Protein AF-A0A940A124-F1 (afdb_monomer_lite)

Sequence (499 aa):
MKKLLALMIALLLILTALPVLSMPSRSTVARTTLLDLSNATTSSSSTSEGWAFNPTGNNGSPLLTLNSYGRANAHGAPILVPANSKVIVNGDCYIDNVYMGEQFDVLSSCCDGYLIVEGNGTLNLYAESYKGRCICVPNGGENVNNEFLYINNVTVNCYGMERTMYDTHTYPACIYGHNGVEIHNAVINTNFGRYGIYSYGFTPIGGTSEETANLILIDSSTVNIQNYSDNGLWNYAEGIHTTFGKVKITGSSNVTINAGSSSIYSYHSLTIDGGSVNIVSMPVSTADSAALVYCSKLNVGQNITRIYFTTVRYPLTKVLYCKNPGESTFASGLNIEIGAFSSGDFTTAPDPNNNNLPALLITNSSSPTEYHTVRFYGYGGVLLSQMSVVHGQAAQAPTPESVVNNSNGTFVFGGWDQDFSFVTSDLDVHAEYVLLGDTDLNGTVTSADALLALRYVMGVVDLSVKQKAAADVTFNGTVESADALKILRYVMGVIATLA

Radius of gyration: 30.7 Å; chains: 1; bounding box: 73×42×94 Å

Structure (mmCIF, N/CA/C/O backbone):
data_AF-A0A940A124-F1
#
_entry.id   AF-A0A940A124-F1
#
loop_
_atom_site.group_PDB
_atom_site.id
_atom_site.type_symbol
_atom_site.label_atom_id
_atom_site.label_alt_id
_atom_site.label_comp_id
_atom_site.label_asym_id
_atom_site.label_entity_id
_atom_site.label_seq_id
_atom_site.pdbx_PDB_ins_code
_atom_site.Cartn_x
_atom_site.Cartn_y
_atom_site.Cartn_z
_atom_site.occupancy
_atom_site.B_iso_or_equiv
_atom_site.auth_seq_id
_atom_site.auth_comp_id
_atom_site.auth_asym_id
_atom_site.auth_atom_id
_atom_site.pdbx_PDB_model_num
ATOM 1 N N . MET A 1 1 ? -40.644 -12.133 -58.796 1.00 54.81 1 MET A N 1
ATOM 2 C CA . MET A 1 1 ? -39.964 -10.829 -58.604 1.00 54.81 1 MET A CA 1
ATOM 3 C C . MET A 1 1 ? -40.825 -9.787 -57.883 1.00 54.81 1 MET A C 1
ATOM 5 O O . MET A 1 1 ? -40.394 -9.333 -56.837 1.00 54.81 1 MET A O 1
ATOM 9 N N . LYS A 1 2 ? -42.060 -9.468 -58.315 1.00 54.88 2 LYS A N 1
ATOM 10 C CA . LYS A 1 2 ? -42.907 -8.468 -57.611 1.00 54.88 2 LYS A CA 1
ATOM 11 C C . LYS A 1 2 ? -43.304 -8.830 -56.161 1.00 54.88 2 LYS A C 1
ATOM 13 O O . LYS A 1 2 ? -43.355 -7.944 -55.321 1.00 54.88 2 LYS A O 1
ATOM 18 N N . LYS A 1 3 ? -43.506 -10.116 -55.833 1.00 54.06 3 LYS A N 1
ATOM 19 C CA . LYS A 1 3 ? -43.790 -10.566 -54.448 1.00 54.06 3 LYS A CA 1
ATOM 20 C C . LYS A 1 3 ? -42.570 -10.538 -53.512 1.00 54.06 3 LYS A C 1
ATOM 22 O O . LYS A 1 3 ? -42.744 -10.351 -52.318 1.00 54.06 3 LYS A O 1
ATOM 27 N N . LEU A 1 4 ? -41.353 -10.682 -54.047 1.00 52.62 4 LEU A N 1
ATOM 28 C CA . LEU A 1 4 ? -40.116 -10.664 -53.250 1.00 52.62 4 LEU A CA 1
ATOM 29 C C . LEU A 1 4 ? -39.710 -9.224 -52.890 1.00 52.62 4 LEU A C 1
ATOM 31 O O . LEU A 1 4 ? -39.292 -8.956 -51.771 1.00 52.62 4 LEU A O 1
ATOM 35 N N . LEU A 1 5 ? -39.928 -8.288 -53.821 1.00 57.69 5 LEU A N 1
ATOM 36 C CA . LEU A 1 5 ? -39.685 -6.862 -53.606 1.00 57.69 5 LEU A CA 1
ATOM 37 C C . LEU A 1 5 ? -40.674 -6.256 -52.594 1.00 57.69 5 LEU A C 1
ATOM 39 O O . LEU A 1 5 ? -40.276 -5.460 -51.753 1.00 57.69 5 LEU A O 1
ATOM 43 N N . ALA A 1 6 ? -41.941 -6.686 -52.616 1.00 68.88 6 ALA A N 1
ATOM 44 C CA . ALA A 1 6 ? -42.931 -6.273 -51.620 1.00 68.88 6 ALA A CA 1
ATOM 45 C C . ALA A 1 6 ? -42.599 -6.791 -50.208 1.00 68.88 6 ALA A C 1
ATOM 47 O O . ALA A 1 6 ? -42.798 -6.069 -49.235 1.00 68.88 6 ALA A O 1
ATOM 48 N N . LEU A 1 7 ? -42.046 -8.006 -50.095 1.00 65.31 7 LEU A N 1
ATOM 49 C CA . LEU A 1 7 ? -41.624 -8.573 -48.812 1.00 65.31 7 LEU A CA 1
ATOM 50 C C . LEU A 1 7 ? -40.382 -7.859 -48.252 1.00 65.31 7 LEU A C 1
ATOM 52 O O . LEU A 1 7 ? -40.335 -7.578 -47.060 1.00 65.31 7 LEU A O 1
ATOM 56 N N . MET A 1 8 ? -39.414 -7.497 -49.105 1.00 62.28 8 MET A N 1
ATOM 57 C CA . MET A 1 8 ? -38.244 -6.708 -48.692 1.00 62.28 8 MET A CA 1
ATOM 58 C C . MET A 1 8 ? -38.614 -5.284 -48.269 1.00 62.28 8 MET A C 1
ATOM 60 O O . MET A 1 8 ? -38.074 -4.796 -47.284 1.00 62.28 8 MET A O 1
ATOM 64 N N . ILE A 1 9 ? -39.547 -4.626 -48.965 1.00 62.31 9 ILE A N 1
ATOM 65 C CA . ILE A 1 9 ? -39.995 -3.271 -48.609 1.00 62.31 9 ILE A CA 1
ATOM 66 C C . ILE A 1 9 ? -40.813 -3.290 -47.308 1.00 62.31 9 ILE A C 1
ATOM 68 O O . ILE A 1 9 ? -40.624 -2.417 -46.467 1.00 62.31 9 ILE A O 1
ATOM 72 N N . ALA A 1 10 ? -41.652 -4.309 -47.091 1.00 60.47 10 ALA A N 1
ATOM 73 C CA . ALA A 1 10 ? -42.362 -4.488 -45.824 1.00 60.47 10 ALA A CA 1
ATOM 74 C C . ALA A 1 10 ? -41.399 -4.762 -44.653 1.00 60.47 10 ALA A C 1
ATOM 76 O O . ALA A 1 10 ? -41.571 -4.190 -43.581 1.00 60.47 10 ALA A O 1
ATOM 77 N N . LEU A 1 11 ? -40.348 -5.565 -44.862 1.00 46.59 11 LEU A N 1
ATOM 78 C CA . LEU A 1 11 ? -39.330 -5.831 -43.839 1.00 46.59 11 LEU A CA 1
ATOM 79 C C . LEU A 1 11 ? -38.481 -4.583 -43.529 1.00 46.59 11 LEU A C 1
ATOM 81 O O . LEU A 1 11 ? -38.134 -4.352 -42.374 1.00 46.59 11 LEU A O 1
ATOM 85 N N . LEU A 1 12 ? -38.209 -3.744 -44.538 1.00 43.84 12 LEU A N 1
ATOM 86 C CA . LEU A 1 12 ? -37.477 -2.481 -44.384 1.00 43.84 12 LEU A CA 1
ATOM 87 C C . LEU A 1 12 ? -38.312 -1.398 -43.674 1.00 43.84 12 LEU A C 1
ATOM 89 O O . LEU A 1 12 ? -37.755 -0.605 -42.925 1.00 43.84 12 LEU A O 1
ATOM 93 N N . LEU A 1 13 ? -39.638 -1.390 -43.861 1.00 43.41 13 LEU A N 1
ATOM 94 C CA . LEU A 1 13 ? -40.573 -0.493 -43.159 1.00 43.41 13 LEU A CA 1
ATOM 95 C C . LEU A 1 13 ? -40.873 -0.937 -41.716 1.00 43.41 13 LEU A C 1
ATOM 97 O O . LEU A 1 13 ? -41.178 -0.095 -40.878 1.00 43.41 13 LEU A O 1
ATOM 101 N N . ILE A 1 14 ? -40.756 -2.232 -41.401 1.00 46.00 14 ILE A N 1
ATOM 102 C CA . ILE A 1 14 ? -40.874 -2.744 -40.022 1.00 46.00 14 ILE A CA 1
ATOM 103 C C . ILE A 1 14 ? -39.580 -2.485 -39.227 1.00 46.00 14 ILE A C 1
ATOM 105 O O . ILE A 1 14 ? -39.650 -2.202 -38.034 1.00 46.00 14 ILE A O 1
ATOM 109 N N . LEU A 1 15 ? -38.405 -2.503 -39.876 1.00 39.16 15 LEU A N 1
ATOM 110 C CA . LEU A 1 15 ? -37.124 -2.190 -39.223 1.00 39.16 15 LEU A CA 1
ATOM 111 C C . LEU A 1 15 ? -36.940 -0.695 -38.902 1.00 39.16 15 LEU A C 1
ATOM 113 O O . LEU A 1 15 ? -36.214 -0.368 -37.968 1.00 39.16 15 LEU A O 1
ATOM 117 N N . THR A 1 16 ? -37.587 0.211 -39.644 1.00 40.72 16 THR A N 1
ATOM 118 C CA . THR A 1 16 ? -37.497 1.672 -39.432 1.00 40.72 16 THR A CA 1
ATOM 119 C C . THR A 1 16 ? -38.618 2.247 -38.562 1.00 40.72 16 THR A C 1
ATOM 121 O O . THR A 1 16 ? -38.565 3.423 -38.209 1.00 40.72 16 THR A O 1
ATOM 124 N N . ALA A 1 17 ? -39.610 1.428 -38.194 1.00 37.47 17 ALA A N 1
ATOM 125 C CA . ALA A 1 17 ? -40.745 1.800 -37.344 1.00 37.47 17 ALA A CA 1
ATOM 126 C C . ALA A 1 17 ? -40.733 1.115 -35.965 1.00 37.47 17 ALA A C 1
ATOM 128 O O . ALA A 1 17 ? -41.715 1.200 -35.224 1.00 37.47 17 ALA A O 1
ATOM 129 N N . LEU A 1 18 ? -39.629 0.461 -35.585 1.00 33.09 18 LEU A N 1
ATOM 130 C CA . LEU A 1 18 ? -39.363 0.245 -34.168 1.00 33.09 18 LEU A CA 1
ATOM 131 C C . LEU A 1 18 ? -39.192 1.637 -33.553 1.00 33.09 18 LEU A C 1
ATOM 133 O O . LEU A 1 18 ? -38.390 2.415 -34.082 1.00 33.09 18 LEU A O 1
ATOM 137 N N . PRO A 1 19 ? -39.916 1.991 -32.472 1.00 32.16 19 PRO A N 1
ATOM 138 C CA . PRO A 1 19 ? -39.513 3.153 -31.710 1.00 32.16 19 PRO A CA 1
ATOM 139 C C . PRO A 1 19 ? -38.032 2.940 -31.425 1.00 32.16 19 PRO A C 1
ATOM 141 O O . PRO A 1 19 ? -37.627 1.852 -30.999 1.00 32.16 19 PRO A O 1
ATOM 144 N N . VAL A 1 20 ? -37.219 3.960 -31.686 1.00 32.22 20 VAL A N 1
ATOM 145 C CA . VAL A 1 20 ? -36.008 4.122 -30.902 1.00 32.22 20 VAL A CA 1
ATOM 146 C C . VAL A 1 20 ? -36.546 4.122 -29.476 1.00 32.22 20 VAL A C 1
ATOM 148 O O . VAL A 1 20 ? -37.029 5.137 -28.982 1.00 32.22 20 VAL A O 1
ATOM 151 N N . LEU A 1 21 ? -36.563 2.944 -28.839 1.00 28.83 21 LEU A N 1
ATOM 152 C CA . LEU A 1 21 ? -36.279 2.843 -27.431 1.00 28.83 21 LEU A CA 1
ATOM 153 C C . LEU A 1 21 ? -35.012 3.659 -27.364 1.00 28.83 21 LEU A C 1
ATOM 155 O O . LEU A 1 21 ? -33.946 3.202 -27.779 1.00 28.83 21 LEU A O 1
ATOM 159 N N . SER A 1 22 ? -35.172 4.926 -26.981 1.00 30.97 22 SER A N 1
ATOM 160 C CA . SER A 1 22 ? -34.093 5.660 -26.385 1.00 30.97 22 SER A CA 1
ATOM 161 C C . SER A 1 22 ? -33.523 4.632 -25.432 1.00 30.97 22 SER A C 1
ATOM 163 O O . SER A 1 22 ? -34.208 4.235 -24.481 1.00 30.97 22 SER A O 1
ATOM 165 N N . MET A 1 23 ? -32.327 4.114 -25.736 1.00 25.84 23 MET A N 1
ATOM 166 C CA . MET A 1 23 ? -31.485 3.611 -24.669 1.00 25.84 23 MET A CA 1
ATOM 167 C C . MET A 1 23 ? -31.666 4.668 -23.595 1.00 25.84 23 MET A C 1
ATOM 169 O O . MET A 1 23 ? -31.499 5.844 -23.950 1.00 25.84 23 MET A O 1
ATOM 173 N N . PRO A 1 24 ? -32.162 4.331 -22.388 1.00 31.09 24 PRO A N 1
ATOM 174 C CA . PRO A 1 24 ? -32.216 5.340 -21.360 1.00 31.09 24 PRO A CA 1
ATOM 175 C C . PRO A 1 24 ? -30.797 5.878 -21.352 1.00 31.09 24 PRO A C 1
ATOM 177 O O . PRO A 1 24 ? -29.851 5.125 -21.113 1.00 31.09 24 PRO A O 1
ATOM 180 N N . SER A 1 25 ? -30.634 7.134 -21.773 1.00 32.72 25 SER A N 1
ATOM 181 C CA . SER A 1 25 ? -29.444 7.896 -21.479 1.00 32.72 25 SER A CA 1
ATOM 182 C C . SER A 1 25 ? -29.386 7.742 -19.979 1.00 32.72 25 SER A C 1
ATOM 184 O O . SER A 1 25 ? -30.266 8.271 -19.293 1.00 32.72 25 SER A O 1
ATOM 186 N N . ARG A 1 26 ? -28.529 6.834 -19.497 1.00 41.03 26 ARG A N 1
ATOM 187 C CA . ARG A 1 26 ? -28.528 6.408 -18.104 1.00 41.03 26 ARG A CA 1
ATOM 188 C C . ARG A 1 26 ? -27.895 7.577 -17.379 1.00 41.03 26 ARG A C 1
ATOM 190 O O . ARG A 1 26 ? -26.688 7.647 -17.201 1.00 41.03 26 ARG A O 1
ATOM 197 N N . SER A 1 27 ? -28.730 8.588 -17.173 1.00 40.84 27 SER A N 1
ATOM 198 C CA . SER A 1 27 ? -28.395 9.859 -16.584 1.00 40.84 27 SER A CA 1
ATOM 199 C C . SER A 1 27 ? -28.227 9.529 -15.120 1.00 40.84 27 SER A C 1
ATOM 201 O O . SER A 1 27 ? -29.186 9.227 -14.410 1.00 40.84 27 SER A O 1
ATOM 203 N N . THR A 1 28 ? -26.972 9.461 -14.728 1.00 47.41 28 THR A N 1
ATOM 204 C CA . THR A 1 28 ? -26.548 9.265 -13.359 1.00 47.41 28 THR A CA 1
ATOM 205 C C . THR A 1 28 ? -26.885 10.558 -12.643 1.00 47.41 28 THR A C 1
ATOM 207 O O . THR A 1 28 ? -26.261 11.587 -12.909 1.00 47.41 28 THR A O 1
ATOM 210 N N . VAL A 1 29 ? -27.935 10.546 -11.832 1.00 53.12 29 VAL A N 1
ATOM 211 C CA . VAL A 1 29 ? -28.304 11.725 -11.052 1.00 53.12 29 VAL A CA 1
ATOM 212 C C . VAL A 1 29 ? -27.471 11.676 -9.785 1.00 53.12 29 VAL A C 1
ATOM 214 O O . VAL A 1 29 ? -27.652 10.774 -8.972 1.00 53.12 29 VAL A O 1
ATOM 217 N N . ALA A 1 30 ? -26.540 12.619 -9.652 1.00 53.78 30 ALA A N 1
ATOM 218 C CA . ALA A 1 30 ? -25.843 12.820 -8.394 1.00 53.78 30 ALA A CA 1
ATOM 219 C C . ALA A 1 30 ? -26.849 13.302 -7.337 1.00 53.78 30 ALA A C 1
ATOM 221 O O . ALA A 1 30 ? -27.667 14.186 -7.614 1.00 53.78 30 ALA A O 1
ATOM 222 N N . ARG A 1 31 ? -26.806 12.727 -6.136 1.00 66.31 31 ARG A N 1
ATOM 223 C CA . ARG A 1 31 ? -27.698 13.113 -5.041 1.00 66.31 31 ARG A CA 1
ATOM 224 C C . ARG A 1 31 ? -27.271 14.468 -4.469 1.00 66.31 31 ARG A C 1
ATOM 226 O O . ARG A 1 31 ? -26.141 14.642 -4.044 1.00 66.31 31 ARG A O 1
ATOM 233 N N . THR A 1 32 ? -28.168 15.444 -4.390 1.00 60.78 32 THR A N 1
ATOM 234 C CA . THR A 1 32 ? -27.825 16.779 -3.852 1.00 60.78 32 THR A CA 1
ATOM 235 C C . THR A 1 32 ? -28.187 16.973 -2.376 1.00 60.78 32 THR A C 1
ATOM 237 O O . THR A 1 32 ? -27.788 17.970 -1.781 1.00 60.78 32 THR A O 1
ATOM 240 N N . THR A 1 33 ? -28.927 16.040 -1.767 1.00 67.88 33 THR A N 1
ATOM 241 C CA . THR A 1 33 ? -29.422 16.126 -0.378 1.00 67.88 33 THR A CA 1
ATOM 242 C C . THR A 1 33 ? -29.172 14.835 0.397 1.00 67.88 33 THR A C 1
ATOM 244 O O . THR A 1 33 ? -29.215 13.768 -0.198 1.00 67.88 33 THR A O 1
ATOM 247 N N . LEU A 1 34 ? -28.943 14.911 1.710 1.00 71.12 34 LEU A N 1
ATOM 248 C CA . LEU A 1 34 ? -28.770 13.747 2.598 1.00 71.12 34 LEU A CA 1
ATOM 249 C C . LEU A 1 34 ? -29.846 12.671 2.341 1.00 71.12 34 LEU A C 1
ATOM 251 O O . LEU A 1 34 ? -31.035 12.994 2.321 1.00 71.12 34 LEU A O 1
ATOM 255 N N . LEU A 1 35 ? -29.444 11.404 2.179 1.00 76.56 35 LEU A N 1
ATOM 256 C CA . LEU A 1 35 ? -30.378 10.278 2.273 1.00 76.56 35 LEU A CA 1
ATOM 257 C C . LEU A 1 35 ? -30.361 9.753 3.698 1.00 76.56 35 LEU A C 1
ATOM 259 O O . LEU A 1 35 ? -29.420 9.072 4.108 1.00 76.56 35 LEU A O 1
ATOM 263 N N . ASP A 1 36 ? -31.431 10.052 4.417 1.00 77.88 36 ASP A N 1
ATOM 264 C CA . ASP A 1 36 ? -31.632 9.561 5.766 1.00 77.88 36 ASP A CA 1
ATOM 265 C C . ASP A 1 36 ? -32.433 8.251 5.762 1.00 77.88 36 ASP A C 1
ATOM 267 O O . ASP A 1 36 ? -33.638 8.235 5.501 1.00 77.88 36 ASP A O 1
ATOM 271 N N . LEU A 1 37 ? -31.743 7.140 6.027 1.00 78.88 37 LEU A N 1
ATOM 272 C CA . LEU A 1 37 ? -32.326 5.813 6.232 1.00 78.88 37 LEU A CA 1
ATOM 273 C C . LEU A 1 37 ? -32.316 5.401 7.710 1.00 78.88 37 LEU A C 1
ATOM 275 O O . LEU A 1 37 ? -32.737 4.286 8.014 1.00 78.88 37 LEU A O 1
ATOM 279 N N . SER A 1 38 ? -31.856 6.258 8.628 1.00 73.19 38 SER A N 1
ATOM 280 C CA . SER A 1 38 ? -31.645 5.913 10.044 1.00 73.19 38 SER A CA 1
ATOM 281 C C . SER A 1 38 ? -32.907 5.390 10.737 1.00 73.19 38 SER A C 1
ATOM 283 O O . SER A 1 38 ? -32.830 4.470 11.546 1.00 73.19 38 SER A O 1
ATOM 285 N N . ASN A 1 39 ? -34.070 5.923 10.351 1.00 77.06 39 ASN A N 1
ATOM 286 C CA . ASN A 1 39 ? -35.386 5.570 10.886 1.00 77.06 39 ASN A CA 1
ATOM 287 C C . ASN A 1 39 ? -36.284 4.854 9.861 1.00 77.06 39 ASN A C 1
ATOM 289 O O . ASN A 1 39 ? -37.499 4.752 10.052 1.00 77.06 39 ASN A O 1
ATOM 293 N N . ALA A 1 40 ? -35.731 4.396 8.734 1.00 79.12 40 ALA A N 1
ATOM 294 C CA . ALA A 1 40 ? -36.527 3.785 7.677 1.00 79.12 40 ALA A CA 1
ATOM 295 C C . ALA A 1 40 ? -37.089 2.423 8.129 1.00 79.12 40 ALA A C 1
ATOM 297 O O . ALA A 1 40 ? -36.346 1.511 8.472 1.00 79.12 40 ALA A O 1
ATOM 298 N N . THR A 1 41 ? -38.418 2.272 8.097 1.00 82.00 41 THR A N 1
ATOM 299 C CA . THR A 1 41 ? -39.130 1.042 8.507 1.00 82.00 41 THR A CA 1
ATOM 300 C C . THR A 1 41 ? -39.590 0.181 7.331 1.00 82.00 41 THR A C 1
ATOM 302 O O . THR A 1 41 ? -40.003 -0.963 7.518 1.00 82.00 41 THR A O 1
ATOM 305 N N . THR A 1 42 ? -39.493 0.696 6.104 1.00 85.31 42 THR A N 1
ATOM 306 C CA . THR A 1 42 ? -39.867 -0.004 4.867 1.00 85.31 42 THR A CA 1
ATOM 307 C C . THR A 1 42 ? -38.696 -0.081 3.898 1.00 85.31 42 THR A C 1
ATOM 309 O O . THR A 1 42 ? -37.880 0.838 3.835 1.00 85.31 42 THR A O 1
ATOM 312 N N . SER A 1 43 ? -38.635 -1.149 3.100 1.00 89.50 43 SER A N 1
ATOM 313 C CA . SER A 1 43 ? -37.630 -1.286 2.043 1.00 89.50 43 SER A CA 1
ATOM 314 C C . SER A 1 43 ? -37.758 -0.181 0.996 1.00 89.50 43 SER A C 1
ATOM 316 O O . SER A 1 43 ? -38.866 0.133 0.556 1.00 89.50 43 SER A O 1
ATOM 318 N N . SER A 1 44 ? -36.629 0.351 0.546 1.00 87.75 44 SER A N 1
ATOM 319 C CA . SER A 1 44 ? -36.555 1.391 -0.479 1.00 87.75 44 SER A CA 1
ATOM 320 C C . SER A 1 44 ? -35.373 1.127 -1.407 1.00 87.75 44 SER A C 1
ATOM 322 O O . SER A 1 44 ? -34.415 0.456 -1.040 1.00 87.75 44 SER A O 1
ATOM 324 N N . SER A 1 45 ? -35.439 1.591 -2.651 1.00 85.62 45 SER A N 1
ATOM 325 C CA . SER A 1 45 ? -34.338 1.416 -3.601 1.00 85.62 45 SER A CA 1
ATOM 326 C C . SER A 1 45 ? -34.380 2.476 -4.684 1.00 85.62 45 SER A C 1
ATOM 328 O O . SER A 1 45 ? -35.463 2.895 -5.089 1.00 85.62 45 SER A O 1
ATOM 330 N N . SER A 1 46 ? -33.217 2.824 -5.218 1.00 79.31 46 SER A N 1
ATOM 331 C CA . SER A 1 46 ? -33.073 3.683 -6.384 1.00 79.31 46 SER A CA 1
ATOM 332 C C . SER A 1 46 ? -32.162 3.017 -7.405 1.00 79.31 46 SER A C 1
ATOM 334 O O . SER A 1 46 ? -30.967 2.835 -7.180 1.00 79.31 46 SER A O 1
ATOM 336 N N . THR A 1 47 ? -32.723 2.662 -8.560 1.00 73.19 47 THR A N 1
ATOM 337 C CA . THR A 1 47 ? -31.955 2.087 -9.673 1.00 73.19 47 THR A CA 1
ATOM 338 C C . THR A 1 47 ? -31.122 3.132 -10.413 1.00 73.19 47 THR A C 1
ATOM 340 O O . THR A 1 47 ? -30.138 2.765 -11.055 1.00 73.19 47 THR A O 1
ATOM 343 N N . SER A 1 48 ? -31.495 4.416 -10.331 1.00 69.69 48 SER A N 1
ATOM 344 C CA . SER A 1 48 ? -30.745 5.539 -10.907 1.00 69.69 48 SER A CA 1
ATOM 345 C C . SER A 1 48 ? -29.564 5.962 -10.038 1.00 69.69 48 SER A C 1
ATOM 347 O O . SER A 1 48 ? -28.524 6.321 -10.580 1.00 69.69 48 SER A O 1
ATOM 349 N N . GLU A 1 49 ? -29.714 5.895 -8.713 1.00 68.25 49 GLU A N 1
ATOM 350 C CA . GLU A 1 49 ? -28.642 6.192 -7.749 1.00 68.25 49 GLU A CA 1
ATOM 351 C C . GLU A 1 49 ? -27.867 4.931 -7.321 1.00 68.25 49 GLU A C 1
ATOM 353 O O . GLU A 1 49 ? -26.882 5.031 -6.603 1.00 68.25 49 GLU A O 1
ATOM 358 N N . GLY A 1 50 ? -28.293 3.736 -7.740 1.00 71.94 50 GLY A N 1
ATOM 359 C CA . GLY A 1 50 ? -27.547 2.491 -7.537 1.00 71.94 50 GLY A CA 1
ATOM 360 C C . GLY A 1 50 ? -27.586 1.914 -6.120 1.00 71.94 50 GLY A C 1
ATOM 361 O O . GLY A 1 50 ? -26.659 1.202 -5.748 1.00 71.94 50 GLY A O 1
ATOM 362 N N . TRP A 1 51 ? -28.630 2.160 -5.324 1.00 80.12 51 TRP A N 1
ATOM 363 C CA . TRP A 1 51 ? -28.735 1.616 -3.961 1.00 80.12 51 TRP A CA 1
ATOM 364 C C . TRP A 1 51 ? -30.072 0.915 -3.693 1.00 80.12 51 TRP A C 1
ATOM 366 O O . TRP A 1 51 ? -31.096 1.219 -4.306 1.00 80.12 51 TRP A O 1
ATOM 376 N N . ALA A 1 52 ? -30.067 -0.025 -2.752 1.00 82.88 52 ALA A N 1
ATOM 377 C CA . ALA A 1 52 ? -31.253 -0.674 -2.209 1.00 82.88 52 ALA A CA 1
ATOM 378 C C . ALA A 1 52 ? -31.093 -0.866 -0.700 1.00 82.88 52 ALA A C 1
ATOM 380 O O . ALA A 1 52 ? -30.067 -1.360 -0.245 1.00 82.88 52 ALA A O 1
ATOM 381 N N . PHE A 1 53 ? -32.102 -0.488 0.071 1.00 85.31 53 PHE A N 1
ATOM 382 C CA . PHE A 1 53 ? -32.138 -0.600 1.518 1.00 85.31 53 PHE A CA 1
ATOM 383 C C . PHE A 1 53 ? -33.260 -1.541 1.958 1.00 85.31 53 PHE A C 1
ATOM 385 O O . PHE A 1 53 ? -34.415 -1.403 1.548 1.00 85.31 53 PHE A O 1
ATOM 392 N N .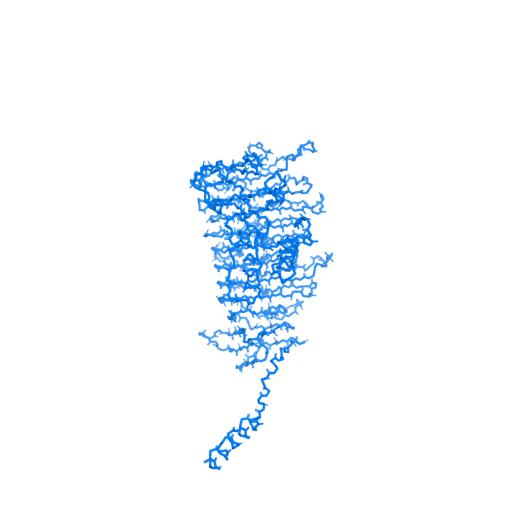 ASN A 1 54 ? -32.918 -2.491 2.820 1.00 87.06 54 ASN A N 1
ATOM 393 C CA . ASN A 1 54 ? -33.846 -3.386 3.490 1.00 87.06 54 ASN A CA 1
ATOM 394 C C . ASN A 1 54 ? -33.680 -3.223 5.012 1.00 87.06 54 ASN A C 1
ATOM 396 O O . ASN A 1 54 ? -32.683 -3.702 5.551 1.00 87.06 54 ASN A O 1
ATOM 400 N N . PRO A 1 55 ? -34.649 -2.622 5.725 1.00 81.94 55 PRO A N 1
ATOM 401 C CA . PRO A 1 55 ? -34.538 -2.363 7.163 1.00 81.94 55 PRO A CA 1
ATOM 402 C C . PRO A 1 55 ? -34.525 -3.624 8.033 1.00 81.94 55 PRO A C 1
ATOM 404 O O . PRO A 1 55 ? -34.081 -3.571 9.171 1.00 81.94 55 PRO A O 1
ATOM 407 N N . THR A 1 56 ? -34.993 -4.760 7.508 1.00 80.38 56 THR A N 1
ATOM 408 C CA . THR A 1 56 ? -35.017 -6.049 8.227 1.00 80.38 56 THR A CA 1
ATOM 409 C C . THR A 1 56 ? -33.869 -6.990 7.840 1.00 80.38 56 THR A C 1
ATOM 411 O O . THR A 1 56 ? -33.641 -7.978 8.536 1.00 80.38 56 THR A O 1
ATOM 414 N N . GLY A 1 57 ? -33.164 -6.671 6.742 1.00 65.38 57 GLY A N 1
ATOM 415 C CA . GLY A 1 57 ? -32.047 -7.410 6.134 1.00 65.38 57 GLY A CA 1
ATOM 416 C C . GLY A 1 57 ? -32.071 -8.936 6.282 1.00 65.38 57 GLY A C 1
ATOM 417 O O . GLY A 1 57 ? -33.126 -9.565 6.239 1.00 65.38 57 GLY A O 1
ATOM 418 N N . ASN A 1 58 ? -30.885 -9.542 6.407 1.00 55.94 58 ASN A N 1
ATOM 419 C CA . ASN A 1 58 ? -30.729 -10.950 6.782 1.00 55.94 58 ASN A CA 1
ATOM 420 C C . ASN A 1 58 ? -30.444 -11.006 8.289 1.00 55.94 58 ASN A C 1
ATOM 422 O O . ASN A 1 58 ? -29.554 -10.305 8.761 1.00 55.94 58 ASN A O 1
ATOM 426 N N . ASN A 1 59 ? -31.170 -11.847 9.030 1.00 58.38 59 ASN A N 1
ATOM 427 C CA . ASN A 1 59 ? -31.076 -11.996 10.494 1.00 58.38 59 ASN A CA 1
ATOM 428 C C . ASN A 1 59 ? -31.544 -10.785 11.331 1.00 58.38 59 ASN A C 1
ATOM 430 O O . ASN A 1 59 ? -31.203 -10.700 12.507 1.00 58.38 59 ASN A O 1
ATOM 434 N N . GLY A 1 60 ? -32.352 -9.877 10.772 1.00 66.25 60 GLY A N 1
ATOM 435 C CA . GLY A 1 60 ? -32.956 -8.766 11.522 1.00 66.25 60 GLY A CA 1
ATOM 436 C C . GLY A 1 60 ? -32.124 -7.479 11.575 1.00 66.25 60 GLY A C 1
ATOM 437 O O . GLY A 1 60 ? -32.589 -6.502 12.154 1.00 66.25 60 GLY A O 1
ATOM 438 N N . SER A 1 61 ? -30.933 -7.454 10.966 1.00 74.69 61 SER A N 1
ATOM 439 C CA . SER A 1 61 ? -30.091 -6.253 10.855 1.00 74.69 61 SER A CA 1
ATOM 440 C C . SER A 1 61 ? -30.384 -5.481 9.565 1.00 74.69 61 SER A C 1
ATOM 442 O O . SER A 1 61 ? -30.508 -6.113 8.514 1.00 74.69 61 SER A O 1
ATOM 444 N N . PRO A 1 62 ? -30.432 -4.138 9.586 1.00 77.94 62 PRO A N 1
ATOM 445 C CA . PRO A 1 62 ? -30.620 -3.341 8.378 1.00 77.94 62 PRO A CA 1
ATOM 446 C C . PRO A 1 62 ? -29.523 -3.595 7.335 1.00 77.94 62 PRO A C 1
ATOM 448 O O . PRO A 1 62 ? -28.345 -3.735 7.660 1.00 77.94 62 PRO A O 1
ATOM 451 N N . LEU A 1 63 ? -29.909 -3.664 6.062 1.00 82.12 63 LEU A N 1
ATOM 452 C CA . LEU A 1 63 ? -29.025 -3.990 4.946 1.00 82.12 63 LEU A CA 1
ATOM 453 C C . LEU A 1 63 ? -29.105 -2.910 3.868 1.00 82.12 63 LEU A C 1
ATOM 455 O O . LEU A 1 63 ? -30.145 -2.747 3.230 1.00 82.12 63 LEU A O 1
ATOM 459 N N . LEU A 1 64 ? -27.989 -2.231 3.613 1.00 81.88 64 LEU A N 1
ATOM 460 C CA . LEU A 1 64 ? -27.804 -1.356 2.458 1.00 81.88 64 LEU A CA 1
ATOM 461 C C . LEU A 1 64 ? -26.968 -2.087 1.405 1.00 81.88 64 LEU A C 1
ATOM 463 O O . LEU A 1 64 ? -25.855 -2.519 1.674 1.00 81.88 64 LEU A O 1
ATOM 467 N N . THR A 1 65 ? -27.487 -2.215 0.191 1.00 78.75 65 THR A N 1
ATOM 468 C CA . THR A 1 65 ? -26.750 -2.732 -0.966 1.00 78.75 65 THR A CA 1
ATOM 469 C C . THR A 1 65 ? -26.472 -1.593 -1.932 1.00 78.75 65 THR A C 1
ATOM 471 O O . THR A 1 65 ? -27.400 -0.929 -2.392 1.00 78.75 65 THR A O 1
ATOM 474 N N . LEU A 1 66 ? -25.206 -1.404 -2.273 1.00 75.62 66 LEU A N 1
ATOM 475 C CA . LEU A 1 66 ? -24.718 -0.460 -3.269 1.00 75.62 66 LEU A CA 1
ATOM 476 C C . LEU A 1 66 ? -24.323 -1.262 -4.512 1.00 75.62 66 LEU A C 1
ATOM 478 O O . LEU A 1 66 ? -23.573 -2.227 -4.403 1.00 75.62 66 LEU A O 1
ATOM 482 N N . ASN A 1 67 ? -24.869 -0.924 -5.678 1.00 69.38 67 ASN A N 1
ATOM 483 C CA . ASN A 1 67 ? -24.677 -1.679 -6.913 1.00 69.38 67 ASN A CA 1
ATOM 484 C C . ASN A 1 67 ? -24.218 -0.777 -8.064 1.00 69.38 67 ASN A C 1
ATOM 486 O O . ASN A 1 67 ? -24.900 0.181 -8.431 1.00 69.38 67 ASN A O 1
ATOM 490 N N . SER A 1 68 ? -23.138 -1.174 -8.738 1.00 62.56 68 SER A N 1
ATOM 491 C CA . SER A 1 68 ? -22.573 -0.476 -9.895 1.00 62.56 68 SER A CA 1
ATOM 492 C C . SER A 1 68 ? -23.293 -0.814 -11.213 1.00 62.56 68 SER A C 1
ATOM 494 O O . SER A 1 68 ? -22.692 -1.314 -12.168 1.00 62.56 68 SER A O 1
ATOM 496 N N . TYR A 1 69 ? -24.599 -0.585 -11.332 1.00 50.62 69 TYR A N 1
ATOM 497 C CA . TYR A 1 69 ? -25.256 -0.814 -12.624 1.00 50.62 69 TYR A CA 1
ATOM 498 C C . TYR A 1 69 ? -25.023 0.375 -13.576 1.00 50.62 69 TYR A C 1
ATOM 500 O O . TYR A 1 69 ? -25.862 1.261 -13.679 1.00 50.62 69 TYR A O 1
ATOM 508 N N . GLY A 1 70 ? -23.897 0.354 -14.307 1.00 42.03 70 GLY A N 1
ATOM 509 C CA . GLY A 1 70 ? -23.539 1.276 -15.401 1.00 42.03 70 GLY A CA 1
ATOM 510 C C . GLY A 1 70 ? -23.271 2.711 -14.944 1.00 42.03 70 GLY A C 1
ATOM 511 O O . GLY A 1 70 ? -24.221 3.468 -14.808 1.00 42.03 70 GLY A O 1
ATOM 512 N N . ARG A 1 71 ? -21.993 3.068 -14.703 1.00 38.84 71 ARG A N 1
ATOM 513 C CA . ARG A 1 71 ? -21.569 4.309 -14.010 1.00 38.84 71 ARG A CA 1
ATOM 514 C C . ARG A 1 71 ? -22.596 4.733 -12.951 1.00 38.84 71 ARG A C 1
ATOM 516 O O . ARG A 1 71 ? -23.065 5.854 -12.992 1.00 38.84 71 ARG A O 1
ATOM 523 N N . ALA A 1 72 ? -23.035 3.849 -12.056 1.00 38.38 72 ALA A N 1
ATOM 524 C CA . ALA A 1 72 ? -23.978 4.250 -11.015 1.00 38.38 72 ALA A CA 1
ATOM 525 C C . ALA A 1 72 ? -23.239 5.172 -10.033 1.00 38.38 72 ALA A C 1
ATOM 527 O O . ALA A 1 72 ? -22.624 4.734 -9.068 1.00 38.38 72 ALA A O 1
ATOM 528 N N . ASN A 1 73 ? -23.221 6.460 -10.355 1.00 44.75 73 ASN A N 1
ATOM 529 C CA . ASN A 1 73 ? -22.671 7.497 -9.516 1.00 44.75 73 ASN A CA 1
ATOM 530 C C . ASN A 1 73 ? -23.688 7.724 -8.394 1.00 44.75 73 ASN A C 1
ATOM 532 O O . ASN A 1 73 ? -24.569 8.566 -8.538 1.00 44.75 73 ASN A O 1
ATOM 536 N N . ALA A 1 74 ? -23.541 7.036 -7.261 1.00 48.16 74 ALA A N 1
ATOM 537 C CA . ALA A 1 74 ? -24.062 7.545 -5.988 1.00 48.16 74 ALA A CA 1
ATOM 538 C C . ALA A 1 74 ? -23.226 8.752 -5.498 1.00 48.16 74 ALA A C 1
ATOM 540 O O . ALA A 1 74 ? -23.163 9.018 -4.303 1.00 48.16 74 ALA A O 1
ATOM 541 N N . HIS A 1 75 ? -22.565 9.477 -6.416 1.00 41.09 75 HIS A N 1
ATOM 542 C CA . HIS A 1 75 ? -21.978 10.774 -6.118 1.00 41.09 75 HIS A CA 1
ATOM 543 C C . HIS A 1 75 ? -23.080 11.635 -5.542 1.00 41.09 75 HIS A C 1
ATOM 545 O O . HIS A 1 75 ? -24.164 11.717 -6.127 1.00 41.09 75 HIS A O 1
ATOM 551 N N . GLY A 1 76 ? -22.813 12.262 -4.414 1.00 56.38 76 GLY A N 1
ATOM 552 C CA . GLY A 1 76 ? -23.809 13.062 -3.762 1.00 56.38 76 GLY A CA 1
ATOM 553 C C . GLY A 1 76 ? -23.836 12.915 -2.262 1.00 56.38 76 GLY A C 1
ATOM 554 O O . GLY A 1 76 ? -23.202 12.038 -1.676 1.00 56.38 76 GLY A O 1
ATOM 555 N N . ALA A 1 77 ? -24.646 13.798 -1.687 1.00 59.88 77 ALA A N 1
ATOM 556 C CA . ALA A 1 77 ? -24.790 14.033 -0.265 1.00 59.88 77 ALA A CA 1
ATOM 557 C C . ALA A 1 77 ? -24.940 12.740 0.564 1.00 59.88 77 ALA A C 1
ATOM 559 O O . ALA A 1 77 ? -25.446 11.731 0.057 1.00 59.88 77 ALA A O 1
ATOM 560 N N . PRO A 1 78 ? -24.550 12.784 1.852 1.00 67.50 78 PRO A N 1
ATOM 561 C CA . PRO A 1 78 ? -24.232 11.585 2.613 1.00 67.50 78 PRO A CA 1
ATOM 562 C C . PRO A 1 78 ? -25.364 10.563 2.706 1.00 67.50 78 PRO A C 1
ATOM 564 O O . PRO A 1 78 ? -26.545 10.877 2.522 1.00 67.50 78 PRO A O 1
ATOM 567 N N . ILE A 1 79 ? -24.995 9.326 3.038 1.00 73.75 79 ILE A N 1
ATOM 568 C CA . ILE A 1 79 ? -25.959 8.279 3.389 1.00 73.75 79 ILE A CA 1
ATOM 569 C C . ILE A 1 79 ? -25.908 8.054 4.892 1.00 73.75 79 ILE A C 1
ATOM 571 O O . ILE A 1 79 ? -24.870 7.647 5.414 1.00 73.75 79 ILE A O 1
ATOM 575 N N . LEU A 1 80 ? -27.030 8.298 5.567 1.00 71.94 80 LEU A N 1
ATOM 576 C CA . LEU A 1 80 ? -27.213 7.942 6.967 1.00 71.94 80 LEU A CA 1
ATOM 577 C C . LEU A 1 80 ? -27.932 6.596 7.035 1.00 71.94 80 LEU A C 1
ATOM 579 O O . LEU A 1 80 ? -29.049 6.475 6.538 1.00 71.94 80 LEU A O 1
ATOM 583 N N . VAL A 1 81 ? -27.302 5.585 7.627 1.00 70.94 81 VAL A N 1
ATOM 584 C CA . VAL A 1 81 ? -27.913 4.262 7.841 1.00 70.94 81 VAL A CA 1
ATOM 585 C C . VAL A 1 81 ? -28.170 4.018 9.331 1.00 70.94 81 VAL A C 1
ATOM 587 O O . VAL A 1 81 ? -27.519 4.650 10.168 1.00 70.94 81 VAL A O 1
ATOM 590 N N . PRO A 1 82 ? -29.107 3.122 9.697 1.00 69.69 82 PRO A N 1
ATOM 591 C CA . PRO A 1 82 ? -29.299 2.763 11.098 1.00 69.69 82 PRO A CA 1
ATOM 592 C C . PRO A 1 82 ? -28.041 2.130 11.710 1.00 69.69 82 PRO A C 1
ATOM 594 O O . PRO A 1 82 ? -27.196 1.572 11.003 1.00 69.69 82 PRO A O 1
ATOM 597 N N . ALA A 1 83 ? -27.949 2.140 13.036 1.00 65.44 83 ALA A N 1
ATOM 598 C CA . ALA A 1 83 ? -26.940 1.373 13.761 1.00 65.44 83 ALA A CA 1
ATOM 599 C C . ALA A 1 83 ? -27.025 -0.133 13.430 1.00 65.44 83 ALA A C 1
ATOM 601 O O . ALA A 1 83 ? -28.103 -0.647 13.121 1.00 65.44 83 ALA A O 1
ATOM 602 N N . ASN A 1 84 ? -25.900 -0.853 13.518 1.00 66.69 84 ASN A N 1
ATOM 603 C CA . ASN A 1 84 ? -25.817 -2.295 13.223 1.00 66.69 84 ASN A CA 1
ATOM 604 C C . ASN A 1 84 ? -26.142 -2.646 11.760 1.00 66.69 84 ASN A C 1
ATOM 606 O O . ASN A 1 84 ? -26.542 -3.776 11.465 1.00 66.69 84 ASN A O 1
ATOM 610 N N . SER A 1 85 ? -26.001 -1.684 10.839 1.00 68.19 85 SER A N 1
ATOM 611 C CA . SER A 1 85 ? -26.243 -1.941 9.420 1.00 68.19 85 SER A CA 1
ATOM 612 C C . SER A 1 85 ? -25.106 -2.733 8.786 1.00 68.19 85 SER A C 1
ATOM 614 O O . SER A 1 85 ? -23.922 -2.480 9.024 1.00 68.19 85 SER A O 1
ATOM 616 N N . LYS A 1 86 ? -25.484 -3.629 7.876 1.00 76.94 86 LYS A N 1
ATOM 617 C CA . LYS A 1 86 ? -24.579 -4.231 6.902 1.00 76.94 86 LYS A CA 1
ATOM 618 C C . LYS A 1 86 ? -24.630 -3.430 5.605 1.00 76.94 86 LYS A C 1
ATOM 620 O O . LYS A 1 86 ? -25.706 -3.225 5.045 1.00 76.94 86 LYS A O 1
ATOM 625 N N . VAL A 1 87 ? -23.473 -3.008 5.109 1.00 77.75 87 VAL A N 1
ATOM 626 C CA . VAL A 1 87 ? -23.320 -2.357 3.806 1.00 77.75 87 VAL A CA 1
ATOM 627 C C . VAL A 1 87 ? -22.628 -3.332 2.860 1.00 77.75 87 VAL A C 1
ATOM 629 O O . VAL A 1 87 ? -21.489 -3.724 3.098 1.00 77.75 87 VAL A O 1
ATOM 632 N N . ILE A 1 88 ? -23.327 -3.733 1.797 1.00 75.12 88 ILE A N 1
ATOM 633 C CA . ILE A 1 88 ? -22.782 -4.569 0.725 1.00 75.12 88 ILE A CA 1
ATOM 634 C C . ILE A 1 88 ? -22.410 -3.685 -0.461 1.00 75.12 88 ILE A C 1
ATOM 636 O O . ILE A 1 88 ? -23.272 -2.982 -0.991 1.00 75.12 88 ILE A O 1
ATOM 640 N N . VAL A 1 89 ? -21.154 -3.753 -0.900 1.00 70.88 89 VAL A N 1
ATOM 641 C CA . VAL A 1 89 ? -20.655 -3.024 -2.077 1.00 70.88 89 VAL A CA 1
ATOM 642 C C . VAL A 1 89 ? -20.439 -3.990 -3.241 1.00 70.88 89 VAL A C 1
ATOM 644 O O . VAL A 1 89 ? -19.517 -4.807 -3.224 1.00 70.88 89 VAL A O 1
ATOM 647 N N . ASN A 1 90 ? -21.281 -3.867 -4.268 1.00 68.25 90 ASN A N 1
ATOM 648 C CA . ASN A 1 90 ? -21.206 -4.643 -5.502 1.00 68.25 90 ASN A CA 1
ATOM 649 C C . ASN A 1 90 ? -20.686 -3.765 -6.651 1.00 68.25 90 ASN A C 1
ATOM 651 O O . ASN A 1 90 ? -21.418 -2.926 -7.188 1.00 68.25 90 ASN A O 1
ATOM 655 N N . GLY A 1 91 ? -19.436 -4.010 -7.051 1.00 57.06 91 GLY A N 1
ATOM 656 C CA . GLY A 1 91 ? -18.726 -3.272 -8.103 1.00 57.06 91 GLY A CA 1
ATOM 657 C C . GLY A 1 91 ? -18.246 -1.883 -7.669 1.00 57.06 91 GLY A C 1
ATOM 658 O O . GLY A 1 91 ? -18.077 -1.639 -6.477 1.00 57.06 91 GLY A O 1
ATOM 659 N N . ASP A 1 92 ? -17.981 -0.988 -8.624 1.00 57.16 92 ASP A N 1
ATOM 660 C CA . ASP A 1 92 ? -17.400 0.333 -8.341 1.00 57.16 92 ASP A CA 1
ATOM 661 C C . ASP A 1 92 ? -18.482 1.365 -7.989 1.00 57.16 92 ASP A C 1
ATOM 663 O O . ASP A 1 92 ? -19.337 1.703 -8.814 1.00 57.16 92 ASP A O 1
ATOM 667 N N . CYS A 1 93 ? -18.444 1.868 -6.757 1.00 57.31 93 CYS A N 1
ATOM 668 C CA . CYS A 1 93 ? -19.384 2.839 -6.199 1.00 57.31 93 CYS A CA 1
ATOM 669 C C . CYS A 1 93 ? -18.660 4.126 -5.768 1.00 57.31 93 CYS A C 1
ATOM 671 O O . CYS A 1 93 ? -17.478 4.101 -5.429 1.00 57.31 93 CYS A O 1
ATOM 673 N N . TYR A 1 94 ? -19.383 5.247 -5.778 1.00 59.03 94 TYR A N 1
ATOM 674 C CA . TYR A 1 94 ? -18.905 6.589 -5.418 1.00 59.03 94 TYR A CA 1
ATOM 675 C C . TYR A 1 94 ? -19.887 7.190 -4.416 1.00 59.03 94 TYR A C 1
ATOM 677 O O . TYR A 1 94 ? -21.067 7.153 -4.736 1.00 59.03 94 TYR A O 1
ATOM 685 N N . ILE A 1 95 ? -19.461 7.686 -3.247 1.00 63.66 95 ILE A N 1
ATOM 686 C CA . ILE A 1 95 ? -20.351 8.278 -2.219 1.00 63.66 95 ILE A CA 1
ATOM 687 C C . ILE A 1 95 ? -19.656 9.443 -1.489 1.00 63.66 95 ILE A C 1
ATOM 689 O O . ILE A 1 95 ? -18.479 9.324 -1.141 1.00 63.66 95 ILE A O 1
ATOM 693 N N . ASP A 1 96 ? -20.387 10.519 -1.159 1.00 58.78 96 ASP A N 1
ATOM 694 C CA . ASP A 1 96 ? -19.878 11.592 -0.287 1.00 58.78 96 ASP A CA 1
ATOM 695 C C . ASP A 1 96 ? -20.178 11.288 1.194 1.00 58.78 96 ASP A C 1
ATOM 697 O O . ASP A 1 96 ? -21.086 11.851 1.807 1.00 58.78 96 ASP A O 1
ATOM 701 N N . ASN A 1 97 ? -19.353 10.418 1.788 1.00 59.88 97 ASN A N 1
ATOM 702 C CA . ASN A 1 97 ? -19.401 9.931 3.180 1.00 59.88 97 ASN A CA 1
ATOM 703 C C . ASN A 1 97 ? -20.570 8.978 3.523 1.00 59.88 97 ASN A C 1
ATOM 705 O O . ASN A 1 97 ? -21.707 9.127 3.070 1.00 59.88 97 ASN A O 1
ATOM 709 N N . VAL A 1 98 ? -20.290 8.015 4.407 1.00 62.34 98 VAL A N 1
ATOM 710 C CA . VAL A 1 98 ? -21.282 7.110 5.011 1.00 62.34 98 VAL A CA 1
ATOM 711 C C . VAL A 1 98 ? -21.290 7.317 6.525 1.00 62.34 98 VAL A C 1
ATOM 713 O O . VAL A 1 98 ? -20.264 7.145 7.186 1.00 62.34 98 VAL A O 1
ATOM 716 N N . TYR A 1 99 ? -22.458 7.664 7.070 1.00 63.81 99 TYR A N 1
ATOM 717 C CA . TYR A 1 99 ? -22.664 7.943 8.492 1.00 63.81 99 TYR A CA 1
ATOM 718 C C . TYR A 1 99 ? -23.646 6.947 9.125 1.00 63.81 99 TYR A C 1
ATOM 720 O O . TYR A 1 99 ? -24.568 6.454 8.471 1.00 63.81 99 TYR A O 1
ATOM 728 N N . MET A 1 100 ? -23.490 6.712 10.428 1.00 52.94 100 MET A N 1
ATOM 729 C CA . MET A 1 100 ? -24.499 6.083 11.286 1.00 52.94 100 MET A CA 1
ATOM 730 C C . MET A 1 100 ? -24.926 7.058 12.388 1.00 52.94 100 MET A C 1
ATOM 732 O O . MET A 1 100 ? -24.077 7.443 13.177 1.00 52.94 100 MET A O 1
ATOM 736 N N . GLY A 1 101 ? -26.212 7.418 12.481 1.00 49.38 101 GLY A N 1
ATOM 737 C CA . GLY A 1 101 ? -26.761 8.248 13.576 1.00 49.38 101 GLY A CA 1
ATOM 738 C C . GLY A 1 101 ? -26.368 9.742 13.599 1.00 49.38 101 GLY A C 1
ATOM 739 O O . GLY A 1 101 ? -25.477 10.178 12.872 1.00 49.38 101 GLY A O 1
ATOM 740 N N . GLU A 1 102 ? -27.103 10.536 14.393 1.00 40.84 102 GLU A N 1
ATOM 741 C CA . GLU A 1 102 ? -27.227 12.000 14.260 1.00 40.84 102 GLU A CA 1
ATOM 742 C C . GLU A 1 102 ? -25.919 12.814 14.319 1.00 40.84 102 GLU A C 1
ATOM 744 O O . GLU A 1 102 ? -24.973 12.560 15.065 1.00 40.84 102 GLU A O 1
ATOM 749 N N . GLN A 1 103 ? -25.914 13.852 13.485 1.00 36.91 103 GLN A N 1
ATOM 750 C CA . GLN A 1 103 ? -24.832 14.787 13.235 1.00 36.91 103 GLN A CA 1
ATOM 751 C C . GLN A 1 103 ? -24.723 15.825 14.372 1.00 36.91 103 GLN A C 1
ATOM 753 O O . GLN A 1 103 ? -25.584 16.681 14.500 1.00 36.91 103 GLN A O 1
ATOM 758 N N . PHE A 1 104 ? -23.600 15.783 15.096 1.00 30.28 104 PHE A N 1
ATOM 759 C CA . PHE A 1 104 ? -22.960 16.853 15.887 1.00 30.28 104 PHE A CA 1
ATOM 760 C C . PHE A 1 104 ? -23.717 17.565 17.038 1.00 30.28 104 PHE A C 1
ATOM 762 O O . PHE A 1 104 ? -24.787 18.136 16.885 1.00 30.28 104 PHE A O 1
ATOM 769 N N . ASP A 1 105 ? -22.967 17.664 18.143 1.00 22.78 105 ASP A N 1
ATOM 770 C CA . ASP A 1 105 ? -23.140 18.432 19.385 1.00 22.78 105 ASP A CA 1
ATOM 771 C C . ASP A 1 105 ? -24.104 17.885 20.460 1.00 22.78 105 ASP A C 1
ATOM 773 O O . ASP A 1 105 ? -25.278 18.215 20.549 1.00 22.78 105 ASP A O 1
ATOM 777 N N . VAL A 1 106 ? -23.490 17.087 21.347 1.00 26.48 106 VAL A N 1
ATOM 778 C CA . VAL A 1 106 ? -23.665 17.033 22.812 1.00 26.48 106 VAL A CA 1
ATOM 779 C C . VAL A 1 106 ? -25.102 17.172 23.338 1.00 26.48 106 VAL A C 1
ATOM 781 O O . VAL A 1 106 ? -25.524 18.247 23.750 1.00 26.48 106 VAL A O 1
ATOM 784 N N . LEU A 1 107 ? -25.795 16.037 23.459 1.00 26.28 107 LEU A N 1
ATOM 785 C CA . LEU A 1 107 ? -26.324 15.482 24.719 1.00 26.28 107 LEU A CA 1
ATOM 786 C C . LEU A 1 107 ? -27.151 14.222 24.416 1.00 26.28 107 LEU A C 1
ATOM 788 O O . LEU A 1 107 ? -28.174 14.283 23.749 1.00 26.28 107 LEU A O 1
ATOM 792 N N . SER A 1 108 ? -26.661 13.098 24.945 1.00 32.38 108 SER A N 1
ATOM 793 C CA . SER A 1 108 ? -27.352 11.847 25.295 1.00 32.38 108 SER A CA 1
ATOM 794 C C . SER A 1 108 ? -28.684 11.521 24.597 1.00 32.38 108 SER A C 1
ATOM 796 O O . SER A 1 108 ? -29.734 12.057 24.944 1.00 32.38 108 SER A O 1
ATOM 798 N N . SER A 1 109 ? -28.712 10.448 23.815 1.00 33.84 109 SER A N 1
ATOM 799 C CA . SER A 1 109 ? -29.021 9.086 24.292 1.00 33.84 109 SER A CA 1
ATOM 800 C C . SER A 1 109 ? -29.528 8.223 23.134 1.00 33.84 109 SER A C 1
ATOM 802 O O . SER A 1 109 ? -30.303 8.689 22.305 1.00 33.84 109 SER A O 1
ATOM 804 N N . CYS A 1 110 ? -29.123 6.949 23.168 1.00 29.97 110 CYS A N 1
ATOM 805 C CA . CYS A 1 110 ? -29.573 5.830 22.334 1.00 29.97 110 CYS A CA 1
ATOM 806 C C . CYS A 1 110 ? -28.879 5.711 20.968 1.00 29.97 110 CYS A C 1
ATOM 808 O O . CYS A 1 110 ? -29.355 6.292 20.002 1.00 29.97 110 CYS A O 1
ATOM 810 N N . CYS A 1 111 ? -27.825 4.884 20.883 1.00 37.88 111 CYS A N 1
ATOM 811 C CA . CYS A 1 111 ? -27.656 3.834 19.861 1.00 37.88 111 CYS A CA 1
ATOM 812 C C . CYS A 1 111 ? -26.411 2.973 20.167 1.00 37.88 111 CYS A C 1
ATOM 814 O O . CYS A 1 111 ? -25.292 3.447 20.010 1.00 37.88 111 CYS A O 1
ATOM 816 N N . ASP A 1 112 ? -26.602 1.696 20.508 1.00 49.72 112 ASP A N 1
ATOM 817 C CA . ASP A 1 112 ? -25.559 0.666 20.391 1.00 49.72 112 ASP A CA 1
ATOM 818 C C . ASP A 1 112 ? -25.385 0.335 18.898 1.00 49.72 112 ASP A C 1
ATOM 820 O O . ASP A 1 112 ? -26.379 0.012 18.235 1.00 49.72 112 ASP A O 1
ATOM 824 N N . GLY A 1 113 ? -24.168 0.392 18.340 1.00 56.34 113 GLY A N 1
ATOM 825 C CA . GLY A 1 113 ? -24.005 0.215 16.893 1.00 56.34 113 GLY A CA 1
ATOM 826 C C . GLY A 1 113 ? -22.643 -0.262 16.400 1.00 56.34 113 GLY A C 1
ATOM 827 O O . GLY A 1 113 ? -21.632 0.373 16.666 1.00 56.34 113 GLY A O 1
ATOM 828 N N . TYR A 1 114 ? -22.633 -1.306 15.569 1.00 64.69 114 TYR A N 1
ATOM 829 C CA . TYR A 1 114 ? -21.498 -1.674 14.713 1.00 64.69 114 TYR A CA 1
ATOM 830 C C . TYR A 1 114 ? -21.777 -1.339 13.233 1.00 64.69 114 TYR A C 1
ATOM 832 O O . TYR A 1 114 ? -22.934 -1.281 12.813 1.00 64.69 114 TYR A O 1
ATOM 840 N N . LEU A 1 115 ? -20.733 -1.162 12.416 1.00 71.38 115 LEU A N 1
ATOM 841 C CA . LEU A 1 115 ? -20.846 -1.073 10.950 1.00 71.38 115 LEU A CA 1
ATOM 842 C C . LEU A 1 115 ? -20.034 -2.187 10.295 1.00 71.38 115 LEU A C 1
ATOM 844 O O . LEU A 1 115 ? -18.826 -2.254 10.490 1.00 71.38 115 LEU A O 1
ATOM 848 N N . ILE A 1 116 ? -20.693 -3.027 9.492 1.00 73.69 116 ILE A N 1
ATOM 849 C CA . ILE A 1 116 ? -20.028 -4.014 8.631 1.00 73.69 116 ILE A CA 1
ATOM 850 C C . ILE A 1 116 ? -20.055 -3.501 7.195 1.00 73.69 116 ILE A C 1
ATOM 852 O O . ILE A 1 116 ? -21.131 -3.351 6.613 1.00 73.69 116 ILE A O 1
ATOM 856 N N . VAL A 1 117 ? -18.881 -3.286 6.609 1.00 78.19 117 VAL A N 1
ATOM 857 C CA . VAL A 1 117 ? -18.703 -3.028 5.178 1.00 78.19 117 VAL A CA 1
ATOM 858 C C . VAL A 1 117 ? -18.086 -4.267 4.546 1.00 78.19 117 VAL A C 1
ATOM 860 O O . VAL A 1 117 ? -16.931 -4.597 4.804 1.00 78.19 117 VAL A O 1
ATOM 863 N N . GLU A 1 118 ? -18.857 -4.957 3.711 1.00 78.12 118 GLU A N 1
ATOM 864 C CA . GLU A 1 118 ? -18.425 -6.175 3.029 1.00 78.12 118 GLU A CA 1
ATOM 865 C C . GLU A 1 118 ? -18.696 -6.095 1.533 1.00 78.12 118 GLU A C 1
ATOM 867 O O . GLU A 1 118 ? -19.656 -5.471 1.080 1.00 78.12 118 GLU A O 1
ATOM 872 N N . GLY A 1 119 ? -17.873 -6.758 0.733 1.00 70.69 119 GLY A N 1
ATOM 873 C CA . GLY A 1 119 ? -18.109 -6.805 -0.701 1.00 70.69 119 GLY A CA 1
ATOM 874 C C . GLY A 1 119 ? -17.014 -7.541 -1.435 1.00 70.69 119 GLY A C 1
ATOM 875 O O . GLY A 1 119 ? -16.294 -8.332 -0.846 1.00 70.69 119 GLY A O 1
ATOM 876 N N . ASN A 1 120 ? -16.939 -7.301 -2.735 1.00 70.38 120 ASN A N 1
ATOM 877 C CA . ASN A 1 120 ? -15.804 -7.638 -3.599 1.00 70.38 120 ASN A CA 1
ATOM 878 C C . ASN A 1 120 ? -15.499 -6.493 -4.586 1.00 70.38 120 ASN A C 1
ATOM 880 O O . ASN A 1 120 ? -14.770 -6.686 -5.557 1.00 70.38 120 ASN A O 1
ATOM 884 N N . GLY A 1 121 ? -16.126 -5.331 -4.376 1.00 61.72 121 GLY A N 1
ATOM 885 C CA . GLY A 1 121 ? -16.043 -4.158 -5.238 1.00 61.72 121 GLY A CA 1
ATOM 886 C C . GLY A 1 121 ? -15.160 -3.047 -4.674 1.00 61.72 121 GLY A C 1
ATOM 887 O O . GLY A 1 121 ? -14.461 -3.218 -3.671 1.00 61.72 121 GLY A O 1
ATOM 888 N N . THR A 1 122 ? -15.236 -1.886 -5.324 1.00 64.00 122 THR A N 1
ATOM 889 C CA . THR A 1 122 ? -14.509 -0.673 -4.939 1.00 64.00 122 THR A CA 1
ATOM 890 C C . THR A 1 122 ? -15.482 0.374 -4.412 1.00 64.00 122 THR A C 1
ATOM 892 O O . THR A 1 122 ? -16.422 0.767 -5.100 1.00 64.00 122 THR A O 1
ATOM 895 N N . LEU A 1 123 ? -15.233 0.881 -3.210 1.00 73.12 123 LEU A N 1
ATOM 896 C CA . LEU A 1 123 ? -15.937 2.002 -2.609 1.00 73.12 123 LEU A CA 1
ATOM 897 C C . LEU A 1 123 ? -15.045 3.247 -2.656 1.00 73.12 123 LEU A C 1
ATOM 899 O O . LEU A 1 123 ? -14.090 3.366 -1.893 1.00 73.12 123 LEU A O 1
ATOM 903 N N . ASN A 1 124 ? -15.362 4.178 -3.551 1.00 67.88 124 ASN A N 1
ATOM 904 C CA . ASN A 1 124 ? -14.709 5.479 -3.635 1.00 67.88 124 ASN A CA 1
ATOM 905 C C . ASN A 1 124 ? -15.488 6.493 -2.793 1.00 67.88 124 ASN A C 1
ATOM 907 O O . ASN A 1 124 ? -16.690 6.681 -2.986 1.00 67.88 124 ASN A O 1
ATOM 911 N N . LEU A 1 125 ? -14.805 7.146 -1.863 1.00 71.38 125 LEU A N 1
ATOM 912 C CA . LEU A 1 125 ? -15.378 8.082 -0.909 1.00 71.38 125 LEU A CA 1
ATOM 913 C C . LEU A 1 125 ? -14.739 9.449 -1.083 1.00 71.38 125 LEU A C 1
ATOM 915 O O . LEU A 1 125 ? -13.516 9.541 -1.156 1.00 71.38 125 LEU A O 1
ATOM 919 N N . TYR A 1 126 ? -15.555 10.498 -1.117 1.00 65.44 126 TYR A N 1
ATOM 920 C CA . TYR A 1 126 ? -15.085 11.877 -1.207 1.00 65.44 126 TYR A CA 1
ATOM 921 C C . TYR A 1 126 ? -15.529 12.663 0.030 1.00 65.44 126 TYR A C 1
ATOM 923 O O . TYR A 1 126 ? -16.716 12.810 0.320 1.00 65.44 126 TYR A O 1
ATOM 931 N N . ALA A 1 127 ? -14.562 13.176 0.786 1.00 62.59 127 ALA A N 1
ATOM 932 C CA . ALA A 1 127 ? -14.800 14.062 1.913 1.00 62.59 127 ALA A CA 1
ATOM 933 C C . ALA A 1 127 ? -14.676 15.527 1.464 1.00 62.59 127 ALA A C 1
ATOM 935 O O . ALA A 1 127 ? -13.578 16.044 1.255 1.00 62.59 127 ALA A O 1
ATOM 936 N N . GLU A 1 128 ? -15.815 16.213 1.341 1.00 53.03 128 GLU A N 1
ATOM 937 C CA . GLU A 1 128 ? -15.875 17.634 0.955 1.00 53.03 128 GLU A CA 1
ATOM 938 C C . GLU A 1 128 ? -15.817 18.616 2.151 1.00 53.03 128 GLU A C 1
ATOM 940 O O . GLU A 1 128 ? -15.741 19.830 1.957 1.00 53.03 128 GLU A O 1
ATOM 945 N N . SER A 1 129 ? -15.850 18.125 3.400 1.00 49.12 129 SER A N 1
ATOM 946 C CA . SER A 1 129 ? -16.057 18.939 4.613 1.00 49.12 129 SER A CA 1
ATOM 947 C C . SER A 1 129 ? -14.860 18.972 5.573 1.00 49.12 129 SER A C 1
ATOM 949 O O . SER A 1 129 ? -14.197 17.963 5.804 1.00 49.12 129 SER A O 1
ATOM 951 N N . TYR A 1 130 ? -14.684 20.118 6.246 1.00 45.69 130 TYR A N 1
ATOM 952 C CA . TYR A 1 130 ? -13.787 20.351 7.392 1.00 45.69 130 TYR A CA 1
ATOM 953 C C . TYR A 1 130 ? -14.021 19.394 8.580 1.00 45.69 130 TYR A C 1
ATOM 955 O O . TYR A 1 130 ? -13.173 19.248 9.447 1.00 45.69 130 TYR A O 1
ATOM 963 N N . LYS A 1 131 ? -15.166 18.712 8.650 1.00 51.22 131 LYS A N 1
ATOM 964 C CA . LYS A 1 131 ? -15.462 17.712 9.692 1.00 51.22 131 LYS A CA 1
ATOM 965 C C . LYS A 1 131 ? -15.489 16.276 9.143 1.00 51.22 131 LYS A C 1
ATOM 967 O O . LYS A 1 131 ? -15.973 15.371 9.819 1.00 51.22 131 LYS A O 1
ATOM 972 N N . GLY A 1 132 ? -15.035 16.084 7.900 1.00 56.88 132 GLY A N 1
ATOM 973 C CA . GLY A 1 132 ? -15.253 14.878 7.108 1.00 56.88 132 GLY A CA 1
ATOM 974 C C . GLY A 1 132 ? -14.616 13.630 7.712 1.00 56.88 132 GLY A C 1
ATOM 975 O O . GLY A 1 132 ? -13.402 13.572 7.915 1.00 56.88 132 GLY A O 1
ATOM 976 N N . ARG A 1 133 ? -15.454 12.622 7.965 1.00 64.88 133 ARG A N 1
ATOM 977 C CA . ARG A 1 133 ? -15.046 11.229 8.139 1.00 64.88 133 ARG A CA 1
ATOM 978 C C . ARG A 1 133 ? -15.678 10.452 6.991 1.00 64.88 133 ARG A C 1
ATOM 980 O O . ARG A 1 133 ? -16.885 10.585 6.809 1.00 64.88 133 ARG A O 1
ATOM 987 N N . CYS A 1 134 ? -14.895 9.699 6.218 1.00 67.44 134 CYS A N 1
ATOM 988 C CA . CYS A 1 134 ? -15.436 9.026 5.027 1.00 67.44 134 CYS A CA 1
ATOM 989 C C . CYS A 1 134 ? -16.313 7.831 5.423 1.00 67.44 134 CYS A C 1
ATOM 991 O O . CYS A 1 134 ? -17.399 7.646 4.874 1.00 67.44 134 CYS A O 1
ATOM 993 N N . ILE A 1 135 ? -15.853 7.054 6.407 1.00 73.50 135 ILE A N 1
ATOM 994 C CA . ILE A 1 135 ? -16.621 5.999 7.071 1.00 73.50 135 ILE A CA 1
ATOM 995 C C . ILE A 1 135 ? -16.491 6.214 8.571 1.00 73.50 135 ILE A C 1
ATOM 997 O O . ILE A 1 135 ? -15.369 6.280 9.084 1.00 73.50 135 ILE A O 1
ATOM 1001 N N . CYS A 1 136 ? -17.612 6.316 9.286 1.00 69.75 136 CYS A N 1
ATOM 1002 C CA . CYS A 1 136 ? -17.551 6.443 10.734 1.00 69.75 136 CYS A CA 1
ATOM 1003 C C . CYS A 1 136 ? -18.664 5.738 11.505 1.00 69.75 136 CYS A C 1
ATOM 1005 O O . CYS A 1 136 ? -19.833 5.795 11.127 1.00 69.75 136 CYS A O 1
ATOM 1007 N N . VAL A 1 137 ? -18.279 5.189 12.657 1.00 69.31 137 VAL A N 1
ATOM 1008 C CA . VAL A 1 137 ? -19.181 4.806 13.751 1.00 69.31 137 VAL A CA 1
ATOM 1009 C C . VAL A 1 137 ? -18.998 5.832 14.880 1.00 69.31 137 VAL A C 1
ATOM 1011 O O . VAL A 1 137 ? -17.911 5.867 15.460 1.00 69.31 137 VAL A O 1
ATOM 1014 N N . PRO A 1 138 ? -19.955 6.747 15.135 1.00 61.97 138 PRO A N 1
ATOM 1015 C CA . PRO A 1 138 ? -19.844 7.735 16.212 1.00 61.97 138 PRO A CA 1
ATOM 1016 C C . PRO A 1 138 ? -20.132 7.133 17.599 1.00 61.97 138 PRO A C 1
ATOM 1018 O O . PRO A 1 138 ? -20.661 6.035 17.703 1.00 61.97 138 PRO A O 1
ATOM 1021 N N . ASN A 1 139 ? -19.779 7.884 18.648 1.00 58.56 139 ASN A N 1
ATOM 1022 C CA . ASN A 1 139 ? -19.993 7.528 20.057 1.00 58.56 139 ASN A CA 1
ATOM 1023 C C . ASN A 1 139 ? -21.491 7.562 20.430 1.00 58.56 139 ASN A C 1
ATOM 1025 O O . ASN A 1 139 ? -22.124 8.609 20.277 1.00 58.56 139 ASN A O 1
ATOM 1029 N N . GLY A 1 140 ? -22.030 6.461 20.958 1.00 50.25 140 GLY A N 1
ATOM 1030 C CA . GLY A 1 140 ? -23.417 6.295 21.412 1.00 50.25 140 GLY A CA 1
ATOM 1031 C C . GLY A 1 140 ? -23.701 6.672 22.877 1.00 50.25 140 GLY A C 1
ATOM 1032 O O . GLY A 1 140 ? -24.857 6.609 23.308 1.00 50.25 140 GLY A O 1
ATOM 1033 N N . GLY A 1 141 ? -22.704 7.113 23.652 1.00 52.25 141 GLY A N 1
ATOM 1034 C CA . GLY A 1 141 ? -22.849 7.567 25.045 1.00 52.25 141 GLY A CA 1
ATOM 1035 C C . GLY A 1 141 ? -22.078 6.728 26.077 1.00 52.25 141 GLY A C 1
ATOM 1036 O O . GLY A 1 141 ? -21.314 5.832 25.741 1.00 52.25 141 GLY A O 1
ATOM 1037 N N . GLU A 1 142 ? -22.263 7.030 27.370 1.00 47.62 142 GLU A N 1
ATOM 1038 C CA . GLU A 1 142 ? -21.387 6.600 28.484 1.00 47.62 142 GLU A CA 1
ATOM 1039 C C . GLU A 1 142 ? -21.362 5.087 28.818 1.00 47.62 142 GLU A C 1
ATOM 1041 O O . GLU A 1 142 ? -20.672 4.694 29.756 1.00 47.62 142 GLU A O 1
ATOM 1046 N N . ASN A 1 143 ? -22.067 4.212 28.091 1.00 48.97 143 ASN A N 1
ATOM 1047 C CA . ASN A 1 143 ? -22.148 2.781 28.429 1.00 48.97 143 ASN A CA 1
ATOM 1048 C C . ASN A 1 143 ? -22.285 1.868 27.201 1.00 48.97 143 ASN A C 1
ATOM 1050 O O . ASN A 1 143 ? -23.329 1.239 27.033 1.00 48.97 143 ASN A O 1
ATOM 1054 N N . VAL A 1 144 ? -21.254 1.740 26.356 1.00 51.69 144 VAL A N 1
ATOM 1055 C CA . VAL A 1 144 ? -21.340 0.795 25.228 1.00 51.69 144 VAL A CA 1
ATOM 1056 C C . VAL A 1 144 ? -20.041 0.064 24.908 1.00 51.69 144 VAL A C 1
ATOM 1058 O O . VAL A 1 144 ? -19.010 0.666 24.629 1.00 51.69 144 VAL A O 1
ATOM 1061 N N . ASN A 1 145 ? -20.124 -1.269 24.924 1.00 52.22 145 ASN A N 1
ATOM 1062 C CA . ASN A 1 145 ? -19.013 -2.199 24.692 1.00 52.22 145 ASN A CA 1
ATOM 1063 C C . ASN A 1 145 ? -18.858 -2.632 23.219 1.00 52.22 145 ASN A C 1
ATOM 1065 O O . ASN A 1 145 ? -17.946 -3.398 22.931 1.00 52.22 145 ASN A O 1
ATOM 1069 N N . ASN A 1 146 ? -19.730 -2.184 22.301 1.00 57.06 146 ASN A N 1
ATOM 1070 C CA . ASN A 1 146 ? -19.909 -2.800 20.972 1.00 57.06 146 ASN A CA 1
ATOM 1071 C C . ASN A 1 146 ? -19.907 -1.809 19.792 1.00 57.06 146 ASN A C 1
ATOM 1073 O O . ASN A 1 146 ? -20.507 -2.080 18.753 1.00 57.06 146 ASN A O 1
ATOM 1077 N N . GLU A 1 147 ? -19.234 -0.672 19.928 1.00 67.94 147 GLU A N 1
ATOM 1078 C CA . GLU A 1 147 ? -19.040 0.242 18.801 1.00 67.94 147 GLU A CA 1
ATOM 1079 C C . GLU A 1 147 ? -17.781 -0.187 18.054 1.00 67.94 147 GLU A C 1
ATOM 1081 O O . GLU A 1 147 ? -16.691 -0.140 18.601 1.00 67.94 147 GLU A O 1
ATOM 1086 N N . PHE A 1 148 ? -17.933 -0.731 16.850 1.00 72.88 148 PHE A N 1
ATOM 1087 C CA . PHE A 1 148 ? -16.807 -1.195 16.039 1.00 72.88 148 PHE A CA 1
ATOM 1088 C C . PHE A 1 148 ? -17.117 -0.997 14.564 1.00 72.88 148 PHE A C 1
ATOM 1090 O O . PHE A 1 148 ? -18.247 -1.203 14.107 1.00 72.88 148 PHE A O 1
ATOM 1097 N N . LEU A 1 149 ? -16.087 -0.633 13.809 1.00 81.75 149 LEU A N 1
ATOM 1098 C CA . LEU A 1 149 ? -16.125 -0.625 12.357 1.00 81.75 149 LEU A CA 1
ATOM 1099 C C . LEU A 1 149 ? -15.395 -1.853 11.821 1.00 81.75 149 LEU A C 1
ATOM 1101 O O . LEU A 1 149 ? -14.201 -2.002 12.051 1.00 81.75 149 LEU A O 1
ATOM 1105 N N . TYR A 1 150 ? -16.099 -2.698 11.079 1.00 83.56 150 TYR A N 1
ATOM 1106 C CA . TYR A 1 150 ? -15.563 -3.900 10.454 1.00 83.56 150 TYR A CA 1
ATOM 1107 C C . TYR A 1 150 ? -15.606 -3.766 8.930 1.00 83.56 150 TYR A C 1
ATOM 1109 O O . TYR A 1 150 ? -16.662 -3.512 8.347 1.00 83.56 150 TYR A O 1
ATOM 1117 N N . ILE A 1 151 ? -14.460 -3.933 8.276 1.00 84.06 151 ILE A N 1
ATOM 1118 C CA . ILE A 1 151 ? -14.296 -3.831 6.824 1.00 84.06 151 ILE A CA 1
ATOM 1119 C C . ILE A 1 151 ? -13.697 -5.138 6.319 1.00 84.06 151 ILE A C 1
ATOM 1121 O O . ILE A 1 151 ? -12.621 -5.532 6.766 1.00 84.06 151 ILE A O 1
ATOM 1125 N N . ASN A 1 152 ? -14.363 -5.799 5.372 1.00 84.75 152 ASN A N 1
ATOM 1126 C CA . ASN A 1 152 ? -13.908 -7.090 4.870 1.00 84.75 152 ASN A CA 1
ATOM 1127 C C . ASN A 1 152 ? -14.088 -7.262 3.354 1.00 84.75 152 ASN A C 1
ATOM 1129 O O . ASN A 1 152 ? -15.159 -7.006 2.802 1.00 84.75 152 ASN A O 1
ATOM 1133 N N . ASN A 1 153 ? -13.027 -7.731 2.690 1.00 81.06 153 ASN A N 1
ATOM 1134 C CA . ASN A 1 153 ? -13.006 -8.105 1.269 1.00 81.06 153 ASN A CA 1
ATOM 1135 C C . ASN A 1 153 ? -13.382 -6.976 0.280 1.00 81.06 153 ASN A C 1
ATOM 1137 O O . ASN A 1 153 ? -13.840 -7.225 -0.831 1.00 81.06 153 ASN A O 1
ATOM 1141 N N . VAL A 1 154 ? -13.187 -5.714 0.661 1.00 74.56 154 VAL A N 1
ATOM 1142 C CA . VAL A 1 154 ? -13.566 -4.539 -0.141 1.00 74.56 154 VAL A CA 1
ATOM 1143 C C . VAL A 1 154 ? -12.361 -3.628 -0.380 1.00 74.56 154 VAL A C 1
ATOM 1145 O O . VAL A 1 154 ? -11.486 -3.502 0.479 1.00 74.56 154 VAL A O 1
ATOM 1148 N N . THR A 1 155 ? -12.317 -2.969 -1.539 1.00 76.81 155 THR A N 1
ATOM 1149 C CA . THR A 1 155 ? -11.373 -1.867 -1.775 1.00 76.81 155 THR A CA 1
ATOM 1150 C C . THR A 1 155 ? -12.035 -0.555 -1.369 1.00 76.81 155 THR A C 1
ATOM 1152 O O . THR A 1 155 ? -13.082 -0.219 -1.911 1.00 76.81 155 THR A O 1
ATOM 1155 N N . VAL A 1 156 ? -11.449 0.209 -0.449 1.00 81.19 156 VAL A N 1
ATOM 1156 C CA . VAL A 1 156 ? -11.927 1.534 -0.030 1.00 81.19 156 VAL A CA 1
ATOM 1157 C C . VAL A 1 156 ? -10.901 2.586 -0.428 1.00 81.19 156 VAL A C 1
ATOM 1159 O O . VAL A 1 156 ? -9.767 2.566 0.047 1.00 81.19 156 VAL A O 1
ATOM 1162 N N . ASN A 1 157 ? -11.311 3.533 -1.264 1.00 80.00 157 ASN A N 1
ATOM 1163 C CA . ASN A 1 157 ? -10.506 4.691 -1.630 1.00 80.00 157 ASN A CA 1
ATOM 1164 C C . ASN A 1 157 ? -11.121 5.941 -1.008 1.00 80.00 157 ASN A C 1
ATOM 1166 O O . ASN A 1 157 ? -12.245 6.298 -1.342 1.00 80.00 157 ASN A O 1
ATOM 1170 N N . CYS A 1 158 ? -10.392 6.619 -0.133 1.00 77.31 158 CYS A N 1
ATOM 1171 C CA . CYS A 1 158 ? -10.794 7.898 0.435 1.00 77.31 158 CYS A CA 1
ATOM 1172 C C . CYS A 1 158 ? -10.050 9.045 -0.237 1.00 77.31 158 CYS A C 1
ATOM 1174 O O . CYS A 1 158 ? -8.817 9.089 -0.209 1.00 77.31 158 CYS A O 1
ATOM 1176 N N . TYR A 1 159 ? -10.823 9.994 -0.749 1.00 72.81 159 TYR A N 1
ATOM 1177 C CA . TYR A 1 159 ? -10.387 11.224 -1.386 1.00 72.81 159 TYR A CA 1
ATOM 1178 C C . TYR A 1 159 ? -10.911 12.439 -0.616 1.00 72.81 159 TYR A C 1
ATOM 1180 O O . TYR A 1 159 ? -11.994 12.396 -0.038 1.00 72.81 159 TYR A O 1
ATOM 1188 N N . GLY A 1 160 ? -10.189 13.556 -0.636 1.00 64.69 160 GLY A N 1
ATOM 1189 C CA . GLY A 1 160 ? -10.690 14.821 -0.094 1.00 64.69 160 GLY A CA 1
ATOM 1190 C C . GLY A 1 160 ? -9.737 15.987 -0.342 1.00 64.69 160 GLY A C 1
ATOM 1191 O O . GLY A 1 160 ? -8.633 15.801 -0.849 1.00 64.69 160 GLY A O 1
ATOM 1192 N N . MET A 1 161 ? -10.175 17.206 -0.018 1.00 55.75 161 MET A N 1
ATOM 1193 C CA . MET A 1 161 ? -9.372 18.422 -0.212 1.00 55.75 161 MET A CA 1
ATOM 1194 C C . MET A 1 161 ? -8.602 18.782 1.064 1.00 55.75 161 MET A C 1
ATOM 1196 O O . MET A 1 161 ? -9.219 19.049 2.093 1.00 55.75 161 MET A O 1
ATOM 1200 N N . GLU A 1 162 ? -7.270 18.860 0.988 1.00 50.62 162 GLU A N 1
ATOM 1201 C CA . GLU A 1 162 ? -6.427 19.452 2.037 1.00 50.62 162 GLU A CA 1
ATOM 1202 C C . GLU A 1 162 ? -6.903 20.884 2.327 1.00 50.62 162 GLU A C 1
ATOM 1204 O O . GLU A 1 162 ? -6.712 21.806 1.531 1.00 50.62 162 GLU A O 1
ATOM 1209 N N . ARG A 1 163 ? -7.535 21.099 3.481 1.00 49.25 163 ARG A N 1
ATOM 1210 C CA . ARG A 1 163 ? -7.665 22.440 4.046 1.00 49.25 163 ARG A CA 1
ATOM 1211 C C . ARG A 1 163 ? -7.083 22.421 5.445 1.00 49.25 163 ARG A C 1
ATOM 1213 O O . ARG A 1 163 ? -7.589 21.736 6.327 1.00 49.25 163 ARG A O 1
ATOM 1220 N N . THR A 1 164 ? -6.015 23.194 5.614 1.00 44.56 164 THR A N 1
ATOM 1221 C CA . THR A 1 164 ? -5.377 23.525 6.891 1.00 44.56 164 THR A CA 1
ATOM 1222 C C . THR A 1 164 ? -6.431 23.837 7.951 1.00 44.56 164 THR A C 1
ATOM 1224 O O . THR A 1 164 ? -7.213 24.774 7.771 1.00 44.56 164 THR A O 1
ATOM 1227 N N . MET A 1 165 ? -6.454 23.084 9.051 1.00 45.09 165 MET A N 1
ATOM 1228 C CA . MET A 1 165 ? -7.342 23.355 10.179 1.00 45.09 165 MET A CA 1
ATOM 1229 C C . MET A 1 165 ? -6.558 23.601 11.462 1.00 45.09 165 MET A C 1
ATOM 1231 O O . MET A 1 165 ? -5.728 22.797 11.869 1.00 45.09 165 MET A O 1
ATOM 1235 N N . TYR A 1 166 ? -6.890 24.723 12.100 1.00 44.91 166 TYR A N 1
ATOM 1236 C CA . TYR A 1 166 ? -6.430 25.151 13.422 1.00 44.91 166 TYR A CA 1
ATOM 1237 C C . TYR A 1 166 ? -7.480 24.891 14.523 1.00 44.91 166 TYR A C 1
ATOM 1239 O O . TYR A 1 166 ? -7.313 25.370 15.642 1.00 44.91 166 TYR A O 1
ATOM 1247 N N . ASP A 1 167 ? -8.571 24.170 14.233 1.00 40.12 167 ASP A N 1
ATOM 1248 C CA . ASP A 1 167 ? -9.612 23.886 15.229 1.00 40.12 167 ASP A CA 1
ATOM 1249 C C . ASP A 1 167 ? -9.300 22.596 16.004 1.00 40.12 167 ASP A C 1
ATOM 1251 O O . ASP A 1 167 ? -9.067 21.528 15.434 1.00 40.12 167 ASP A O 1
ATOM 1255 N N . THR A 1 168 ? -9.268 22.714 17.326 1.00 44.00 168 THR A N 1
ATOM 1256 C CA . THR A 1 168 ? -8.742 21.738 18.283 1.00 44.00 168 THR A CA 1
ATOM 1257 C C . THR A 1 168 ? -9.699 20.589 18.611 1.00 44.00 168 THR A C 1
ATOM 1259 O O . THR A 1 168 ? -9.290 19.674 19.320 1.00 44.00 168 THR A O 1
ATOM 1262 N N . HIS A 1 169 ? -10.930 20.582 18.082 1.00 46.12 169 HIS A N 1
ATOM 1263 C CA . HIS A 1 169 ? -11.964 19.602 18.465 1.00 46.12 169 HIS A CA 1
ATOM 1264 C C . HIS A 1 169 ? -12.488 18.716 17.325 1.00 46.12 169 HIS A C 1
ATOM 1266 O O . HIS A 1 169 ? -13.388 17.904 17.543 1.00 46.12 169 HIS A O 1
ATOM 1272 N N . THR A 1 170 ? -11.920 18.809 16.118 1.00 55.19 170 THR A N 1
ATOM 1273 C CA . THR A 1 170 ? -12.313 17.940 14.997 1.00 55.19 170 THR A CA 1
ATOM 1274 C C . THR A 1 170 ? -11.126 17.147 14.470 1.00 55.19 170 THR A C 1
ATOM 1276 O O . THR A 1 170 ? -10.160 17.707 13.962 1.00 55.19 170 THR A O 1
ATOM 1279 N N . TYR A 1 171 ? -11.206 15.822 14.604 1.00 62.66 171 TYR A N 1
ATOM 1280 C CA . TYR A 1 171 ? -10.210 14.859 14.134 1.00 62.66 171 TYR A CA 1
ATOM 1281 C C . TYR A 1 171 ? -10.713 14.204 12.829 1.00 62.66 171 TYR A C 1
ATOM 1283 O O . TYR A 1 171 ? -11.365 13.157 12.894 1.00 62.66 171 TYR A O 1
ATOM 1291 N N . PRO A 1 172 ? -10.518 14.826 11.645 1.00 67.12 172 PRO A N 1
ATOM 1292 C CA . PRO A 1 172 ? -10.941 14.236 10.376 1.00 67.12 172 PRO A CA 1
ATOM 1293 C C . PRO A 1 172 ? -10.096 12.997 10.064 1.00 67.12 172 PRO A C 1
ATOM 1295 O O . PRO A 1 172 ? -8.864 13.048 10.142 1.00 67.12 172 PRO A O 1
ATOM 1298 N N . ALA A 1 173 ? -10.761 11.902 9.701 1.00 73.75 173 ALA A N 1
ATOM 1299 C CA . ALA A 1 173 ? -10.122 10.638 9.352 1.00 73.75 173 ALA A CA 1
ATOM 1300 C C . ALA A 1 173 ? -10.838 9.968 8.178 1.00 73.75 173 ALA A C 1
ATOM 1302 O O . ALA A 1 173 ? -12.062 10.032 8.101 1.00 73.75 173 ALA A O 1
ATOM 1303 N N . CYS A 1 174 ? -10.113 9.293 7.283 1.00 77.38 174 CYS A N 1
ATOM 1304 C CA . CYS A 1 174 ? -10.768 8.482 6.247 1.00 77.38 174 CYS A CA 1
ATOM 1305 C C . CYS A 1 174 ? -11.633 7.395 6.902 1.00 77.38 174 CYS A C 1
ATOM 1307 O O . CYS A 1 174 ? -12.828 7.291 6.622 1.00 77.38 174 CYS A O 1
ATOM 1309 N N . ILE A 1 175 ? -11.060 6.660 7.852 1.00 82.12 175 ILE A N 1
ATOM 1310 C CA . ILE A 1 175 ? -11.763 5.626 8.608 1.00 82.12 175 ILE A CA 1
ATOM 1311 C C . ILE A 1 175 ? -11.779 6.017 10.080 1.00 82.12 175 ILE A C 1
ATOM 1313 O O . ILE A 1 175 ? -10.723 6.258 10.668 1.00 82.12 175 ILE A O 1
ATOM 1317 N N . TYR A 1 176 ? -12.971 6.063 10.672 1.00 80.75 176 TYR A N 1
ATOM 1318 C CA . TYR A 1 176 ? -13.161 6.312 12.095 1.00 80.75 176 TYR A CA 1
ATOM 1319 C C . TYR A 1 176 ? -13.995 5.219 12.759 1.00 80.75 176 TYR A C 1
ATOM 1321 O O . TYR A 1 176 ? -15.139 4.980 12.375 1.00 80.75 176 TYR A O 1
ATOM 1329 N N . GLY A 1 177 ? -13.457 4.619 13.812 1.00 77.19 177 GLY A N 1
ATOM 1330 C CA . GLY A 1 177 ? -14.218 3.759 14.711 1.00 77.19 177 GLY A CA 1
ATOM 1331 C C . GLY A 1 177 ? -14.206 4.336 16.116 1.00 77.19 177 GLY A C 1
ATOM 1332 O O . GLY A 1 177 ? -13.134 4.580 16.673 1.00 77.19 177 GLY A O 1
ATOM 1333 N N . HIS A 1 178 ? -15.380 4.540 16.708 1.00 72.88 178 HIS A N 1
ATOM 1334 C CA . HIS A 1 178 ? -15.443 4.560 18.162 1.00 72.88 178 HIS A CA 1
ATOM 1335 C C . HIS A 1 178 ? -15.191 3.130 18.657 1.00 72.88 178 HIS A C 1
ATOM 1337 O O . HIS A 1 178 ? -15.681 2.213 18.018 1.00 72.88 178 HIS A O 1
ATOM 1343 N N . ASN A 1 179 ? -14.375 2.931 19.696 1.00 74.19 179 ASN A N 1
ATOM 1344 C CA . ASN A 1 179 ? -13.988 1.643 20.299 1.00 74.19 179 ASN A CA 1
ATOM 1345 C C . ASN A 1 179 ? -13.297 0.582 19.411 1.00 74.19 179 ASN A C 1
ATOM 1347 O O . ASN A 1 179 ? -12.744 -0.367 19.969 1.00 74.19 179 ASN A O 1
ATOM 1351 N N . GLY A 1 180 ? -13.189 0.759 18.093 1.00 81.50 180 GLY A N 1
ATOM 1352 C CA . GLY A 1 180 ? -12.264 -0.020 17.267 1.00 81.50 180 GLY A CA 1
ATOM 1353 C C . GLY A 1 180 ? -12.539 -0.008 15.765 1.00 81.50 180 GLY A C 1
ATOM 1354 O O . GLY A 1 180 ? -13.619 0.354 15.297 1.00 81.50 180 GLY A O 1
ATOM 1355 N N . VAL A 1 181 ? -11.528 -0.428 15.008 1.00 86.69 181 VAL A N 1
ATOM 1356 C CA . VAL A 1 181 ? -11.548 -0.606 13.554 1.00 86.69 181 VAL A CA 1
ATOM 1357 C C . VAL A 1 181 ? -10.876 -1.936 13.217 1.00 86.69 181 VAL A C 1
ATOM 1359 O O . VAL A 1 181 ? -9.713 -2.144 13.554 1.00 86.69 181 VAL A O 1
ATOM 1362 N N . GLU A 1 182 ? -11.577 -2.811 12.510 1.00 90.94 182 GLU A N 1
ATOM 1363 C CA . GLU A 1 182 ? -11.077 -4.102 12.041 1.00 90.94 182 GLU A CA 1
ATOM 1364 C C . GLU A 1 182 ? -11.131 -4.162 10.514 1.00 90.94 182 GLU A C 1
ATOM 1366 O O . GLU A 1 182 ? -12.157 -3.868 9.900 1.00 90.94 182 GLU A O 1
ATOM 1371 N N . ILE A 1 183 ? -10.007 -4.512 9.892 1.00 91.44 183 ILE A N 1
ATOM 1372 C CA . ILE A 1 183 ? -9.827 -4.520 8.440 1.00 91.44 183 ILE A CA 1
ATOM 1373 C C . ILE A 1 183 ? -9.271 -5.885 8.040 1.00 91.44 183 ILE A C 1
ATOM 1375 O O . ILE A 1 183 ? -8.152 -6.230 8.420 1.00 91.44 183 ILE A O 1
ATOM 1379 N N . HIS A 1 184 ? -10.045 -6.640 7.263 1.00 88.50 184 HIS A N 1
ATOM 1380 C CA . HIS A 1 184 ? -9.726 -8.002 6.839 1.00 88.50 184 HIS A CA 1
ATOM 1381 C C . HIS A 1 184 ? -9.783 -8.144 5.318 1.00 88.50 184 HIS A C 1
ATOM 1383 O O . HIS A 1 184 ? -10.759 -7.743 4.691 1.00 88.50 184 HIS A O 1
ATOM 1389 N N . ASN A 1 185 ? -8.770 -8.761 4.704 1.00 84.75 185 ASN A N 1
ATOM 1390 C CA . ASN A 1 185 ? -8.742 -9.038 3.258 1.00 84.75 185 ASN A CA 1
ATOM 1391 C C . ASN A 1 185 ? -9.109 -7.826 2.375 1.00 84.75 185 ASN A C 1
ATOM 1393 O O . ASN A 1 185 ? -9.709 -7.981 1.314 1.00 84.75 185 ASN A O 1
ATOM 1397 N N . ALA A 1 186 ? -8.816 -6.609 2.831 1.00 78.31 186 ALA A N 1
ATOM 1398 C CA . ALA A 1 186 ? -9.284 -5.375 2.212 1.00 78.31 186 ALA A CA 1
ATOM 1399 C C . ALA A 1 186 ? -8.114 -4.554 1.664 1.00 78.31 186 ALA A C 1
ATOM 1401 O O . ALA A 1 186 ? -6.961 -4.729 2.070 1.00 78.31 186 ALA A O 1
ATOM 1402 N N . VAL A 1 187 ? -8.420 -3.636 0.747 1.00 83.44 187 VAL A N 1
ATOM 1403 C CA . VAL A 1 187 ? -7.457 -2.650 0.243 1.00 83.44 187 VAL A CA 1
ATOM 1404 C C . VAL A 1 187 ? -7.930 -1.263 0.646 1.00 83.44 187 VAL A C 1
ATOM 1406 O O . VAL A 1 187 ? -8.978 -0.823 0.191 1.00 83.44 187 VAL A O 1
ATOM 1409 N N . ILE A 1 188 ? -7.178 -0.559 1.485 1.00 85.38 188 ILE A N 1
ATOM 1410 C CA . ILE A 1 188 ? -7.515 0.797 1.930 1.00 85.38 188 ILE A CA 1
ATOM 1411 C C . ILE A 1 188 ? -6.516 1.777 1.330 1.00 85.38 188 ILE A C 1
ATOM 1413 O O . ILE A 1 188 ? -5.322 1.656 1.580 1.00 85.38 188 ILE A O 1
ATOM 1417 N N . ASN A 1 189 ? -6.992 2.767 0.582 1.00 85.56 189 ASN A N 1
ATOM 1418 C CA . ASN A 1 189 ? -6.174 3.857 0.064 1.00 85.56 189 ASN A CA 1
ATOM 1419 C C . ASN A 1 189 ? -6.698 5.184 0.611 1.00 85.56 189 ASN A C 1
ATOM 1421 O O . ASN A 1 189 ? -7.868 5.511 0.429 1.00 85.56 189 ASN A O 1
ATOM 1425 N N . THR A 1 190 ? -5.846 5.965 1.271 1.00 80.81 190 THR A N 1
ATOM 1426 C CA . THR A 1 190 ? -6.244 7.253 1.860 1.00 80.81 190 THR A CA 1
ATOM 1427 C C . THR A 1 190 ? -5.276 8.342 1.423 1.00 80.81 190 THR A C 1
ATOM 1429 O O . THR A 1 190 ? -4.075 8.161 1.606 1.00 80.81 190 THR A O 1
ATOM 1432 N N . ASN A 1 191 ? -5.760 9.478 0.923 1.00 74.38 191 ASN A N 1
ATOM 1433 C CA . ASN A 1 191 ? -4.911 10.638 0.609 1.00 74.38 191 ASN A CA 1
ATOM 1434 C C . ASN A 1 191 ? -5.391 11.951 1.260 1.00 74.38 191 ASN A C 1
ATOM 1436 O O . ASN A 1 191 ? -5.087 13.039 0.777 1.00 74.38 191 ASN A O 1
ATOM 1440 N N . PHE A 1 192 ? -6.190 11.840 2.323 1.00 66.25 192 PHE A N 1
ATOM 1441 C CA . PHE A 1 192 ? -6.905 12.952 2.943 1.00 66.25 192 PHE A CA 1
ATOM 1442 C C . PHE A 1 192 ? -7.040 12.770 4.463 1.00 66.25 192 PHE A C 1
ATOM 1444 O O . PHE A 1 192 ? -7.223 11.647 4.938 1.00 66.25 192 PHE A O 1
ATOM 1451 N N . GLY A 1 193 ? -7.077 13.892 5.191 1.00 61.28 193 GLY A N 1
ATOM 1452 C CA . GLY A 1 193 ? -7.483 13.981 6.599 1.00 61.28 193 GLY A CA 1
ATOM 1453 C C . GLY A 1 193 ? -6.326 14.272 7.558 1.00 61.28 193 GLY A C 1
ATOM 1454 O O . GLY A 1 193 ? -5.172 14.273 7.178 1.00 61.28 193 GLY A O 1
ATOM 1455 N N . ARG A 1 194 ? -6.608 14.498 8.844 1.00 66.75 194 ARG A N 1
ATOM 1456 C CA . ARG A 1 194 ? -5.559 14.614 9.879 1.00 66.75 194 ARG A CA 1
ATOM 1457 C C . ARG A 1 194 ? -5.027 13.233 10.279 1.00 66.75 194 ARG A C 1
ATOM 1459 O O . ARG A 1 194 ? -3.916 13.103 10.784 1.00 66.75 194 ARG A O 1
ATOM 1466 N N . TYR A 1 195 ? -5.831 12.200 10.041 1.00 73.31 195 TYR A N 1
ATOM 1467 C CA . TYR A 1 195 ? -5.517 10.799 10.297 1.00 73.31 195 TYR A CA 1
ATOM 1468 C C . TYR A 1 195 ? -5.941 9.953 9.094 1.00 73.31 195 TYR A C 1
ATOM 1470 O O . TYR A 1 195 ? -7.015 10.173 8.536 1.00 73.31 195 TYR A O 1
ATOM 1478 N N . GLY A 1 196 ? -5.150 8.950 8.716 1.00 78.56 196 GLY A N 1
ATOM 1479 C CA . GLY A 1 196 ? -5.607 7.943 7.754 1.00 78.56 196 GLY A CA 1
ATOM 1480 C C . GLY A 1 196 ? -6.693 7.066 8.381 1.00 78.56 196 GLY A C 1
ATOM 1481 O O . GLY A 1 196 ? -7.831 7.020 7.912 1.00 78.56 196 GLY A O 1
ATOM 1482 N N . ILE A 1 197 ? -6.356 6.430 9.505 1.00 86.56 197 ILE A N 1
ATOM 1483 C CA . ILE A 1 197 ? -7.276 5.600 10.292 1.00 86.56 197 ILE A CA 1
ATOM 1484 C C . ILE A 1 197 ? -7.208 6.059 11.741 1.00 86.56 197 ILE A C 1
ATOM 1486 O O . ILE A 1 197 ? -6.126 6.097 12.330 1.00 86.56 197 ILE A O 1
ATOM 1490 N N . TYR A 1 198 ? -8.361 6.394 12.310 1.00 84.19 198 TYR A N 1
ATOM 1491 C CA . TYR A 1 198 ? -8.472 6.875 13.678 1.00 84.19 198 TYR A CA 1
ATOM 1492 C C . TYR A 1 198 ? -9.428 5.996 14.481 1.00 84.19 198 TYR A C 1
ATOM 1494 O O . TYR A 1 198 ? -10.571 5.774 14.089 1.00 84.19 198 TYR A O 1
ATOM 1502 N N . SER A 1 199 ? -8.955 5.513 15.624 1.00 83.00 199 SER A N 1
ATOM 1503 C CA . SER A 1 199 ? -9.780 4.837 16.618 1.00 83.00 199 SER A CA 1
ATOM 1504 C C . SER A 1 199 ? -9.693 5.580 17.937 1.00 83.00 199 SER A C 1
ATOM 1506 O O . SER A 1 199 ? -8.601 5.934 18.397 1.00 83.00 199 SER A O 1
ATOM 1508 N N . TYR A 1 200 ? -10.854 5.800 18.539 1.00 77.06 200 TYR A N 1
ATOM 1509 C CA . TYR A 1 200 ? -10.989 6.470 19.822 1.00 77.06 200 TYR A CA 1
ATOM 1510 C C . TYR A 1 200 ? -11.943 5.688 20.712 1.00 77.06 200 TYR A C 1
ATOM 1512 O O . TYR A 1 200 ? -13.027 5.331 20.264 1.00 77.06 200 TYR A O 1
ATOM 1520 N N . GLY A 1 201 ? -11.561 5.429 21.959 1.00 68.88 201 GLY A N 1
ATOM 1521 C CA . GLY A 1 201 ? -12.404 4.679 22.887 1.00 68.88 201 GLY A CA 1
ATOM 1522 C C . GLY A 1 201 ? -12.388 5.248 24.298 1.00 68.88 201 GLY A C 1
ATOM 1523 O O . GLY A 1 201 ? -11.354 5.732 24.770 1.00 68.88 201 GLY A O 1
ATOM 1524 N N . PHE A 1 202 ? -13.536 5.124 24.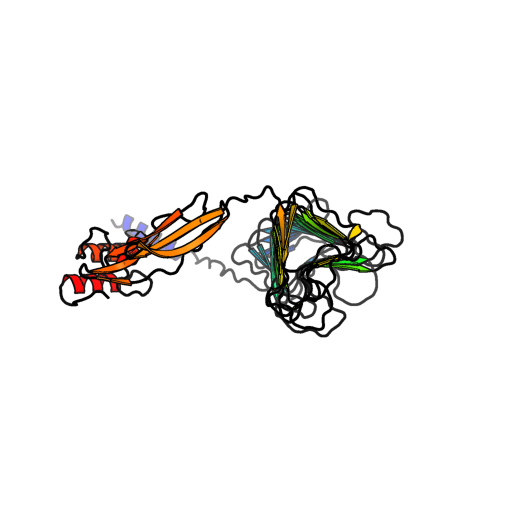964 1.00 59.47 202 PHE A N 1
ATOM 1525 C CA . PHE A 1 202 ? -13.736 5.411 26.383 1.00 59.47 202 PHE A CA 1
ATOM 1526 C C . PHE A 1 202 ? -13.826 4.109 27.177 1.00 59.47 202 PHE A C 1
ATOM 1528 O O . PHE A 1 202 ? -14.393 3.121 26.716 1.00 59.47 202 PHE A O 1
ATOM 1535 N N . THR A 1 203 ? -13.307 4.104 28.403 1.00 53.88 203 THR A N 1
ATOM 1536 C CA . THR A 1 203 ? -13.533 2.995 29.339 1.00 53.88 203 THR A CA 1
ATOM 1537 C C . THR A 1 203 ? -14.977 3.007 29.858 1.00 53.88 203 THR A C 1
ATOM 1539 O O . THR A 1 203 ? -15.349 3.992 30.501 1.00 53.88 203 THR A O 1
ATOM 1542 N N . PRO A 1 204 ? -15.768 1.931 29.692 1.00 48.69 204 PRO A N 1
ATOM 1543 C CA . PRO A 1 204 ? -17.018 1.775 30.425 1.00 48.69 204 PRO A CA 1
ATOM 1544 C C . PRO A 1 204 ? -16.725 1.640 31.922 1.00 48.69 204 PRO A C 1
ATOM 1546 O O . PRO A 1 204 ? -15.805 0.922 32.332 1.00 48.69 204 PRO A O 1
ATOM 1549 N N . ILE A 1 205 ? -17.531 2.293 32.756 1.00 45.50 205 ILE A N 1
ATOM 1550 C CA . ILE A 1 205 ? -17.459 2.155 34.212 1.00 45.50 205 ILE A CA 1
ATOM 1551 C C . ILE A 1 205 ? -17.969 0.746 34.577 1.00 45.50 205 ILE A C 1
ATOM 1553 O O . ILE A 1 205 ? -19.165 0.533 34.738 1.00 45.50 205 ILE A O 1
ATOM 1557 N N . GLY A 1 206 ? -17.062 -0.234 34.697 1.00 49.44 206 GLY A N 1
ATOM 1558 C CA . GLY A 1 206 ? -17.355 -1.560 35.270 1.00 49.44 206 GLY A CA 1
ATOM 1559 C C . GLY A 1 206 ? -17.395 -2.773 34.323 1.00 49.44 206 GLY A C 1
ATOM 1560 O O . GLY A 1 206 ? -17.938 -3.802 34.717 1.00 49.44 206 GLY A O 1
ATOM 1561 N N . GLY A 1 207 ? -16.828 -2.708 33.112 1.00 48.84 207 GLY A N 1
ATOM 1562 C CA . GLY A 1 207 ? -16.804 -3.842 32.169 1.00 48.84 207 GLY A CA 1
ATOM 1563 C C . GLY A 1 207 ? -15.478 -4.616 32.124 1.00 48.84 207 GLY A C 1
ATOM 1564 O O . GLY A 1 207 ? -14.422 -4.033 31.899 1.00 48.84 207 GLY A O 1
ATOM 1565 N N . THR A 1 208 ? -15.533 -5.943 32.284 1.00 45.75 208 THR A N 1
ATOM 1566 C CA . THR A 1 208 ? -14.411 -6.879 32.096 1.00 45.75 208 THR A CA 1
ATOM 1567 C C . THR A 1 208 ? -14.462 -7.525 30.706 1.00 45.75 208 THR A C 1
ATOM 1569 O O . THR A 1 208 ? -15.182 -8.502 30.514 1.00 45.75 208 THR A O 1
ATOM 1572 N N . SER A 1 209 ? -13.677 -7.035 29.744 1.00 48.78 209 SER A N 1
ATOM 1573 C CA . SER A 1 209 ? -13.082 -7.890 28.701 1.00 48.78 209 SER A CA 1
ATOM 1574 C C . SER A 1 209 ? -11.856 -7.194 28.095 1.00 48.78 209 SER A C 1
ATOM 1576 O O . SER A 1 209 ? -11.931 -6.050 27.659 1.00 48.78 209 SER A O 1
ATOM 1578 N N . GLU A 1 210 ? -10.701 -7.860 28.146 1.00 50.81 210 GLU A N 1
ATOM 1579 C CA . GLU A 1 210 ? -9.372 -7.278 27.882 1.00 50.81 210 GLU A CA 1
ATOM 1580 C C . GLU A 1 210 ? -8.965 -7.268 26.394 1.00 50.81 210 GLU A C 1
ATOM 1582 O O . GLU A 1 210 ? -7.964 -6.639 26.025 1.00 50.81 210 GLU A O 1
ATOM 1587 N N . GLU A 1 211 ? -9.688 -7.982 25.525 1.00 47.91 211 GLU A N 1
ATOM 1588 C CA . GLU A 1 211 ? -9.204 -8.301 24.174 1.00 47.91 211 GLU A CA 1
ATOM 1589 C C . GLU A 1 211 ? -9.710 -7.380 23.058 1.00 47.91 211 GLU A C 1
ATOM 1591 O O . GLU A 1 211 ? -8.942 -7.129 22.128 1.00 47.91 211 GLU A O 1
ATOM 1596 N N . THR A 1 212 ? -10.920 -6.823 23.163 1.00 49.38 212 THR A N 1
ATOM 1597 C CA . THR A 1 212 ? -11.560 -6.064 22.070 1.00 49.38 212 THR A CA 1
ATOM 1598 C C . THR A 1 212 ? -11.618 -4.553 22.292 1.00 49.38 212 THR A C 1
ATOM 1600 O O . THR A 1 212 ? -11.790 -3.811 21.337 1.00 49.38 212 THR A O 1
ATOM 1603 N N . ALA A 1 213 ? -11.425 -4.049 23.511 1.00 59.38 213 ALA A N 1
ATOM 1604 C CA . ALA A 1 213 ? -11.594 -2.622 23.789 1.00 59.38 213 ALA A CA 1
ATOM 1605 C C . ALA A 1 213 ? -10.516 -1.738 23.115 1.00 59.38 213 ALA A C 1
ATOM 1607 O O . ALA A 1 213 ? -9.328 -1.800 23.452 1.00 59.38 213 ALA A O 1
ATOM 1608 N N . ASN A 1 214 ? -10.962 -0.877 22.192 1.00 75.00 214 ASN A N 1
ATOM 1609 C CA . ASN A 1 214 ? -10.173 0.103 21.442 1.00 75.00 214 ASN A CA 1
ATOM 1610 C C . ASN A 1 214 ? -8.990 -0.508 20.678 1.00 75.00 214 ASN A C 1
ATOM 1612 O O . ASN A 1 214 ? -7.823 -0.347 21.053 1.00 75.00 214 ASN A O 1
ATOM 1616 N N . LEU A 1 215 ? -9.307 -1.207 19.588 1.00 84.44 215 LEU A N 1
ATOM 1617 C CA . LEU A 1 215 ? -8.359 -1.918 18.730 1.00 84.44 215 LEU A CA 1
ATOM 1618 C C . LEU A 1 215 ? -8.398 -1.375 17.297 1.00 84.44 215 LEU A C 1
ATOM 1620 O O . LEU A 1 215 ? -9.468 -1.253 16.717 1.00 84.44 215 LEU A O 1
ATOM 1624 N N . ILE A 1 216 ? -7.232 -1.115 16.706 1.00 90.06 216 ILE A N 1
ATOM 1625 C CA . ILE A 1 216 ? -7.074 -1.107 15.246 1.00 90.06 216 ILE A CA 1
ATOM 1626 C C . ILE A 1 216 ? -6.437 -2.437 14.846 1.00 90.06 216 ILE A C 1
ATOM 1628 O O . ILE A 1 216 ? -5.282 -2.687 15.200 1.00 90.06 216 ILE A O 1
ATOM 1632 N N . LEU A 1 217 ? -7.175 -3.281 14.129 1.00 91.56 217 LEU A N 1
ATOM 1633 C CA . LEU A 1 217 ? -6.702 -4.548 13.578 1.00 91.56 217 LEU A CA 1
ATOM 1634 C C . LEU A 1 217 ? -6.632 -4.456 12.054 1.00 91.56 217 LEU A C 1
ATOM 1636 O O . LEU A 1 217 ? -7.622 -4.142 11.400 1.00 91.56 217 LEU A O 1
ATOM 1640 N N . ILE A 1 218 ? -5.461 -4.756 11.499 1.00 93.38 218 ILE A N 1
ATOM 1641 C CA . ILE A 1 218 ? -5.238 -4.906 10.062 1.00 93.38 218 ILE A CA 1
ATOM 1642 C C . ILE A 1 218 ? -4.747 -6.333 9.838 1.00 93.38 218 ILE A C 1
ATOM 1644 O O . ILE A 1 218 ? -3.637 -6.678 10.245 1.00 93.38 218 ILE A O 1
ATOM 1648 N N . ASP A 1 219 ? -5.576 -7.158 9.210 1.00 91.75 219 ASP A N 1
ATOM 1649 C CA . ASP A 1 219 ? -5.305 -8.573 8.999 1.00 91.75 219 ASP A CA 1
ATOM 1650 C C . ASP A 1 219 ? -5.443 -8.956 7.524 1.00 91.75 219 ASP A C 1
ATOM 1652 O O . ASP A 1 219 ? -6.441 -8.648 6.868 1.00 91.75 219 ASP A O 1
ATOM 1656 N N . SER A 1 220 ? -4.408 -9.606 6.987 1.00 87.81 220 SER A N 1
ATOM 1657 C CA . SER A 1 220 ? -4.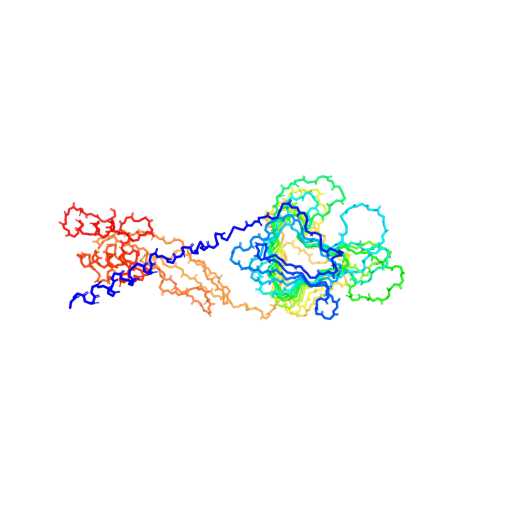298 -10.002 5.574 1.00 87.81 220 SER A CA 1
ATOM 1658 C C . SER A 1 220 ? -4.763 -8.922 4.580 1.00 87.81 220 SER A C 1
ATOM 1660 O O . SER A 1 220 ? -5.407 -9.219 3.578 1.00 87.81 220 SER A O 1
ATOM 1662 N N . SER A 1 221 ? -4.462 -7.654 4.872 1.00 87.62 221 SER A N 1
ATOM 1663 C CA . SER A 1 221 ? -4.991 -6.489 4.150 1.00 87.62 221 SER A CA 1
ATOM 1664 C C . SER A 1 221 ? -3.878 -5.594 3.615 1.00 87.62 221 SER A C 1
ATOM 1666 O O . SER A 1 221 ? -2.789 -5.525 4.182 1.00 87.62 221 SER A O 1
ATOM 1668 N N . THR A 1 222 ? -4.153 -4.864 2.535 1.00 88.50 222 THR A N 1
ATOM 1669 C CA . THR A 1 222 ? -3.251 -3.821 2.027 1.00 88.50 222 THR A CA 1
ATOM 1670 C C . THR A 1 222 ? -3.759 -2.451 2.460 1.00 88.50 222 THR A C 1
ATOM 1672 O O . THR A 1 222 ? -4.880 -2.077 2.135 1.00 88.50 222 THR A O 1
ATOM 1675 N N . VAL A 1 223 ? -2.952 -1.679 3.182 1.00 87.75 223 VAL A N 1
ATOM 1676 C CA . VAL A 1 223 ? -3.322 -0.338 3.656 1.00 87.75 223 VAL A CA 1
ATOM 1677 C C . VAL A 1 223 ? -2.273 0.662 3.191 1.00 87.75 223 VAL A C 1
ATOM 1679 O O . VAL A 1 223 ? -1.133 0.625 3.643 1.00 87.75 223 VAL A O 1
ATOM 1682 N N . ASN A 1 224 ? -2.666 1.570 2.304 1.00 86.81 224 ASN A N 1
ATOM 1683 C CA . ASN A 1 224 ? -1.836 2.637 1.762 1.00 86.81 224 ASN A CA 1
ATOM 1684 C C . ASN A 1 224 ? -2.352 3.991 2.257 1.00 86.81 224 ASN A C 1
ATOM 1686 O O . ASN A 1 224 ? -3.396 4.481 1.824 1.00 86.81 224 ASN A O 1
ATOM 1690 N N . ILE A 1 225 ? -1.600 4.620 3.151 1.00 83.00 225 ILE A N 1
ATOM 1691 C CA . ILE A 1 225 ? -1.914 5.941 3.692 1.00 83.00 225 ILE A CA 1
ATOM 1692 C C . ILE A 1 225 ? -0.926 6.943 3.102 1.00 83.00 225 ILE A C 1
ATOM 1694 O O . ILE A 1 225 ? 0.266 6.858 3.363 1.00 83.00 225 ILE A O 1
ATOM 1698 N N . GLN A 1 226 ? -1.413 7.895 2.313 1.00 79.19 226 GLN A N 1
ATOM 1699 C CA . GLN A 1 226 ? -0.664 9.040 1.796 1.00 79.19 226 GLN A CA 1
ATOM 1700 C C . GLN A 1 226 ? -1.176 10.328 2.432 1.00 79.19 226 GLN A C 1
ATOM 1702 O O . GLN A 1 226 ? -1.854 11.131 1.797 1.00 79.19 226 GLN A O 1
ATOM 1707 N N . ASN A 1 227 ? -0.890 10.498 3.719 1.00 71.69 227 ASN A N 1
ATOM 1708 C CA . ASN A 1 227 ? -1.396 11.605 4.507 1.00 71.69 227 ASN A CA 1
ATOM 1709 C C . ASN A 1 227 ? -0.311 12.649 4.810 1.00 71.69 227 ASN A C 1
ATOM 1711 O O . ASN A 1 227 ? 0.250 12.705 5.905 1.00 71.69 227 ASN A O 1
ATOM 1715 N N . TYR A 1 228 ? 0.012 13.462 3.808 1.00 61.19 228 TYR A N 1
ATOM 1716 C CA . TYR A 1 228 ? 1.170 14.359 3.821 1.00 61.19 228 TYR A CA 1
ATOM 1717 C C . TYR A 1 228 ? 1.104 15.498 4.848 1.00 61.19 228 TYR A C 1
ATOM 1719 O O . TYR A 1 228 ? 2.152 16.063 5.161 1.00 61.19 228 TYR A O 1
ATOM 1727 N N . SER A 1 229 ? -0.074 15.825 5.393 1.00 55.34 229 SER A N 1
ATOM 1728 C CA . SER A 1 229 ? -0.217 16.931 6.344 1.00 55.34 229 SER A CA 1
ATOM 1729 C C . SER A 1 229 ? -0.038 16.524 7.809 1.00 55.34 229 SER A C 1
ATOM 1731 O O . SER A 1 229 ? 0.386 17.359 8.600 1.00 55.34 229 SER A O 1
ATOM 1733 N N . ASP A 1 230 ? -0.332 15.271 8.191 1.00 68.94 230 ASP A N 1
ATOM 1734 C CA . ASP A 1 230 ? -0.425 14.881 9.607 1.00 68.94 230 ASP A CA 1
ATOM 1735 C C . ASP A 1 230 ? -0.132 13.386 9.859 1.00 68.94 230 ASP A C 1
ATOM 1737 O O . ASP A 1 230 ? 0.992 12.933 9.660 1.00 68.94 230 ASP A O 1
ATOM 1741 N N . ASN A 1 231 ? -1.097 12.612 10.369 1.00 73.75 231 ASN A N 1
ATOM 1742 C CA . ASN A 1 231 ? -0.856 11.329 11.017 1.00 73.75 231 ASN A CA 1
ATOM 1743 C C . ASN A 1 231 ? -1.369 10.133 10.205 1.00 73.75 231 ASN A C 1
ATOM 1745 O O . ASN A 1 231 ? -2.322 10.237 9.429 1.00 73.75 231 ASN A O 1
ATOM 1749 N N . GLY A 1 232 ? -0.756 8.967 10.420 1.00 82.88 232 GLY A N 1
ATOM 1750 C CA . GLY A 1 232 ? -1.136 7.717 9.760 1.00 82.88 232 GLY A CA 1
ATOM 1751 C C . GLY A 1 232 ? -2.229 6.947 10.504 1.00 82.88 232 GLY A C 1
ATOM 1752 O O . GLY A 1 232 ? -3.413 7.274 10.413 1.00 82.88 232 GLY A O 1
ATOM 1753 N N . LEU A 1 233 ? -1.817 5.906 11.229 1.00 87.56 233 LEU A N 1
ATOM 1754 C CA . LEU A 1 233 ? -2.661 5.118 12.125 1.00 87.56 233 LEU A CA 1
ATOM 1755 C C . LEU A 1 233 ? -2.643 5.739 13.514 1.00 87.56 233 LEU A C 1
ATOM 1757 O O . LEU A 1 233 ? -1.583 5.863 14.129 1.00 87.56 233 LEU A O 1
ATOM 1761 N N . TRP A 1 234 ? -3.810 6.088 14.037 1.00 85.19 234 TRP A N 1
ATOM 1762 C CA . TRP A 1 234 ? -3.899 6.716 15.343 1.00 85.19 234 TRP A CA 1
ATOM 1763 C C . TRP A 1 234 ? -4.934 6.025 16.206 1.00 85.19 234 TRP A C 1
ATOM 1765 O O . TRP A 1 234 ? -6.126 6.031 15.916 1.00 85.19 234 TRP A O 1
ATOM 1775 N N . ASN A 1 235 ? -4.468 5.429 17.290 1.00 84.62 235 ASN A N 1
ATOM 1776 C CA . ASN A 1 235 ? -5.311 4.794 18.276 1.00 84.62 235 ASN A CA 1
ATOM 1777 C C . ASN A 1 235 ? -5.117 5.491 19.628 1.00 84.62 235 ASN A C 1
ATOM 1779 O O . ASN A 1 235 ? -4.033 5.450 20.214 1.00 84.62 235 ASN A O 1
ATOM 1783 N N . TYR A 1 236 ? -6.175 6.145 20.103 1.00 76.69 236 TYR A N 1
ATOM 1784 C CA . TYR A 1 236 ? -6.156 6.939 21.327 1.00 76.69 236 TYR A CA 1
ATOM 1785 C C . TYR A 1 236 ? -7.226 6.466 22.308 1.00 76.69 236 TYR A C 1
ATOM 1787 O O . TYR A 1 236 ? -8.339 6.151 21.895 1.00 76.69 236 TYR A O 1
ATOM 1795 N N . ALA A 1 237 ? -6.899 6.425 23.599 1.00 68.62 237 ALA A N 1
ATOM 1796 C CA . ALA A 1 237 ? -7.807 6.012 24.666 1.00 68.62 237 ALA A CA 1
ATOM 1797 C C . ALA A 1 237 ? -7.789 7.039 25.811 1.00 68.62 237 ALA A C 1
ATOM 1799 O O . ALA A 1 237 ? -6.712 7.481 26.216 1.00 68.62 237 ALA A O 1
ATOM 1800 N N . GLU A 1 238 ? -8.963 7.376 26.354 1.00 61.72 238 GLU A N 1
ATOM 1801 C CA . GLU A 1 238 ? -9.117 8.216 27.555 1.00 61.72 238 GLU A CA 1
ATOM 1802 C C . GLU A 1 238 ? -9.701 7.406 28.724 1.00 61.72 238 GLU A C 1
ATOM 1804 O O . GLU A 1 238 ? -10.633 6.622 28.541 1.00 61.72 238 GLU A O 1
ATOM 1809 N N . GLY A 1 239 ? -9.164 7.590 29.939 1.00 57.44 239 GLY A N 1
ATOM 1810 C CA . GLY A 1 239 ? -9.681 6.952 31.159 1.00 57.44 239 GLY A CA 1
ATOM 1811 C C . GLY A 1 239 ? -8.621 6.582 32.209 1.00 57.44 239 GLY A C 1
ATOM 1812 O O . GLY A 1 239 ? -7.424 6.784 32.018 1.00 57.44 239 GLY A O 1
ATOM 1813 N N . ILE A 1 240 ? -9.079 6.030 33.343 1.00 46.12 240 ILE A N 1
ATOM 1814 C CA . ILE A 1 240 ? -8.266 5.711 34.542 1.00 46.12 240 ILE A CA 1
ATOM 1815 C C . ILE A 1 240 ? -7.465 4.393 34.376 1.00 46.12 240 ILE A C 1
ATOM 1817 O O . ILE A 1 240 ? -6.593 4.085 35.188 1.00 46.12 240 ILE A O 1
ATOM 1821 N N . HIS A 1 241 ? -7.698 3.622 33.305 1.00 47.44 241 HIS A N 1
ATOM 1822 C CA . HIS A 1 241 ? -7.068 2.312 33.094 1.00 47.44 241 HIS A CA 1
ATOM 1823 C C . HIS A 1 241 ? -6.158 2.279 31.854 1.00 47.44 241 HIS A C 1
ATOM 1825 O O . HIS A 1 241 ? -6.590 2.463 30.721 1.00 47.44 241 HIS A O 1
ATOM 1831 N N . THR A 1 242 ? -4.875 1.996 32.088 1.00 48.84 242 THR A N 1
ATOM 1832 C CA . THR A 1 242 ? -3.742 2.010 31.141 1.00 48.84 242 THR A CA 1
ATOM 1833 C C . THR A 1 242 ? -3.673 0.804 30.186 1.00 48.84 242 THR A C 1
ATOM 1835 O O . THR A 1 242 ? -2.634 0.568 29.567 1.00 48.84 242 THR A O 1
ATOM 1838 N N . THR A 1 243 ? -4.741 0.011 30.070 1.00 55.28 243 THR A N 1
ATOM 1839 C CA . THR A 1 243 ? -4.752 -1.323 29.430 1.00 55.28 243 THR A CA 1
ATOM 1840 C C . THR A 1 243 ? -5.314 -1.357 28.002 1.00 55.28 243 THR A C 1
ATOM 1842 O O . THR A 1 243 ? -5.302 -2.415 27.370 1.00 55.28 243 THR A O 1
ATOM 1845 N N . PHE A 1 244 ? -5.790 -0.225 27.474 1.00 63.19 244 PHE A N 1
ATOM 1846 C CA . PHE A 1 244 ? -6.549 -0.150 26.218 1.00 63.19 244 PHE A CA 1
ATOM 1847 C C . PHE A 1 244 ? -5.854 0.705 25.157 1.00 63.19 244 PHE A C 1
ATOM 1849 O O . PHE A 1 244 ? -5.027 1.558 25.475 1.00 63.19 244 PHE A O 1
ATOM 1856 N N . GLY A 1 245 ? -6.194 0.473 23.891 1.00 71.56 245 GLY A N 1
ATOM 1857 C CA . GLY A 1 245 ? -5.651 1.235 22.775 1.00 71.56 245 GLY A CA 1
ATOM 1858 C C . GLY A 1 245 ? -4.536 0.511 22.013 1.00 71.56 245 GLY A C 1
ATOM 1859 O O . GLY A 1 245 ? -3.355 0.880 22.068 1.00 71.56 245 GLY A O 1
ATOM 1860 N N . LYS A 1 246 ? -4.907 -0.576 21.336 1.00 84.69 246 LYS A N 1
ATOM 1861 C CA . LYS A 1 246 ? -3.979 -1.506 20.681 1.00 84.69 246 LYS A CA 1
ATOM 1862 C C . LYS A 1 246 ? -3.991 -1.292 19.170 1.00 84.69 246 LYS A C 1
ATOM 1864 O O . LYS A 1 246 ? -5.040 -1.058 18.579 1.00 84.69 246 LYS A O 1
ATOM 1869 N N . VAL A 1 247 ? -2.829 -1.430 18.542 1.00 89.88 247 VAL A N 1
ATOM 1870 C CA . VAL A 1 247 ? -2.710 -1.544 17.082 1.00 89.88 247 VAL A CA 1
ATOM 1871 C C . VAL A 1 247 ? -2.094 -2.904 16.778 1.00 89.88 247 VAL A C 1
ATOM 1873 O O . VAL A 1 247 ? -1.038 -3.233 17.318 1.00 89.88 247 VAL A O 1
ATOM 1876 N N . LYS A 1 248 ? -2.759 -3.709 15.950 1.00 92.44 248 LYS A N 1
ATOM 1877 C CA . LYS A 1 248 ? -2.304 -5.038 15.534 1.00 92.44 248 LYS A CA 1
ATOM 1878 C C . LYS A 1 248 ? -2.263 -5.119 14.012 1.00 92.44 248 LYS A C 1
ATOM 1880 O O . LYS A 1 248 ? -3.256 -4.828 13.355 1.00 92.44 248 LYS A O 1
ATOM 1885 N N . ILE A 1 249 ? -1.120 -5.531 13.475 1.00 93.12 249 ILE A N 1
ATOM 1886 C CA . ILE A 1 249 ? -0.914 -5.804 12.050 1.00 93.12 249 ILE A CA 1
ATOM 1887 C C . ILE A 1 249 ? -0.512 -7.276 11.930 1.00 93.12 249 ILE A C 1
ATOM 1889 O O . ILE A 1 249 ? 0.530 -7.667 12.459 1.00 93.12 249 ILE A O 1
ATOM 1893 N N . THR A 1 250 ? -1.355 -8.095 11.301 1.00 91.25 250 THR A N 1
ATOM 1894 C CA . THR A 1 250 ? -1.228 -9.564 11.264 1.00 91.25 250 THR A CA 1
ATOM 1895 C C . THR A 1 250 ? -1.479 -10.136 9.868 1.00 91.25 250 THR A C 1
ATOM 1897 O O . THR A 1 250 ? -1.840 -9.415 8.933 1.00 91.25 250 THR A O 1
ATOM 1900 N N . GLY A 1 251 ? -1.261 -11.444 9.708 1.00 86.00 251 GLY A N 1
ATOM 1901 C CA . GLY A 1 251 ? -1.506 -12.153 8.451 1.00 86.00 251 GLY A CA 1
ATOM 1902 C C . GLY A 1 251 ? -0.569 -11.691 7.333 1.00 86.00 251 GLY A C 1
ATOM 1903 O O . GLY A 1 251 ? 0.539 -11.230 7.586 1.00 86.00 251 GLY A O 1
ATOM 1904 N N . SER A 1 252 ? -0.995 -11.771 6.076 1.00 84.56 252 SER A N 1
ATOM 1905 C CA . SER A 1 252 ? -0.186 -11.290 4.939 1.00 84.56 252 SER A CA 1
ATOM 1906 C C . SER A 1 252 ? -0.325 -9.778 4.693 1.00 84.56 252 SER A C 1
ATOM 1908 O O . SER A 1 252 ? -0.279 -9.336 3.547 1.00 84.56 252 SER A O 1
ATOM 1910 N N . SER A 1 253 ? -0.536 -8.977 5.745 1.00 87.75 253 SER A N 1
ATOM 1911 C CA . SER A 1 253 ? -0.827 -7.545 5.605 1.00 87.75 253 SER A CA 1
ATOM 1912 C C . SER A 1 253 ? 0.347 -6.740 5.053 1.00 87.75 253 SER A C 1
ATOM 1914 O O . SER A 1 253 ? 1.484 -6.910 5.484 1.00 87.75 253 SER A O 1
ATOM 1916 N N . ASN A 1 254 ? 0.069 -5.802 4.150 1.00 87.38 254 ASN A N 1
ATOM 1917 C CA . ASN A 1 254 ? 1.043 -4.827 3.670 1.00 87.38 254 ASN A CA 1
ATOM 1918 C C . ASN A 1 254 ? 0.569 -3.411 4.009 1.00 87.38 254 ASN A C 1
ATOM 1920 O O . ASN A 1 254 ? -0.406 -2.921 3.444 1.00 87.38 254 ASN A O 1
ATOM 1924 N N . VAL A 1 255 ? 1.251 -2.757 4.945 1.00 88.56 255 VAL A N 1
ATOM 1925 C CA . VAL A 1 255 ? 0.902 -1.417 5.419 1.00 88.56 255 VAL A CA 1
ATOM 1926 C C . VAL A 1 255 ? 1.980 -0.438 4.979 1.00 88.56 255 VAL A C 1
ATOM 1928 O O . VAL A 1 255 ? 3.110 -0.504 5.455 1.00 88.56 255 VAL A O 1
ATOM 1931 N N . THR A 1 256 ? 1.626 0.490 4.093 1.00 87.56 256 THR A N 1
ATOM 1932 C CA . THR A 1 256 ? 2.486 1.598 3.675 1.00 87.56 256 THR A CA 1
ATOM 1933 C C . THR A 1 256 ? 1.923 2.917 4.188 1.00 87.56 256 THR A C 1
ATOM 1935 O O . THR A 1 256 ? 0.790 3.274 3.875 1.00 87.56 256 THR A O 1
ATOM 1938 N N . ILE A 1 257 ? 2.715 3.662 4.962 1.00 83.69 257 ILE A N 1
ATOM 1939 C CA . ILE A 1 257 ? 2.320 4.959 5.521 1.00 83.69 257 ILE A CA 1
ATOM 1940 C C . ILE A 1 257 ? 3.314 6.026 5.081 1.00 83.69 257 ILE A C 1
ATOM 1942 O O . ILE A 1 257 ? 4.503 5.952 5.391 1.00 83.69 257 ILE A O 1
ATOM 1946 N N . ASN A 1 258 ? 2.798 7.039 4.397 1.00 77.69 258 ASN A N 1
ATOM 1947 C CA . ASN A 1 258 ? 3.467 8.297 4.135 1.00 77.69 258 ASN A CA 1
ATOM 1948 C C . ASN A 1 258 ? 2.762 9.402 4.923 1.00 77.69 258 ASN A C 1
ATOM 1950 O O . ASN A 1 258 ? 1.604 9.698 4.631 1.00 77.69 258 ASN A O 1
ATOM 1954 N N . ALA A 1 259 ? 3.417 9.944 5.953 1.00 71.56 259 ALA A N 1
ATOM 1955 C CA . ALA A 1 259 ? 2.794 10.871 6.902 1.00 71.56 259 ALA A CA 1
ATOM 1956 C C . ALA A 1 259 ? 3.653 12.115 7.188 1.00 71.56 259 ALA A C 1
ATOM 1958 O O . ALA A 1 259 ? 4.883 12.022 7.278 1.00 71.56 259 ALA A O 1
ATOM 1959 N N . GLY A 1 260 ? 2.996 13.263 7.373 1.00 66.88 260 GLY A N 1
ATOM 1960 C CA . GLY A 1 260 ? 3.625 14.551 7.704 1.00 66.88 260 GLY A CA 1
ATOM 1961 C C . GLY A 1 260 ? 4.107 14.694 9.156 1.00 66.88 260 GLY A C 1
ATOM 1962 O O . GLY A 1 260 ? 4.986 15.509 9.418 1.00 66.88 260 GLY A O 1
ATOM 1963 N N . SER A 1 261 ? 3.569 13.891 10.082 1.00 70.75 261 SER A N 1
ATOM 1964 C CA . SER A 1 261 ? 3.852 13.900 11.529 1.00 70.75 261 SER A CA 1
ATOM 1965 C C . SER A 1 261 ? 4.006 12.460 12.067 1.00 70.75 261 SER A C 1
ATOM 1967 O O . SER A 1 261 ? 4.884 11.730 11.600 1.00 70.75 261 SER A O 1
ATOM 1969 N N . SER A 1 262 ? 3.199 11.994 13.038 1.00 73.75 262 SER A N 1
ATOM 1970 C CA . SER A 1 262 ? 3.335 10.622 13.563 1.00 73.75 262 SER A CA 1
ATOM 1971 C C . SER A 1 262 ? 2.639 9.606 12.661 1.00 73.75 262 SER A C 1
ATOM 1973 O O . SER A 1 262 ? 1.446 9.692 12.374 1.00 73.75 262 SER A O 1
ATOM 1975 N N . SER A 1 263 ? 3.371 8.578 12.246 1.00 81.44 263 SER A N 1
ATOM 1976 C CA . SER A 1 263 ? 2.828 7.560 11.345 1.00 81.44 263 SER A CA 1
ATOM 1977 C C . SER A 1 263 ? 2.015 6.502 12.069 1.00 81.44 263 SER A C 1
ATOM 1979 O O . SER A 1 263 ? 0.972 6.098 11.565 1.00 81.44 263 SER A O 1
ATOM 1981 N N . ILE A 1 264 ? 2.463 6.059 13.245 1.00 87.00 264 ILE A N 1
ATOM 1982 C CA . ILE A 1 264 ? 1.693 5.148 14.094 1.00 87.00 264 ILE A CA 1
ATOM 1983 C C . ILE A 1 264 ? 1.700 5.677 15.521 1.00 87.00 264 ILE A C 1
ATOM 1985 O O . ILE A 1 264 ? 2.761 5.865 16.113 1.00 87.00 264 ILE A O 1
ATOM 1989 N N . TYR A 1 265 ? 0.512 5.852 16.086 1.00 86.12 265 TYR A N 1
ATOM 1990 C CA . TYR A 1 265 ? 0.315 6.118 17.501 1.00 86.12 265 TYR A CA 1
ATOM 1991 C C . TYR A 1 265 ? -0.549 5.010 18.101 1.00 86.12 265 TYR A C 1
ATOM 1993 O O . TYR A 1 265 ? -1.714 4.855 17.738 1.00 86.12 265 TYR A O 1
ATOM 2001 N N . SER A 1 266 ? 0.025 4.237 19.020 1.00 86.38 266 SER A N 1
ATOM 2002 C CA . SER A 1 266 ? -0.702 3.268 19.837 1.00 86.38 266 SER A CA 1
ATOM 2003 C C . SER A 1 266 ? -0.556 3.635 21.305 1.00 86.38 266 SER A C 1
ATOM 2005 O O . SER A 1 266 ? 0.556 3.695 21.830 1.00 86.38 266 SER A O 1
ATOM 2007 N N . TYR A 1 267 ? -1.681 3.850 21.983 1.00 81.94 267 TYR A N 1
ATOM 2008 C CA . TYR A 1 267 ? -1.661 4.208 23.397 1.00 81.94 267 TYR A CA 1
ATOM 2009 C C . TYR A 1 267 ? -1.063 3.092 24.276 1.00 81.94 267 TYR A C 1
ATOM 2011 O O . TYR A 1 267 ? -0.248 3.366 25.157 1.00 81.94 267 TYR A O 1
ATOM 2019 N N . HIS A 1 268 ? -1.402 1.825 24.009 1.00 82.50 268 HIS A N 1
ATOM 2020 C CA . HIS A 1 268 ? -0.954 0.677 24.801 1.00 82.50 268 HIS A CA 1
ATOM 2021 C C . HIS A 1 268 ? 0.083 -0.190 24.074 1.00 82.50 268 HIS A C 1
ATOM 2023 O O . HIS A 1 268 ? 1.271 -0.150 24.388 1.00 82.50 268 HIS A O 1
ATOM 2029 N N . SER A 1 269 ? -0.326 -1.002 23.103 1.00 86.12 269 SER A N 1
ATOM 2030 C CA . SER A 1 269 ? 0.595 -1.939 22.450 1.00 86.12 269 SER A CA 1
ATOM 2031 C C . SER A 1 269 ? 0.475 -1.907 20.942 1.00 86.12 269 SER A C 1
ATOM 2033 O O . SER A 1 269 ? -0.621 -2.097 20.410 1.00 86.12 269 SER A O 1
ATOM 2035 N N . LEU A 1 270 ? 1.625 -1.800 20.282 1.00 91.06 270 LEU A N 1
ATOM 2036 C CA . LEU A 1 270 ? 1.768 -2.044 18.856 1.00 91.06 270 LEU A CA 1
ATOM 2037 C C . LEU A 1 270 ? 2.254 -3.482 18.657 1.00 91.06 270 LEU A C 1
ATOM 2039 O O . LEU A 1 270 ? 3.301 -3.855 19.177 1.00 91.06 270 LEU A O 1
ATOM 2043 N N . THR A 1 271 ? 1.490 -4.295 17.934 1.00 92.00 271 THR A N 1
ATOM 2044 C CA . THR A 1 271 ? 1.873 -5.661 17.557 1.00 92.00 271 THR A CA 1
ATOM 2045 C C . THR A 1 271 ? 1.983 -5.761 16.045 1.00 92.00 271 THR A C 1
ATOM 2047 O O . THR A 1 271 ? 1.049 -5.389 15.339 1.00 92.00 271 THR A O 1
ATOM 2050 N N . ILE A 1 272 ? 3.111 -6.269 15.559 1.00 92.44 272 ILE A N 1
ATOM 2051 C CA . ILE A 1 272 ? 3.364 -6.514 14.141 1.00 92.44 272 ILE A CA 1
ATOM 2052 C C . ILE A 1 272 ? 3.809 -7.970 14.007 1.00 92.44 272 ILE A C 1
ATOM 2054 O O . ILE A 1 272 ? 4.926 -8.324 14.373 1.00 92.44 272 ILE A O 1
ATOM 2058 N N . ASP A 1 273 ? 2.915 -8.819 13.518 1.00 89.19 273 ASP A N 1
ATOM 2059 C CA . ASP A 1 273 ? 3.143 -10.252 13.315 1.00 89.19 273 ASP A CA 1
ATOM 2060 C C . ASP A 1 273 ? 2.528 -10.695 11.984 1.00 89.19 273 ASP A C 1
ATOM 2062 O O . ASP A 1 273 ? 1.664 -11.568 11.912 1.00 89.19 273 ASP A O 1
ATOM 2066 N N . GLY A 1 274 ? 2.918 -10.009 10.912 1.00 80.62 274 GLY A N 1
ATOM 2067 C CA . GLY A 1 274 ? 2.401 -10.305 9.589 1.00 80.62 274 GLY A CA 1
ATOM 2068 C C . GLY A 1 274 ? 2.889 -9.358 8.503 1.00 80.62 274 GLY A C 1
ATOM 2069 O O . GLY A 1 274 ? 2.897 -8.142 8.695 1.00 80.62 274 GLY A O 1
ATOM 2070 N N . GLY A 1 275 ? 3.288 -9.941 7.370 1.00 82.38 275 GLY A N 1
ATOM 2071 C CA . GLY A 1 275 ? 3.589 -9.254 6.116 1.00 82.38 275 GLY A CA 1
ATOM 2072 C C . GLY A 1 275 ? 4.608 -8.120 6.251 1.00 82.38 275 GLY A C 1
ATOM 2073 O O . GLY A 1 275 ? 5.662 -8.297 6.868 1.00 82.38 275 GLY A O 1
ATOM 2074 N N . SER A 1 276 ? 4.347 -6.969 5.632 1.00 83.25 276 SER A N 1
ATOM 2075 C CA . SER A 1 276 ? 5.282 -5.840 5.620 1.00 83.25 276 SER A CA 1
ATOM 2076 C C . SER A 1 276 ? 4.680 -4.549 6.151 1.00 83.25 276 SER A C 1
ATOM 2078 O O . SER A 1 276 ? 3.549 -4.196 5.834 1.00 83.25 276 SER A O 1
ATOM 2080 N N . VAL A 1 277 ? 5.481 -3.794 6.903 1.00 85.50 277 VAL A N 1
ATOM 2081 C CA . VAL A 1 277 ? 5.143 -2.440 7.351 1.00 85.50 277 VAL A CA 1
ATOM 2082 C C . VAL A 1 277 ? 6.224 -1.487 6.866 1.00 85.50 277 VAL A C 1
ATOM 2084 O O . VAL A 1 277 ? 7.374 -1.569 7.291 1.00 85.50 277 VAL A O 1
ATOM 2087 N N . ASN A 1 278 ? 5.860 -0.582 5.967 1.00 83.50 278 ASN A N 1
ATOM 2088 C CA . ASN A 1 278 ? 6.748 0.419 5.398 1.00 83.50 278 ASN A CA 1
ATOM 2089 C C . ASN A 1 278 ? 6.270 1.820 5.785 1.00 83.50 278 ASN A C 1
ATOM 2091 O O . ASN A 1 278 ? 5.160 2.223 5.447 1.00 83.50 278 ASN A O 1
ATOM 2095 N N . ILE A 1 279 ? 7.109 2.575 6.481 1.00 80.94 279 ILE A N 1
ATOM 2096 C CA . ILE A 1 279 ? 6.792 3.927 6.922 1.00 80.94 279 ILE A CA 1
ATOM 2097 C C . ILE A 1 279 ? 7.854 4.885 6.409 1.00 80.94 279 ILE A C 1
ATOM 2099 O O . ILE A 1 279 ? 9.038 4.751 6.723 1.00 80.94 279 ILE A O 1
ATOM 2103 N N . VAL A 1 280 ? 7.399 5.892 5.671 1.00 73.62 280 VAL A N 1
ATOM 2104 C CA . VAL A 1 280 ? 8.220 6.993 5.175 1.00 73.62 280 VAL A CA 1
ATOM 2105 C C . VAL A 1 280 ? 7.580 8.292 5.638 1.00 73.62 280 VAL A C 1
ATOM 2107 O O . VAL A 1 280 ? 6.523 8.655 5.145 1.00 73.62 280 VAL A O 1
ATOM 2110 N N . SER A 1 281 ? 8.190 9.017 6.570 1.00 70.94 281 SER A N 1
ATOM 2111 C CA . SER A 1 281 ? 7.644 10.313 6.997 1.00 70.94 281 SER A CA 1
ATOM 2112 C C . SER A 1 281 ? 8.340 11.497 6.344 1.00 70.94 281 SER A C 1
ATOM 2114 O O . SER A 1 281 ? 9.553 11.484 6.112 1.00 70.94 281 SER A O 1
ATOM 2116 N N . MET A 1 282 ? 7.553 12.542 6.077 1.00 67.06 282 MET A N 1
ATOM 2117 C CA . MET A 1 282 ? 8.012 13.851 5.617 1.00 67.06 282 MET A CA 1
ATOM 2118 C C . MET A 1 282 ? 7.648 14.939 6.646 1.00 67.06 282 MET A C 1
ATOM 2120 O O . MET A 1 282 ? 6.716 15.700 6.394 1.00 67.06 282 MET A O 1
ATOM 2124 N N . PRO A 1 283 ? 8.361 15.040 7.786 1.00 60.06 283 PRO A N 1
ATOM 2125 C CA . PRO A 1 283 ? 8.094 16.035 8.823 1.00 60.06 283 PRO A CA 1
ATOM 2126 C C . PRO A 1 283 ? 7.889 17.448 8.264 1.00 60.06 283 PRO A C 1
ATOM 2128 O O . PRO A 1 283 ? 8.753 17.971 7.550 1.00 60.06 283 PRO A O 1
ATOM 2131 N N . VAL A 1 284 ? 6.756 18.074 8.596 1.00 57.22 284 VAL A N 1
ATOM 2132 C CA . VAL A 1 284 ? 6.414 19.441 8.151 1.00 57.22 284 VAL A CA 1
ATOM 2133 C C . VAL A 1 284 ? 6.871 20.539 9.123 1.00 57.22 284 VAL A C 1
ATOM 2135 O O . VAL A 1 284 ? 6.931 21.705 8.734 1.00 57.22 284 VAL A O 1
ATOM 2138 N N . SER A 1 285 ? 7.248 20.196 10.363 1.00 56.69 285 SER A N 1
ATOM 2139 C CA . SER A 1 285 ? 7.747 21.146 11.371 1.00 56.69 285 SER A CA 1
ATOM 2140 C C . SER A 1 285 ? 8.791 20.517 12.313 1.00 56.69 285 SER A C 1
ATOM 2142 O O . SER A 1 285 ? 8.871 19.299 12.453 1.00 56.69 285 SER A O 1
ATOM 2144 N N . THR A 1 286 ? 9.609 21.350 12.970 1.00 49.50 286 THR A N 1
ATOM 2145 C CA . THR A 1 286 ? 10.581 20.931 14.003 1.00 49.50 286 THR A CA 1
ATOM 2146 C C . THR A 1 286 ? 9.984 20.872 15.417 1.00 49.50 286 THR A C 1
ATOM 2148 O O . THR A 1 286 ? 10.682 20.476 16.350 1.00 49.50 286 THR A O 1
ATOM 2151 N N . ALA A 1 287 ? 8.731 21.307 15.596 1.00 44.25 287 ALA A N 1
ATOM 2152 C CA . ALA A 1 287 ? 8.121 21.559 16.904 1.00 44.25 287 ALA A CA 1
ATOM 2153 C C . ALA A 1 287 ? 7.156 20.453 17.364 1.00 44.25 287 ALA A C 1
ATOM 2155 O O . ALA A 1 287 ? 6.902 20.328 18.566 1.00 44.25 287 ALA A O 1
ATOM 2156 N N . ASP A 1 288 ? 6.663 19.617 16.447 1.00 46.81 288 ASP A N 1
ATOM 2157 C CA . ASP A 1 288 ? 5.737 18.540 16.792 1.00 46.81 288 ASP A CA 1
ATOM 2158 C C . ASP A 1 288 ? 6.502 17.330 17.333 1.00 46.81 288 ASP A C 1
ATOM 2160 O O . ASP A 1 288 ? 7.018 16.457 16.638 1.00 46.81 288 ASP A O 1
ATOM 2164 N N . SER A 1 289 ? 6.627 17.346 18.653 1.00 50.16 289 SER A N 1
ATOM 2165 C CA . SER A 1 289 ? 7.264 16.325 19.468 1.00 50.16 289 SER A CA 1
ATOM 2166 C C . SER A 1 289 ? 6.483 15.010 19.412 1.00 50.16 289 SER A C 1
ATOM 2168 O O . SER A 1 289 ? 5.524 14.859 20.157 1.00 50.16 289 SER A O 1
ATOM 2170 N N . ALA A 1 290 ? 6.897 14.026 18.618 1.00 58.69 290 ALA A N 1
ATOM 2171 C CA . ALA A 1 290 ? 6.611 12.609 18.873 1.00 58.69 290 ALA A CA 1
ATOM 2172 C C . ALA A 1 290 ? 7.395 11.748 17.885 1.00 58.69 290 ALA A C 1
ATOM 2174 O O . ALA A 1 290 ? 7.687 12.165 16.771 1.00 58.69 290 ALA A O 1
ATOM 2175 N N . ALA A 1 291 ? 7.766 10.541 18.287 1.00 64.06 291 ALA A N 1
ATOM 2176 C CA . ALA A 1 291 ? 8.424 9.612 17.385 1.00 64.06 291 ALA A CA 1
ATOM 2177 C C . ALA A 1 291 ? 7.567 9.293 16.150 1.00 64.06 291 ALA A C 1
ATOM 2179 O O . ALA A 1 291 ? 6.339 9.376 16.201 1.00 64.06 291 ALA A O 1
ATOM 2180 N N . LEU A 1 292 ? 8.217 8.844 15.072 1.00 76.19 292 LEU A N 1
ATOM 2181 C CA . LEU A 1 292 ? 7.519 8.329 13.890 1.00 76.19 292 LEU A CA 1
ATOM 2182 C C . LEU A 1 292 ? 6.537 7.205 14.260 1.00 76.19 292 LEU A C 1
ATOM 2184 O O . LEU A 1 292 ? 5.412 7.156 13.758 1.00 76.19 292 LEU A O 1
ATOM 2188 N N . VAL A 1 293 ? 6.969 6.338 15.176 1.00 82.44 293 VAL A N 1
ATOM 2189 C CA . VAL A 1 293 ? 6.142 5.325 15.826 1.00 82.44 293 VAL A CA 1
ATOM 2190 C C . VAL A 1 293 ? 6.152 5.562 17.332 1.00 82.44 293 VAL A C 1
ATOM 2192 O O . VAL A 1 293 ? 7.205 5.493 17.970 1.00 82.44 293 VAL A O 1
ATOM 2195 N N . TYR A 1 294 ? 4.974 5.810 17.899 1.00 83.56 294 TYR A N 1
ATOM 2196 C CA . TYR A 1 294 ? 4.746 5.917 19.336 1.00 83.56 294 TYR A CA 1
ATOM 2197 C C . TYR A 1 294 ? 3.966 4.703 19.839 1.00 83.56 294 TYR A C 1
ATOM 2199 O O . TYR A 1 294 ? 2.917 4.355 19.292 1.00 83.56 294 TYR A O 1
ATOM 2207 N N . CYS A 1 295 ? 4.460 4.077 20.904 1.00 83.81 295 CYS A N 1
ATOM 2208 C CA . CYS A 1 295 ? 3.805 2.942 21.540 1.00 83.81 295 CYS A CA 1
ATOM 2209 C C . CYS A 1 295 ? 4.017 2.942 23.067 1.00 83.81 295 CYS A C 1
ATOM 2211 O O . CYS A 1 295 ? 4.894 3.652 23.556 1.00 83.81 295 CYS A O 1
ATOM 2213 N N . SER A 1 296 ? 3.271 2.162 23.864 1.00 82.56 296 SER A N 1
ATOM 2214 C CA . SER A 1 296 ? 3.754 1.841 25.225 1.00 82.56 296 SER A CA 1
ATOM 2215 C C . SER A 1 296 ? 4.657 0.609 25.213 1.00 82.56 296 SER A C 1
ATOM 2217 O O . SER A 1 296 ? 5.729 0.659 25.807 1.00 82.56 296 SER A O 1
ATOM 2219 N N . LYS A 1 297 ? 4.306 -0.439 24.462 1.00 83.12 297 LYS A N 1
ATOM 2220 C CA . LYS A 1 297 ? 5.170 -1.604 24.192 1.00 83.12 297 LYS A CA 1
ATOM 2221 C C . LYS A 1 297 ? 5.039 -2.108 22.756 1.00 83.12 297 LYS A C 1
ATOM 2223 O O . LYS A 1 297 ? 3.958 -2.011 22.166 1.00 83.12 297 LYS A O 1
ATOM 2228 N N . LEU A 1 298 ? 6.135 -2.627 22.207 1.00 88.62 298 LEU A N 1
ATOM 2229 C CA . LEU A 1 298 ? 6.210 -3.149 20.843 1.00 88.62 298 LEU A CA 1
ATOM 2230 C C . LEU A 1 298 ? 6.342 -4.673 20.873 1.00 88.62 298 LEU A C 1
ATOM 2232 O O . LEU A 1 298 ? 7.233 -5.199 21.528 1.00 88.62 298 LEU A O 1
ATOM 2236 N N . ASN A 1 299 ? 5.491 -5.377 20.135 1.00 90.38 299 ASN A N 1
ATOM 2237 C CA . ASN A 1 299 ? 5.572 -6.823 19.960 1.00 90.38 299 ASN A CA 1
ATOM 2238 C C . ASN A 1 299 ? 5.807 -7.138 18.482 1.00 90.38 299 ASN A C 1
ATOM 2240 O O . ASN A 1 299 ? 4.970 -6.796 17.648 1.00 90.38 299 ASN A O 1
ATOM 2244 N N . VAL A 1 300 ? 6.924 -7.784 18.156 1.00 90.31 300 VAL A N 1
ATOM 2245 C CA . VAL A 1 300 ? 7.262 -8.180 16.783 1.00 90.31 300 VAL A CA 1
ATOM 2246 C C . VAL A 1 300 ? 7.331 -9.698 16.688 1.00 90.31 300 VAL A C 1
ATOM 2248 O O . VAL A 1 300 ? 8.173 -10.328 17.331 1.00 90.31 300 VAL A O 1
ATOM 2251 N N . GLY A 1 301 ? 6.430 -10.281 15.901 1.00 86.88 301 GLY A N 1
ATOM 2252 C CA . GLY A 1 301 ? 6.353 -11.722 15.678 1.00 86.88 301 GLY A CA 1
ATOM 2253 C C . GLY A 1 301 ? 7.217 -12.208 14.510 1.00 86.88 301 GLY A C 1
ATOM 2254 O O . GLY A 1 301 ? 7.905 -11.425 13.856 1.00 86.88 301 GLY A O 1
ATOM 2255 N N . GLN A 1 302 ? 7.218 -13.521 14.260 1.00 83.19 302 GLN A N 1
ATOM 2256 C CA . GLN A 1 302 ? 8.052 -14.137 13.212 1.00 83.19 302 GLN A CA 1
ATOM 2257 C C . GLN A 1 302 ? 7.432 -14.036 11.821 1.00 83.19 302 GLN A C 1
ATOM 2259 O O . GLN A 1 302 ? 8.144 -14.183 10.833 1.00 83.19 302 GLN A O 1
ATOM 2264 N N . ASN A 1 303 ? 6.130 -13.767 11.709 1.00 84.00 303 ASN A N 1
ATOM 2265 C CA . ASN A 1 303 ? 5.439 -13.779 10.418 1.00 84.00 303 ASN A CA 1
ATOM 2266 C C . ASN A 1 303 ? 5.674 -12.502 9.592 1.00 84.00 303 ASN A C 1
ATOM 2268 O O . ASN A 1 303 ? 5.028 -12.294 8.563 1.00 84.00 303 ASN A O 1
ATOM 2272 N N . ILE A 1 304 ? 6.593 -11.637 10.030 1.00 84.69 304 ILE A N 1
ATOM 2273 C CA . ILE A 1 304 ? 6.984 -10.442 9.291 1.00 84.69 304 ILE A CA 1
ATOM 2274 C C . ILE A 1 304 ? 7.912 -10.794 8.125 1.00 84.69 304 ILE A C 1
ATOM 2276 O O . ILE A 1 304 ? 8.829 -11.604 8.235 1.00 84.69 304 ILE A O 1
ATOM 2280 N N . THR A 1 305 ? 7.717 -10.114 7.005 1.00 81.69 305 THR A N 1
ATOM 2281 C CA . THR A 1 305 ? 8.670 -10.062 5.896 1.00 81.69 305 THR A CA 1
ATOM 2282 C C . THR A 1 305 ? 9.652 -8.912 6.108 1.00 81.69 305 THR A C 1
ATOM 2284 O O . THR A 1 305 ? 10.865 -9.100 6.021 1.00 81.69 305 THR A O 1
ATOM 2287 N N . ARG A 1 306 ? 9.132 -7.710 6.399 1.00 81.50 306 ARG A N 1
ATOM 2288 C CA . ARG A 1 306 ? 9.926 -6.483 6.543 1.00 81.50 306 ARG A CA 1
ATOM 2289 C C . ARG A 1 306 ? 9.179 -5.425 7.349 1.00 81.50 306 ARG A C 1
ATOM 2291 O O . ARG A 1 306 ? 8.048 -5.089 7.023 1.00 81.50 306 ARG A O 1
ATOM 2298 N N . ILE A 1 307 ? 9.851 -4.819 8.317 1.00 84.19 307 ILE A N 1
ATOM 2299 C CA . ILE A 1 307 ? 9.448 -3.558 8.940 1.00 84.19 307 ILE A CA 1
ATOM 2300 C C . ILE A 1 307 ? 10.517 -2.537 8.585 1.00 84.19 307 ILE A C 1
ATOM 2302 O O . ILE A 1 307 ? 11.688 -2.755 8.882 1.00 84.19 307 ILE A O 1
ATOM 2306 N N . TYR A 1 308 ? 10.137 -1.448 7.932 1.00 80.44 308 TYR A N 1
ATOM 2307 C CA . TYR A 1 308 ? 11.070 -0.401 7.546 1.00 80.44 308 TYR A CA 1
ATOM 2308 C C . TYR A 1 308 ? 10.511 0.970 7.870 1.00 80.44 308 TYR A C 1
ATOM 2310 O O . TYR A 1 308 ? 9.446 1.332 7.380 1.00 80.44 308 TYR A O 1
ATOM 2318 N N . PHE A 1 309 ? 11.242 1.723 8.683 1.00 81.44 309 PHE A N 1
ATOM 2319 C CA . PHE A 1 309 ? 10.867 3.059 9.123 1.00 81.44 309 PHE A CA 1
ATOM 2320 C C . PHE A 1 309 ? 11.955 4.047 8.726 1.00 81.44 309 PHE A C 1
ATOM 2322 O O . PHE A 1 309 ? 13.119 3.844 9.070 1.00 81.44 309 PHE A O 1
ATOM 2329 N N . THR A 1 310 ? 11.585 5.123 8.036 1.00 72.06 310 THR A N 1
ATOM 2330 C CA . THR A 1 310 ? 12.516 6.184 7.644 1.00 72.06 310 THR A CA 1
ATOM 2331 C C . THR A 1 310 ? 11.842 7.559 7.605 1.00 72.06 310 THR A C 1
ATOM 2333 O O . THR A 1 310 ? 10.617 7.677 7.555 1.00 72.06 310 THR A O 1
ATOM 2336 N N . THR A 1 311 ? 12.656 8.612 7.630 1.00 68.62 311 THR A N 1
ATOM 2337 C CA . THR A 1 311 ? 12.254 10.010 7.419 1.00 68.62 311 THR A CA 1
ATOM 2338 C C . THR A 1 311 ? 13.055 10.585 6.259 1.00 68.62 311 THR A C 1
ATOM 2340 O O . THR A 1 311 ? 14.216 10.227 6.097 1.00 68.62 311 THR A O 1
ATOM 2343 N N . VAL A 1 312 ? 12.464 11.475 5.459 1.00 62.56 312 VAL A N 1
ATOM 2344 C CA . VAL A 1 312 ? 13.136 12.111 4.306 1.00 62.56 312 VAL A CA 1
ATOM 2345 C C . VAL A 1 312 ? 13.378 13.615 4.474 1.00 62.56 312 VAL A C 1
ATOM 2347 O O . VAL A 1 312 ? 14.054 14.216 3.640 1.00 62.56 312 VAL A O 1
ATOM 2350 N N . ARG A 1 313 ? 12.830 14.255 5.518 1.00 56.53 313 ARG A N 1
ATOM 2351 C CA . ARG A 1 313 ? 12.940 15.709 5.724 1.00 56.53 313 ARG A CA 1
ATOM 2352 C C . ARG A 1 313 ? 13.069 16.033 7.213 1.00 56.53 313 ARG A C 1
ATOM 2354 O O . ARG A 1 313 ? 12.228 15.622 7.992 1.00 56.53 313 ARG A O 1
ATOM 2361 N N . TYR A 1 314 ? 14.091 16.805 7.580 1.00 53.84 314 TYR A N 1
ATOM 2362 C CA . TYR A 1 314 ? 14.462 17.144 8.964 1.00 53.84 314 TYR A CA 1
ATOM 2363 C C . TYR A 1 314 ? 14.827 15.929 9.850 1.00 53.84 314 TYR A C 1
ATOM 2365 O O . TYR A 1 314 ? 14.227 14.857 9.759 1.00 53.84 314 TYR A O 1
ATOM 2373 N N . PRO A 1 315 ? 15.817 16.066 10.746 1.00 53.25 315 PRO A N 1
ATOM 2374 C CA . PRO A 1 315 ? 16.099 15.025 11.722 1.00 53.25 315 PRO A CA 1
ATOM 2375 C C . PRO A 1 315 ? 14.939 14.926 12.724 1.00 53.25 315 PRO A C 1
ATOM 2377 O O . PRO A 1 315 ? 14.716 15.838 13.520 1.00 53.25 315 PRO A O 1
ATOM 2380 N N . LEU A 1 316 ? 14.199 13.813 12.703 1.00 52.97 316 LEU A N 1
ATOM 2381 C CA . LEU A 1 316 ? 13.306 13.457 13.808 1.00 52.97 316 LEU A CA 1
ATOM 2382 C C . LEU A 1 316 ? 14.133 13.259 15.081 1.00 52.97 316 LEU A C 1
ATOM 2384 O O . LEU A 1 316 ? 15.239 12.724 15.038 1.00 52.97 316 LEU A O 1
ATOM 2388 N N . THR A 1 317 ? 13.567 13.604 16.237 1.00 52.84 317 THR A N 1
ATOM 2389 C CA . THR A 1 317 ? 14.215 13.300 17.522 1.00 52.84 317 THR A CA 1
ATOM 2390 C C . THR A 1 317 ? 14.214 11.798 17.827 1.00 52.84 317 THR A C 1
ATOM 2392 O O . THR A 1 317 ? 15.106 11.340 18.539 1.00 52.84 317 THR A O 1
ATOM 2395 N N . LYS A 1 318 ? 13.233 11.032 17.305 1.00 66.94 318 LYS A N 1
ATOM 2396 C CA . LYS A 1 318 ? 13.067 9.577 17.510 1.00 66.94 318 LYS A CA 1
ATOM 2397 C C . LYS A 1 318 ? 12.343 8.903 16.327 1.00 66.94 318 LYS A C 1
ATOM 2399 O O . LYS A 1 318 ? 11.283 9.363 15.915 1.00 66.94 318 LYS A O 1
ATOM 2404 N N . VAL A 1 319 ? 12.859 7.777 15.824 1.00 72.94 319 VAL A N 1
ATOM 2405 C CA . VAL A 1 319 ? 12.149 6.924 14.836 1.00 72.94 319 VAL A CA 1
ATOM 2406 C C . VAL A 1 319 ? 11.132 6.013 15.527 1.00 72.94 319 VAL A C 1
ATOM 2408 O O . VAL A 1 319 ? 10.001 5.866 15.087 1.00 72.94 319 VAL A O 1
ATOM 2411 N N . LEU A 1 320 ? 11.500 5.433 16.660 1.00 78.56 320 LEU A N 1
ATOM 2412 C CA . LEU A 1 320 ? 10.614 4.608 17.467 1.00 78.56 320 LEU A CA 1
ATOM 2413 C C . LEU A 1 320 ? 10.726 5.078 18.908 1.00 78.56 320 LEU A C 1
ATOM 2415 O O . LEU A 1 320 ? 11.830 5.249 19.421 1.00 78.56 320 LEU A O 1
ATOM 2419 N N . TYR A 1 321 ? 9.592 5.288 19.560 1.00 78.50 321 TYR A N 1
ATOM 2420 C CA . TYR A 1 321 ? 9.540 5.535 20.988 1.00 78.50 321 TYR A CA 1
ATOM 2421 C C . TYR A 1 321 ? 8.468 4.662 21.607 1.00 78.50 321 TYR A C 1
ATOM 2423 O O . TYR A 1 321 ? 7.288 4.788 21.281 1.00 78.50 321 TYR A O 1
ATOM 2431 N N . CYS A 1 322 ? 8.894 3.817 22.538 1.00 80.50 322 CYS A N 1
ATOM 2432 C CA . CYS A 1 322 ? 7.982 3.054 23.361 1.00 80.50 322 CYS A CA 1
ATOM 2433 C C . CYS A 1 322 ? 8.163 3.427 24.829 1.00 80.50 322 CYS A C 1
ATOM 2435 O O . CYS A 1 322 ? 9.293 3.502 25.310 1.00 80.50 322 CYS A O 1
ATOM 2437 N N . LYS A 1 323 ? 7.057 3.713 25.522 1.00 80.19 323 LYS A N 1
ATOM 2438 C CA . LYS A 1 323 ? 7.061 4.197 26.913 1.00 80.19 323 LYS A CA 1
ATOM 2439 C C . LYS A 1 323 ? 7.674 3.182 27.888 1.00 80.19 323 LYS A C 1
ATOM 2441 O O . LYS A 1 323 ? 8.430 3.574 28.771 1.00 80.19 323 LYS A O 1
ATOM 2446 N N . ASN A 1 324 ? 7.378 1.898 27.688 1.00 79.00 324 ASN A N 1
ATOM 2447 C CA . ASN A 1 324 ? 7.831 0.767 28.496 1.00 79.00 324 ASN A CA 1
ATOM 2448 C C . ASN A 1 324 ? 8.620 -0.220 27.606 1.00 79.00 324 ASN A C 1
ATOM 2450 O O . ASN A 1 324 ? 8.137 -1.314 27.301 1.00 79.00 324 ASN A O 1
ATOM 2454 N N . PRO A 1 325 ? 9.840 0.129 27.155 1.00 73.75 325 PRO A N 1
ATOM 2455 C CA . PRO A 1 325 ? 10.582 -0.693 26.199 1.00 73.75 325 PRO A CA 1
ATOM 2456 C C . PRO A 1 325 ? 10.937 -2.080 26.759 1.00 73.75 325 PRO A C 1
ATOM 2458 O O . PRO A 1 325 ? 10.973 -3.038 25.996 1.00 73.75 325 PRO A O 1
ATOM 2461 N N . GLY A 1 326 ? 11.109 -2.222 28.079 1.00 72.31 326 GLY A N 1
ATOM 2462 C CA . GLY A 1 326 ? 11.370 -3.513 28.734 1.00 72.31 326 GLY A CA 1
ATOM 2463 C C . GLY A 1 326 ? 10.205 -4.513 28.692 1.00 72.31 326 GLY A C 1
ATOM 2464 O O . GLY A 1 326 ? 10.416 -5.691 28.955 1.00 72.31 326 GLY A O 1
ATOM 2465 N N . GLU A 1 327 ? 8.994 -4.070 28.342 1.00 82.44 327 GLU A N 1
ATOM 2466 C CA . GLU A 1 327 ? 7.841 -4.947 28.085 1.00 82.44 327 GLU A CA 1
ATOM 2467 C C . GLU A 1 327 ? 7.709 -5.335 26.601 1.00 82.44 327 GLU A C 1
ATOM 2469 O O . GLU A 1 327 ? 6.783 -6.060 26.234 1.00 82.44 327 GLU A O 1
ATOM 2474 N N . SER A 1 328 ? 8.588 -4.819 25.735 1.00 84.12 328 SER A N 1
ATOM 2475 C CA . SER A 1 328 ? 8.561 -5.115 24.301 1.00 84.12 328 SER A CA 1
ATOM 2476 C C . SER A 1 328 ? 9.104 -6.515 24.030 1.00 84.12 328 SER A C 1
ATOM 2478 O O . SER A 1 328 ? 10.089 -6.941 24.632 1.00 84.12 328 SER A O 1
ATOM 2480 N N . THR A 1 329 ? 8.471 -7.233 23.106 1.00 86.00 329 THR A N 1
ATOM 2481 C CA . THR A 1 329 ? 8.832 -8.610 22.756 1.00 86.00 329 THR A CA 1
ATOM 2482 C C . THR A 1 329 ? 9.241 -8.707 21.292 1.00 86.00 329 THR A C 1
ATOM 2484 O O . THR A 1 329 ? 8.613 -8.123 20.413 1.00 86.00 329 THR A O 1
ATOM 2487 N N . PHE A 1 330 ? 10.307 -9.457 21.025 1.00 85.69 330 PHE A N 1
ATOM 2488 C CA . PHE A 1 330 ? 10.795 -9.737 19.678 1.00 85.69 330 PHE A CA 1
ATOM 2489 C C . PHE A 1 330 ? 10.955 -11.241 19.544 1.00 85.69 330 PHE A C 1
ATOM 2491 O O . PHE A 1 330 ? 11.604 -11.876 20.379 1.00 85.69 330 PHE A O 1
ATOM 2498 N N . ALA A 1 331 ? 10.347 -11.820 18.517 1.00 84.50 331 ALA A N 1
ATOM 2499 C CA . ALA A 1 331 ? 10.494 -13.237 18.274 1.00 84.50 331 ALA A CA 1
ATOM 2500 C C . ALA A 1 331 ? 11.938 -13.603 17.881 1.00 84.50 331 ALA A C 1
ATOM 2502 O O . ALA A 1 331 ? 12.694 -12.786 17.355 1.00 84.50 331 ALA A O 1
ATOM 2503 N N . SER A 1 332 ? 12.342 -14.847 18.146 1.00 78.19 332 SER A N 1
ATOM 2504 C CA . SER A 1 332 ? 13.690 -15.319 17.812 1.00 78.19 332 SER A CA 1
ATOM 2505 C C . SER A 1 332 ? 13.911 -15.357 16.296 1.00 78.19 332 SER A C 1
ATOM 2507 O O . SER A 1 332 ? 12.989 -15.703 15.562 1.00 78.19 332 SER A O 1
ATOM 2509 N N . GLY A 1 333 ? 15.132 -15.081 15.830 1.00 70.06 333 GLY A N 1
ATOM 2510 C CA . GLY A 1 333 ? 15.482 -15.166 14.403 1.00 70.06 333 GLY A CA 1
ATOM 2511 C C . GLY A 1 333 ? 15.146 -13.919 13.577 1.00 70.06 333 GLY A C 1
ATOM 2512 O O . GLY A 1 333 ? 15.175 -13.981 12.349 1.00 70.06 333 GLY A O 1
ATOM 2513 N N . LEU A 1 334 ? 14.836 -12.793 14.223 1.00 76.00 334 LEU A N 1
ATOM 2514 C CA . LEU A 1 334 ? 14.700 -11.500 13.556 1.00 76.00 334 LEU A CA 1
ATOM 2515 C C . LEU A 1 334 ? 16.067 -10.818 13.415 1.00 76.00 334 LEU A C 1
ATOM 2517 O O . LEU A 1 334 ? 16.838 -10.756 14.372 1.00 76.00 334 LEU A O 1
ATOM 2521 N N . ASN A 1 335 ? 16.336 -10.266 12.235 1.00 71.25 335 ASN A N 1
ATOM 2522 C CA . ASN A 1 335 ? 17.462 -9.377 11.983 1.00 71.25 335 ASN A CA 1
ATOM 2523 C C . ASN A 1 335 ? 16.999 -7.937 12.202 1.00 71.25 335 ASN A C 1
ATOM 2525 O O . ASN A 1 335 ? 16.023 -7.507 11.587 1.00 71.25 335 ASN A O 1
ATOM 2529 N N . ILE A 1 336 ? 17.693 -7.199 13.068 1.00 75.00 336 ILE A N 1
ATOM 2530 C CA . ILE A 1 336 ? 17.394 -5.798 13.375 1.00 75.00 336 ILE A CA 1
ATOM 2531 C C . ILE A 1 336 ? 18.602 -4.964 12.958 1.00 75.00 336 ILE A C 1
ATOM 2533 O O . ILE A 1 336 ? 19.641 -4.983 13.615 1.00 75.00 336 ILE A O 1
ATOM 2537 N N . GLU A 1 337 ? 18.456 -4.229 11.866 1.00 66.88 337 GLU A N 1
ATOM 2538 C CA . GLU A 1 337 ? 19.427 -3.246 11.410 1.00 66.88 337 GLU A CA 1
ATOM 2539 C C . GLU A 1 337 ? 18.955 -1.856 11.819 1.00 66.88 337 GLU A C 1
ATOM 2541 O O . GLU A 1 337 ? 17.826 -1.440 11.543 1.00 66.88 337 GLU A O 1
ATOM 2546 N N . ILE A 1 338 ? 19.838 -1.123 12.490 1.00 62.75 338 ILE A N 1
ATOM 2547 C CA . ILE A 1 338 ? 19.551 0.230 12.941 1.00 62.75 338 ILE A CA 1
ATOM 2548 C C . ILE A 1 338 ? 20.584 1.171 12.330 1.00 62.75 338 ILE A C 1
ATOM 2550 O O . ILE A 1 338 ? 21.768 1.121 12.662 1.00 62.75 338 ILE A O 1
ATOM 2554 N N . GLY A 1 339 ? 20.130 2.048 11.439 1.00 49.75 339 GLY A N 1
ATOM 2555 C CA . GLY A 1 339 ? 20.930 3.165 10.959 1.00 49.75 339 GLY A CA 1
ATOM 2556 C C . GLY A 1 339 ? 21.135 4.161 12.098 1.00 49.75 339 GLY A C 1
ATOM 2557 O O . GLY A 1 339 ? 20.183 4.816 12.512 1.00 49.75 339 GLY A O 1
ATOM 2558 N N . ALA A 1 340 ? 22.372 4.247 12.599 1.00 42.41 340 ALA A N 1
ATOM 2559 C CA . ALA A 1 340 ? 22.835 5.193 13.618 1.00 42.41 340 ALA A CA 1
ATOM 2560 C C . ALA A 1 340 ? 22.049 5.199 14.948 1.00 42.41 340 ALA A C 1
ATOM 2562 O O . ALA A 1 340 ? 21.562 6.244 15.360 1.00 42.41 340 ALA A O 1
ATOM 2563 N N . PHE A 1 341 ? 21.997 4.074 15.674 1.00 41.97 341 PHE A N 1
ATOM 2564 C CA . PHE A 1 341 ? 21.700 4.101 17.117 1.00 41.97 341 PHE A CA 1
ATOM 2565 C C . PHE A 1 341 ? 22.520 3.060 17.887 1.00 41.97 341 PHE A C 1
ATOM 2567 O O . PHE A 1 341 ? 22.678 1.919 17.454 1.00 41.97 341 PHE A O 1
ATOM 2574 N N . SER A 1 342 ? 23.027 3.458 19.055 1.00 32.22 342 SER A N 1
ATOM 2575 C CA . SER A 1 342 ? 23.620 2.559 20.044 1.00 32.22 342 SER A CA 1
ATOM 2576 C C . SER A 1 342 ? 22.518 1.872 20.850 1.00 32.22 342 SER A C 1
ATOM 2578 O O . SER A 1 342 ? 21.647 2.530 21.414 1.00 32.22 342 SER A O 1
ATOM 2580 N N . SER A 1 343 ? 22.582 0.546 20.910 1.00 34.84 343 SER A N 1
ATOM 2581 C CA . SER A 1 343 ? 21.694 -0.328 21.675 1.00 34.84 343 SER A CA 1
ATOM 2582 C C . SER A 1 343 ? 21.577 0.076 23.148 1.00 34.84 343 SER A C 1
ATOM 2584 O O . SER A 1 343 ? 22.596 0.243 23.818 1.00 34.84 343 SER A O 1
ATOM 2586 N N . GLY A 1 344 ? 20.351 0.125 23.668 1.00 42.09 344 GLY A N 1
ATOM 2587 C CA . GLY A 1 344 ? 20.085 0.152 25.112 1.00 42.09 344 GLY A CA 1
ATOM 2588 C C . GLY A 1 344 ? 19.032 1.165 25.541 1.00 42.09 344 GLY A C 1
ATOM 2589 O O . GLY A 1 344 ? 18.301 0.898 26.482 1.00 42.09 344 GLY A O 1
ATOM 2590 N N . ASP A 1 345 ? 18.877 2.250 24.788 1.00 39.97 345 ASP A N 1
ATOM 2591 C CA . ASP A 1 345 ? 17.838 3.254 24.981 1.00 39.97 345 ASP A CA 1
ATOM 2592 C C . ASP A 1 345 ? 17.390 3.737 23.597 1.00 39.97 345 ASP A C 1
ATOM 2594 O O . ASP A 1 345 ? 18.200 4.238 22.819 1.00 39.97 345 ASP A O 1
ATOM 2598 N N . PHE A 1 346 ? 16.097 3.649 23.272 1.00 46.19 346 PHE A N 1
ATOM 2599 C CA . PHE A 1 346 ? 15.510 4.314 22.091 1.00 46.19 346 PHE A CA 1
ATOM 2600 C C . PHE A 1 346 ? 15.438 5.848 22.293 1.00 46.19 346 PHE A C 1
ATOM 2602 O O . PHE A 1 346 ? 14.446 6.508 21.974 1.00 46.19 346 PHE A O 1
ATOM 2609 N N . THR A 1 347 ? 16.467 6.429 22.910 1.00 39.69 347 THR A N 1
ATOM 2610 C CA . THR A 1 347 ? 16.593 7.850 23.210 1.00 39.69 347 THR A CA 1
ATOM 2611 C C . THR A 1 347 ? 18.048 8.278 23.112 1.00 39.69 347 THR A C 1
ATOM 2613 O O . THR A 1 347 ? 18.733 8.357 24.121 1.00 39.69 347 THR A O 1
ATOM 2616 N N . THR A 1 348 ? 18.494 8.667 21.926 1.00 35.16 348 THR A N 1
ATOM 2617 C CA . THR A 1 348 ? 19.456 9.766 21.792 1.00 35.16 348 THR A CA 1
ATOM 2618 C C . THR A 1 348 ? 19.221 10.469 20.463 1.00 35.16 348 THR A C 1
ATOM 2620 O O . THR A 1 348 ? 18.915 9.844 19.453 1.00 35.16 348 THR A O 1
ATOM 2623 N N . ALA A 1 349 ? 19.267 11.799 20.509 1.00 38.47 349 ALA A N 1
ATOM 2624 C CA . ALA A 1 349 ? 19.042 12.672 19.368 1.00 38.47 349 ALA A CA 1
ATOM 2625 C C . ALA A 1 349 ? 20.076 12.417 18.252 1.00 38.47 349 ALA A C 1
ATOM 2627 O O . ALA A 1 349 ? 21.227 12.102 18.566 1.00 38.47 349 ALA A O 1
ATOM 2628 N N . PRO A 1 350 ? 19.706 12.586 16.970 1.00 40.06 350 PRO A N 1
ATOM 2629 C CA . PRO A 1 350 ? 20.666 12.529 15.875 1.00 40.06 350 PRO A CA 1
ATOM 2630 C C . PRO A 1 350 ? 21.706 13.652 15.994 1.00 40.06 350 PRO A C 1
ATOM 2632 O O . PRO A 1 350 ? 21.386 14.780 16.377 1.00 40.06 350 PRO A O 1
ATOM 2635 N N . ASP A 1 351 ? 22.953 13.336 15.637 1.00 42.69 351 ASP A N 1
ATOM 2636 C CA . ASP A 1 351 ? 24.005 14.323 15.391 1.00 42.69 351 ASP A CA 1
ATOM 2637 C C . ASP A 1 351 ? 23.552 15.239 14.237 1.00 42.69 351 ASP A C 1
ATOM 2639 O O . ASP A 1 351 ? 23.326 14.737 13.131 1.00 42.69 351 ASP A O 1
ATOM 2643 N N . PRO A 1 352 ? 23.411 16.562 14.447 1.00 44.09 352 PRO A N 1
ATOM 2644 C CA . PRO A 1 352 ? 22.969 17.491 13.409 1.00 44.09 352 PRO A CA 1
ATOM 2645 C C . PRO A 1 352 ? 23.919 17.579 12.200 1.00 44.09 352 PRO A C 1
ATOM 2647 O O . PRO A 1 352 ? 23.579 18.246 11.226 1.00 44.09 352 PRO A O 1
ATOM 2650 N N . ASN A 1 353 ? 25.083 16.919 12.236 1.00 42.91 353 ASN A N 1
ATOM 2651 C CA . ASN A 1 353 ? 26.086 16.943 11.171 1.00 42.91 353 ASN A CA 1
ATOM 2652 C C . ASN A 1 353 ? 26.192 15.637 10.361 1.00 42.91 353 ASN A C 1
ATOM 2654 O O . ASN A 1 353 ? 27.045 15.548 9.477 1.00 42.91 353 ASN A O 1
ATOM 2658 N N . ASN A 1 354 ? 25.362 14.623 10.635 1.00 45.66 354 ASN A N 1
ATOM 2659 C CA . ASN A 1 354 ? 25.366 13.369 9.880 1.00 45.66 354 ASN A CA 1
ATOM 2660 C C . ASN A 1 354 ? 24.169 13.301 8.915 1.00 45.66 354 ASN A C 1
ATOM 2662 O O . ASN A 1 354 ? 23.018 13.249 9.339 1.00 45.66 354 ASN A O 1
ATOM 2666 N N . ASN A 1 355 ? 24.447 13.256 7.609 1.00 43.44 355 ASN A N 1
ATOM 2667 C CA . ASN A 1 355 ? 23.441 13.139 6.544 1.00 43.44 355 ASN A CA 1
ATOM 2668 C C . ASN A 1 355 ? 22.771 11.751 6.469 1.00 43.44 355 ASN A C 1
ATOM 2670 O O . ASN A 1 355 ? 21.931 11.522 5.598 1.00 43.44 355 ASN A O 1
ATOM 2674 N N . ASN A 1 356 ? 23.128 10.814 7.349 1.00 50.09 356 ASN A N 1
ATOM 2675 C CA . ASN A 1 356 ? 22.481 9.511 7.416 1.00 50.09 356 ASN A CA 1
ATOM 2676 C C . ASN A 1 356 ? 21.148 9.639 8.161 1.00 50.09 356 ASN A C 1
ATOM 2678 O O . ASN A 1 356 ? 21.105 9.686 9.390 1.00 50.09 356 ASN A O 1
ATOM 2682 N N . LEU A 1 357 ? 20.055 9.698 7.399 1.00 51.12 357 LEU A N 1
ATOM 2683 C CA . LEU A 1 357 ? 18.694 9.698 7.930 1.00 51.12 357 LEU A CA 1
ATOM 2684 C C . LEU A 1 357 ? 18.485 8.465 8.828 1.00 51.12 357 LEU A C 1
ATOM 2686 O O . LEU A 1 357 ? 18.868 7.356 8.438 1.00 51.12 357 LEU A O 1
ATOM 2690 N N . PRO A 1 358 ? 17.889 8.628 10.022 1.00 55.50 358 PRO A N 1
ATOM 2691 C CA . PRO A 1 358 ? 17.694 7.511 10.927 1.00 55.50 358 PRO A CA 1
ATOM 2692 C C . PRO A 1 358 ? 16.701 6.524 10.304 1.00 55.50 358 PRO A C 1
ATOM 2694 O O . PRO A 1 358 ? 15.608 6.904 9.873 1.00 55.50 358 PRO A O 1
ATOM 2697 N N . ALA A 1 359 ? 17.097 5.253 10.248 1.00 59.50 359 ALA A N 1
ATOM 2698 C CA . ALA A 1 359 ? 16.289 4.181 9.685 1.00 59.50 359 ALA A CA 1
ATOM 2699 C C . ALA A 1 359 ? 16.298 2.957 10.605 1.00 59.50 359 ALA A C 1
ATOM 2701 O O . ALA A 1 359 ? 17.345 2.573 11.127 1.00 59.50 359 ALA A O 1
ATOM 2702 N N . LEU A 1 360 ? 15.132 2.339 10.787 1.00 71.31 360 LEU A N 1
ATOM 2703 C CA . LEU A 1 360 ? 14.992 1.036 11.438 1.00 71.31 360 LEU A CA 1
ATOM 2704 C C . LEU A 1 360 ? 14.548 0.027 10.385 1.00 71.31 360 LEU A C 1
ATOM 2706 O O . LEU A 1 360 ? 13.532 0.244 9.725 1.00 71.31 360 LEU A O 1
ATOM 2710 N N . LEU A 1 361 ? 15.289 -1.068 10.253 1.00 70.00 361 LEU A N 1
ATOM 2711 C CA . LEU A 1 361 ? 14.936 -2.204 9.416 1.00 70.00 361 LEU A CA 1
ATOM 2712 C C . LEU A 1 361 ? 14.874 -3.464 10.282 1.00 70.00 361 LEU A C 1
ATOM 2714 O O . LEU A 1 361 ? 15.858 -3.845 10.905 1.00 70.00 361 LEU A O 1
ATOM 2718 N N . ILE A 1 362 ? 13.720 -4.124 10.306 1.00 74.50 362 ILE A N 1
ATOM 2719 C CA . ILE A 1 362 ? 13.552 -5.444 10.917 1.00 74.50 362 ILE A CA 1
ATOM 2720 C C . ILE A 1 362 ? 13.125 -6.415 9.825 1.00 74.50 362 ILE A C 1
ATOM 2722 O O . ILE A 1 362 ? 12.177 -6.146 9.088 1.00 74.50 362 ILE A O 1
ATOM 2726 N N . THR A 1 363 ? 13.808 -7.545 9.709 1.00 72.06 363 THR A N 1
ATOM 2727 C CA . THR A 1 363 ? 13.484 -8.600 8.739 1.00 72.06 363 THR A CA 1
ATOM 2728 C C . THR A 1 363 ? 13.525 -9.965 9.409 1.00 72.06 363 THR A C 1
ATOM 2730 O O . THR A 1 363 ? 14.195 -10.148 10.426 1.00 72.06 363 THR A O 1
ATOM 2733 N N . ASN A 1 364 ? 12.801 -10.939 8.863 1.00 66.50 364 ASN A N 1
ATOM 2734 C CA . ASN A 1 364 ? 12.962 -12.326 9.283 1.00 66.50 364 ASN A CA 1
ATOM 2735 C C . ASN A 1 364 ? 14.187 -12.937 8.575 1.00 66.50 364 ASN A C 1
ATOM 2737 O O . ASN A 1 364 ? 14.323 -12.814 7.357 1.00 66.50 364 ASN A O 1
ATOM 2741 N N . SER A 1 365 ? 15.061 -13.606 9.336 1.00 56.16 365 SER A N 1
ATOM 2742 C CA . SER A 1 365 ? 16.246 -14.315 8.827 1.00 56.16 365 SER A CA 1
ATOM 2743 C C . SER A 1 365 ? 15.950 -15.419 7.801 1.00 56.16 365 SER A C 1
ATOM 2745 O O . SER A 1 365 ? 16.879 -15.884 7.144 1.00 56.16 365 SER A O 1
ATOM 2747 N N . SER A 1 366 ? 14.684 -15.822 7.625 1.00 54.47 366 SER A N 1
ATOM 2748 C CA . SER A 1 366 ? 14.245 -16.803 6.623 1.00 54.47 366 SER A CA 1
ATOM 2749 C C . SER A 1 366 ? 13.677 -16.213 5.317 1.00 54.47 366 SER A C 1
ATOM 2751 O O . SER A 1 366 ? 13.130 -16.968 4.516 1.00 54.47 366 SER A O 1
ATOM 2753 N N . SER A 1 367 ? 13.771 -14.897 5.083 1.00 48.28 367 SER A N 1
ATOM 2754 C CA . SER A 1 367 ? 13.488 -14.267 3.774 1.00 48.28 367 SER A CA 1
ATOM 2755 C C . SER A 1 367 ? 14.811 -14.072 3.016 1.00 48.28 367 SER A C 1
ATOM 2757 O O . SER A 1 367 ? 15.808 -13.750 3.664 1.00 48.28 367 SER A O 1
ATOM 2759 N N . PRO A 1 368 ? 14.887 -14.338 1.696 1.00 45.12 368 PRO A N 1
ATOM 2760 C CA . PRO A 1 368 ? 16.102 -14.845 1.075 1.00 45.12 368 PRO A CA 1
ATOM 2761 C C . PRO A 1 368 ? 17.211 -13.798 1.141 1.00 45.12 368 PRO A C 1
ATOM 2763 O O . PRO A 1 368 ? 17.152 -12.756 0.497 1.00 45.12 368 PRO A O 1
ATOM 2766 N N . THR A 1 369 ? 18.267 -14.112 1.882 1.00 50.38 369 THR A N 1
ATOM 2767 C CA . THR A 1 369 ? 19.560 -13.422 1.815 1.00 50.38 369 THR A CA 1
ATOM 2768 C C . THR A 1 369 ? 20.344 -13.815 0.558 1.00 50.38 369 THR A C 1
ATOM 2770 O O . THR A 1 369 ? 21.569 -13.711 0.531 1.00 50.38 369 THR A O 1
ATOM 2773 N N . GLU A 1 370 ? 19.660 -14.284 -0.488 1.00 62.88 370 GLU A N 1
ATOM 2774 C CA . GLU A 1 370 ? 20.273 -14.567 -1.776 1.00 62.88 370 GLU A CA 1
ATOM 2775 C C . GLU A 1 370 ? 20.052 -13.360 -2.686 1.00 62.88 370 GLU A C 1
ATOM 2777 O O . GLU A 1 370 ? 18.925 -13.003 -3.037 1.00 62.88 370 GLU A O 1
ATOM 2782 N N . TYR A 1 371 ? 21.154 -12.694 -3.002 1.00 76.56 371 TYR A N 1
ATOM 2783 C CA . TYR A 1 371 ? 21.203 -11.599 -3.952 1.00 76.56 371 TYR A CA 1
ATOM 2784 C C . TYR A 1 371 ? 21.833 -12.097 -5.240 1.00 76.56 371 TYR A C 1
ATOM 2786 O O . TYR A 1 371 ? 22.804 -12.852 -5.201 1.00 76.56 371 TYR A O 1
ATOM 2794 N N . HIS A 1 372 ? 21.320 -11.593 -6.352 1.00 81.94 372 HIS A N 1
ATOM 2795 C CA . HIS A 1 372 ? 21.826 -11.870 -7.684 1.00 81.94 372 HIS A CA 1
ATOM 2796 C C . HIS A 1 372 ? 22.310 -10.582 -8.333 1.00 81.94 372 HIS A C 1
ATOM 2798 O O . HIS A 1 372 ? 21.684 -9.524 -8.229 1.00 81.94 372 HIS A O 1
ATOM 2804 N N . THR A 1 373 ? 23.448 -10.667 -9.003 1.00 87.38 373 THR A N 1
ATOM 2805 C CA . THR A 1 373 ? 24.039 -9.571 -9.757 1.0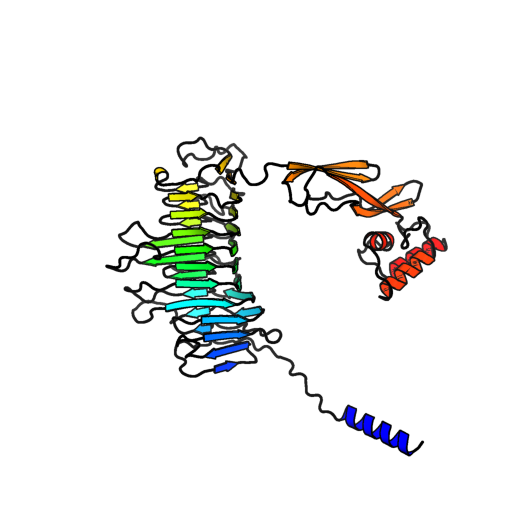0 87.38 373 THR A CA 1
ATOM 2806 C C . THR A 1 373 ? 23.389 -9.500 -11.131 1.00 87.38 373 THR A C 1
ATOM 2808 O O . THR A 1 373 ? 23.471 -10.444 -11.912 1.00 87.38 373 THR A O 1
ATOM 2811 N N . VAL A 1 374 ? 22.784 -8.357 -11.451 1.00 92.00 374 VAL A N 1
ATOM 2812 C CA . VAL A 1 374 ? 22.217 -8.084 -12.776 1.00 92.00 374 VAL A CA 1
ATOM 2813 C C . VAL A 1 374 ? 23.037 -7.001 -13.465 1.00 92.00 374 VAL A C 1
ATOM 2815 O O . VAL A 1 374 ? 23.244 -5.917 -12.908 1.00 92.00 374 VAL A O 1
ATOM 2818 N N . ARG A 1 375 ? 23.511 -7.291 -14.678 1.00 90.31 375 ARG A N 1
ATOM 2819 C CA . ARG A 1 375 ? 24.310 -6.393 -15.521 1.00 90.31 375 ARG A CA 1
ATOM 2820 C C . ARG A 1 375 ? 23.556 -6.093 -16.810 1.00 90.31 375 ARG A C 1
ATOM 2822 O O . ARG A 1 375 ? 23.151 -7.010 -17.513 1.00 90.31 375 ARG A O 1
ATOM 2829 N N . PHE A 1 376 ? 23.387 -4.810 -17.118 1.00 91.38 376 PHE A N 1
ATOM 2830 C CA . PHE A 1 376 ? 22.746 -4.342 -18.345 1.00 91.38 376 PHE A CA 1
ATOM 2831 C C . PHE A 1 376 ? 23.796 -3.830 -19.326 1.00 91.38 376 PHE A C 1
ATOM 2833 O O . PHE A 1 376 ? 24.561 -2.917 -18.999 1.00 91.38 376 PHE A O 1
ATOM 2840 N N . TYR A 1 377 ? 23.800 -4.378 -20.536 1.00 91.38 377 TYR A N 1
ATOM 2841 C CA . TYR A 1 377 ? 24.734 -4.039 -21.603 1.00 91.38 377 TYR A CA 1
ATOM 2842 C C . TYR A 1 377 ? 24.020 -3.336 -22.764 1.00 91.38 377 TYR A C 1
ATOM 2844 O O . TYR A 1 377 ? 22.992 -3.800 -23.246 1.00 91.38 377 TYR A O 1
ATOM 2852 N N . GLY A 1 378 ? 24.569 -2.208 -23.206 1.00 89.69 378 GLY A N 1
ATOM 2853 C CA . GLY A 1 378 ? 24.099 -1.391 -24.321 1.00 89.69 378 GLY A CA 1
ATOM 2854 C C . GLY A 1 378 ? 24.684 -1.821 -25.664 1.00 89.69 378 GLY A C 1
ATOM 2855 O O . GLY A 1 378 ? 25.147 -2.953 -25.837 1.00 89.69 378 GLY A O 1
ATOM 2856 N N . TYR A 1 379 ? 24.687 -0.901 -26.633 1.00 88.62 379 TYR A N 1
ATOM 2857 C CA . TYR A 1 379 ? 25.167 -1.203 -27.980 1.00 88.62 379 TYR A CA 1
ATOM 2858 C C . TYR A 1 379 ? 26.636 -1.658 -27.971 1.00 88.62 379 TYR A C 1
ATOM 2860 O O . TYR A 1 379 ? 27.493 -1.039 -27.343 1.00 88.62 379 TYR A O 1
ATOM 2868 N N . GLY A 1 380 ? 26.942 -2.753 -28.672 1.00 85.31 380 GLY A N 1
ATOM 2869 C CA . GLY A 1 380 ? 28.307 -3.283 -28.765 1.00 85.31 380 GLY A CA 1
ATOM 2870 C C . GLY A 1 380 ? 28.859 -3.898 -27.470 1.00 85.31 380 GLY A C 1
ATOM 2871 O O . GLY A 1 380 ? 30.068 -4.092 -27.376 1.00 85.31 380 GLY A O 1
ATOM 2872 N N . GLY A 1 381 ? 28.006 -4.209 -26.484 1.00 86.31 381 GLY A N 1
ATOM 2873 C CA . GLY A 1 381 ? 28.418 -4.858 -25.232 1.00 86.31 381 GLY A CA 1
ATOM 2874 C C . GLY A 1 381 ? 28.984 -3.899 -24.179 1.00 86.31 381 GLY A C 1
ATOM 2875 O O . GLY A 1 381 ? 29.699 -4.323 -23.273 1.00 86.31 381 GLY A O 1
ATOM 2876 N N . VAL A 1 382 ? 28.691 -2.601 -24.287 1.00 89.12 382 VAL A N 1
ATOM 2877 C CA . VAL A 1 382 ? 29.088 -1.597 -23.289 1.00 89.12 382 VAL A CA 1
ATOM 2878 C C . VAL A 1 382 ? 28.253 -1.770 -22.020 1.00 89.12 382 VAL A C 1
ATOM 2880 O O . VAL A 1 382 ? 27.031 -1.744 -22.089 1.00 89.12 382 VAL A O 1
ATOM 2883 N N . LEU A 1 383 ? 28.881 -1.920 -20.852 1.00 88.94 383 LEU A N 1
ATOM 2884 C CA . LEU A 1 383 ? 28.158 -2.002 -19.578 1.00 88.94 383 LEU A CA 1
ATOM 2885 C C . LEU A 1 383 ? 27.502 -0.649 -19.251 1.00 88.94 383 LEU A C 1
ATOM 2887 O O . LEU A 1 383 ? 28.202 0.341 -19.044 1.00 88.94 383 LEU A O 1
ATOM 2891 N N . LEU A 1 384 ? 26.170 -0.620 -19.180 1.00 83.69 384 LEU A N 1
ATOM 2892 C CA . LEU A 1 384 ? 25.382 0.570 -18.844 1.00 83.69 384 LEU A CA 1
ATOM 2893 C C . LEU A 1 384 ? 25.113 0.674 -17.342 1.00 83.69 384 LEU A C 1
ATOM 2895 O O . LEU A 1 384 ? 25.142 1.765 -16.778 1.00 83.69 384 LEU A O 1
ATOM 2899 N N . SER A 1 385 ? 24.812 -0.455 -16.694 1.00 85.19 385 SER A N 1
ATOM 2900 C CA . SER A 1 385 ? 24.472 -0.506 -15.270 1.00 85.19 385 SER A CA 1
ATOM 2901 C C . SER A 1 385 ? 24.740 -1.888 -14.681 1.00 85.19 385 SER A C 1
ATOM 2903 O O . SER A 1 385 ? 24.612 -2.901 -15.368 1.00 85.19 385 SER A O 1
ATOM 2905 N N . GLN A 1 386 ? 25.078 -1.925 -13.394 1.00 88.75 386 GLN A N 1
ATOM 2906 C CA . GLN A 1 386 ? 25.191 -3.140 -12.592 1.00 88.75 386 GLN A CA 1
ATOM 2907 C C . GLN A 1 386 ? 24.479 -2.916 -11.258 1.00 88.75 386 GLN A C 1
ATOM 2909 O O . GLN A 1 386 ? 24.683 -1.887 -10.612 1.00 88.75 386 GLN A O 1
ATOM 2914 N N . MET A 1 387 ? 23.686 -3.893 -10.822 1.00 78.94 387 MET A N 1
ATOM 2915 C CA . MET A 1 387 ? 22.980 -3.841 -9.544 1.00 78.94 387 MET A CA 1
ATOM 2916 C C . MET A 1 387 ? 22.895 -5.203 -8.866 1.00 78.94 387 MET A C 1
ATOM 2918 O O . MET A 1 387 ? 22.999 -6.243 -9.510 1.00 78.94 387 MET A O 1
ATOM 2922 N N . SER A 1 388 ? 22.693 -5.166 -7.552 1.00 83.62 388 SER A N 1
ATOM 2923 C CA . SER A 1 388 ? 22.372 -6.334 -6.738 1.00 83.62 388 SER A CA 1
ATOM 2924 C C . SER A 1 388 ? 20.861 -6.371 -6.512 1.00 83.62 388 SER A C 1
ATOM 2926 O O . SER A 1 388 ? 20.295 -5.404 -5.996 1.00 83.62 388 SER A O 1
ATOM 2928 N N . VAL A 1 389 ? 20.212 -7.455 -6.933 1.00 77.69 389 VAL A N 1
ATOM 2929 C CA . VAL A 1 389 ? 18.756 -7.647 -6.881 1.00 77.69 389 VAL A CA 1
ATOM 2930 C C . VAL A 1 389 ? 18.447 -8.800 -5.936 1.00 77.69 389 VAL A C 1
ATOM 2932 O O . VAL A 1 389 ? 19.126 -9.823 -5.947 1.00 77.69 389 VAL A O 1
ATOM 2935 N N . VAL A 1 390 ? 17.432 -8.637 -5.093 1.00 77.94 390 VAL A N 1
ATOM 2936 C CA . VAL A 1 390 ? 16.986 -9.702 -4.183 1.00 77.94 390 VAL A CA 1
ATOM 2937 C C . VAL A 1 390 ? 16.373 -10.842 -5.000 1.00 77.94 390 VAL A C 1
ATOM 2939 O O . VAL A 1 390 ? 15.621 -10.575 -5.939 1.00 77.94 390 VAL A O 1
ATOM 2942 N N . HIS A 1 391 ? 16.639 -12.096 -4.625 1.00 80.38 391 HIS A N 1
ATOM 2943 C CA . HIS A 1 391 ? 16.009 -13.267 -5.238 1.00 80.38 391 HIS A CA 1
ATOM 2944 C C . HIS A 1 391 ? 14.482 -13.088 -5.361 1.00 80.38 391 HIS A C 1
ATOM 2946 O O . HIS A 1 391 ? 13.784 -12.808 -4.386 1.00 80.38 391 HIS A O 1
ATOM 2952 N N . GLY A 1 392 ? 13.961 -13.261 -6.575 1.00 75.88 392 GLY A N 1
ATOM 2953 C CA . GLY A 1 392 ? 12.547 -13.149 -6.926 1.00 75.88 392 GLY A CA 1
ATOM 2954 C C . GLY A 1 392 ? 12.026 -11.719 -7.114 1.00 75.88 392 GLY A C 1
ATOM 2955 O O . GLY A 1 392 ? 10.828 -11.546 -7.318 1.00 75.88 392 GLY A O 1
ATOM 2956 N N . GLN A 1 393 ? 12.873 -10.687 -7.038 1.00 79.38 393 GLN A N 1
ATOM 2957 C CA . GLN A 1 393 ? 12.492 -9.307 -7.371 1.00 79.38 393 GLN A CA 1
ATOM 2958 C C . GLN A 1 393 ? 12.838 -8.958 -8.823 1.00 79.38 393 GLN A C 1
ATOM 2960 O O . GLN A 1 393 ? 13.687 -9.598 -9.445 1.00 79.38 393 GLN A O 1
ATOM 2965 N N . ALA A 1 394 ? 12.176 -7.927 -9.353 1.00 78.06 394 ALA A N 1
ATOM 2966 C CA . ALA A 1 394 ? 12.471 -7.372 -10.669 1.00 78.06 394 ALA A CA 1
ATOM 2967 C C . ALA A 1 394 ? 13.714 -6.469 -10.628 1.00 78.06 394 ALA A C 1
ATOM 2969 O O . ALA A 1 394 ? 13.902 -5.703 -9.679 1.00 78.06 394 ALA A O 1
ATOM 2970 N N . ALA A 1 395 ? 14.532 -6.505 -11.679 1.00 83.19 395 ALA A N 1
ATOM 2971 C CA . ALA A 1 395 ? 15.615 -5.546 -11.875 1.00 83.19 395 ALA A CA 1
ATOM 2972 C C . ALA A 1 395 ? 15.103 -4.259 -12.545 1.00 83.19 395 ALA A C 1
ATOM 2974 O O . ALA A 1 395 ? 14.168 -4.283 -13.346 1.00 83.19 395 ALA A O 1
ATOM 2975 N N . GLN A 1 396 ? 15.741 -3.122 -12.259 1.00 89.69 396 GLN A N 1
ATOM 2976 C CA . GLN A 1 396 ? 15.424 -1.855 -12.920 1.00 89.69 396 GLN A CA 1
ATOM 2977 C C . GLN A 1 396 ? 16.376 -1.619 -14.097 1.00 89.69 396 GLN A C 1
ATOM 2979 O O . GLN A 1 396 ? 17.550 -1.320 -13.899 1.00 89.69 396 GLN A O 1
ATOM 2984 N N . ALA A 1 397 ? 15.878 -1.715 -15.328 1.00 85.44 397 ALA A N 1
ATOM 2985 C CA . ALA A 1 397 ? 16.699 -1.440 -16.504 1.00 85.44 397 ALA A CA 1
ATOM 2986 C C . ALA A 1 397 ? 17.098 0.053 -16.599 1.00 85.44 397 ALA A C 1
ATOM 2988 O O . ALA A 1 397 ? 16.263 0.925 -16.333 1.00 85.44 397 ALA A O 1
ATOM 2989 N N . PRO A 1 398 ? 18.346 0.375 -16.996 1.00 87.25 398 PRO A N 1
ATOM 2990 C CA . PRO A 1 398 ? 18.755 1.742 -17.318 1.00 87.25 398 PRO A CA 1
ATOM 2991 C C . PRO A 1 398 ? 18.154 2.198 -18.658 1.00 87.25 398 PRO A C 1
ATOM 2993 O O . PRO A 1 398 ? 17.653 1.383 -19.429 1.00 87.25 398 PRO A O 1
ATOM 2996 N N . THR A 1 399 ? 18.246 3.492 -18.971 1.00 87.25 399 THR A N 1
ATOM 2997 C CA . THR A 1 399 ? 17.872 4.017 -20.296 1.00 87.25 399 THR A CA 1
ATOM 2998 C C . THR A 1 399 ? 19.002 3.746 -21.305 1.00 87.25 399 THR A C 1
ATOM 3000 O O . THR A 1 399 ? 20.079 4.323 -21.138 1.00 87.25 399 THR A O 1
ATOM 3003 N N . PRO A 1 400 ? 18.805 2.894 -22.332 1.00 85.38 400 PRO A N 1
ATOM 3004 C CA . PRO A 1 400 ? 19.810 2.642 -23.368 1.00 85.38 400 PRO A CA 1
ATOM 3005 C C . PRO A 1 400 ? 19.853 3.775 -24.405 1.00 85.38 400 PRO A C 1
ATOM 3007 O O . PRO A 1 400 ? 18.971 4.639 -24.436 1.00 85.38 400 PRO A O 1
ATOM 3010 N N . GLU A 1 401 ? 20.852 3.763 -25.295 1.00 86.25 401 GLU A N 1
ATOM 3011 C CA . GLU A 1 401 ? 20.842 4.660 -26.451 1.00 86.25 401 GLU A CA 1
ATOM 3012 C C . GLU A 1 401 ? 19.634 4.357 -27.351 1.00 86.25 401 GLU A C 1
ATOM 3014 O O . GLU A 1 401 ? 19.471 3.254 -27.860 1.00 86.25 401 GLU A O 1
ATOM 3019 N N . SER A 1 402 ? 18.765 5.344 -27.580 1.00 84.00 402 SER A N 1
ATOM 3020 C CA . SER A 1 402 ? 17.557 5.122 -28.388 1.00 84.00 402 SER A CA 1
ATOM 3021 C C . SER A 1 402 ? 17.865 4.910 -29.874 1.00 84.00 402 SER A C 1
ATOM 3023 O O . SER A 1 402 ? 17.131 4.197 -30.556 1.00 84.00 402 SER A O 1
ATOM 3025 N N . VAL A 1 403 ? 18.951 5.517 -30.369 1.00 86.06 403 VAL A N 1
ATOM 3026 C CA . VAL A 1 403 ? 19.383 5.460 -31.770 1.00 86.06 403 VAL A CA 1
ATOM 3027 C C . VAL A 1 403 ? 20.905 5.354 -31.842 1.00 86.06 403 VAL A C 1
ATOM 3029 O O . VAL A 1 403 ? 21.618 6.140 -31.219 1.00 86.06 403 VAL A O 1
ATOM 3032 N N . VAL A 1 404 ? 21.403 4.430 -32.661 1.00 87.81 404 VAL A N 1
ATOM 3033 C CA . VAL A 1 404 ? 22.829 4.236 -32.941 1.00 87.81 404 VAL A CA 1
ATOM 3034 C C . VAL A 1 404 ? 23.064 4.301 -34.446 1.00 87.81 404 VAL A C 1
ATOM 3036 O O . VAL A 1 404 ? 22.466 3.552 -35.211 1.00 87.81 404 VAL A O 1
ATOM 3039 N N . ASN A 1 405 ? 23.963 5.182 -34.884 1.00 89.44 405 ASN A N 1
ATOM 3040 C CA . ASN A 1 405 ? 24.338 5.325 -36.292 1.00 89.44 405 ASN A CA 1
ATOM 3041 C C . ASN A 1 405 ? 25.743 4.763 -36.528 1.00 89.44 405 ASN A C 1
ATOM 3043 O O . ASN A 1 405 ? 26.687 5.159 -35.843 1.00 89.44 405 ASN A O 1
ATOM 3047 N N . ASN A 1 406 ? 25.899 3.875 -37.510 1.00 84.50 406 ASN A N 1
ATOM 3048 C CA . ASN A 1 406 ? 27.198 3.327 -37.909 1.00 84.50 406 ASN A CA 1
ATOM 3049 C C . ASN A 1 406 ? 27.291 3.147 -39.441 1.00 84.50 406 ASN A C 1
ATOM 3051 O O . ASN A 1 406 ? 26.383 3.521 -40.180 1.00 84.50 406 ASN A O 1
ATOM 3055 N N . SER A 1 407 ? 28.391 2.565 -39.934 1.00 82.00 407 SER A N 1
ATOM 3056 C CA . SER A 1 407 ? 28.621 2.338 -41.373 1.00 82.00 407 SER A CA 1
ATOM 3057 C C . SER A 1 407 ? 27.609 1.404 -42.047 1.00 82.00 407 SER A C 1
ATOM 3059 O O . SER A 1 407 ? 27.541 1.377 -43.272 1.00 82.00 407 SER A O 1
ATOM 3061 N N . ASN A 1 408 ? 26.855 0.632 -41.265 1.00 79.94 408 ASN A N 1
ATOM 3062 C CA . ASN A 1 408 ? 25.912 -0.381 -41.731 1.00 79.94 408 ASN A CA 1
ATOM 3063 C C . ASN A 1 408 ? 24.449 0.090 -41.640 1.00 79.94 408 ASN A C 1
ATOM 3065 O O . ASN A 1 408 ? 23.564 -0.639 -42.076 1.00 79.94 408 ASN A O 1
ATOM 3069 N N . GLY A 1 409 ? 24.183 1.283 -41.091 1.00 84.56 409 GLY A N 1
ATOM 3070 C CA . GLY A 1 409 ? 22.845 1.872 -41.019 1.00 84.56 409 GLY A CA 1
ATOM 3071 C C . GLY A 1 409 ? 22.535 2.572 -39.695 1.00 84.56 409 GLY A C 1
ATOM 3072 O O . GLY A 1 409 ? 23.401 2.754 -38.833 1.00 84.56 409 GLY A O 1
ATOM 3073 N N . THR A 1 410 ? 21.270 2.970 -39.552 1.00 90.69 410 THR A N 1
ATOM 3074 C CA . THR A 1 410 ? 20.694 3.494 -38.308 1.00 90.69 410 THR A CA 1
ATOM 3075 C C . THR A 1 410 ? 19.975 2.366 -37.586 1.00 90.69 410 THR A C 1
ATOM 3077 O O . THR A 1 410 ? 19.081 1.743 -38.151 1.00 90.69 410 THR A O 1
ATOM 3080 N N . PHE A 1 411 ? 20.343 2.125 -36.336 1.00 91.38 411 PHE A N 1
ATOM 3081 C CA . PHE A 1 411 ? 19.749 1.111 -35.481 1.00 91.38 411 PHE A CA 1
ATOM 3082 C C . PHE A 1 411 ? 18.985 1.761 -34.334 1.00 91.38 411 PHE A C 1
ATOM 3084 O O . PHE A 1 411 ? 19.415 2.784 -33.804 1.00 91.38 411 PHE A O 1
ATOM 3091 N N . VAL A 1 412 ? 17.878 1.149 -33.928 1.00 92.19 412 VAL A N 1
ATOM 3092 C CA . VAL A 1 412 ? 17.028 1.619 -32.829 1.00 92.19 412 VAL A CA 1
ATOM 3093 C C . VAL A 1 412 ? 16.848 0.538 -31.780 1.00 92.19 412 VAL A C 1
ATOM 3095 O O . VAL A 1 412 ? 16.885 -0.654 -32.093 1.00 92.19 412 VAL A O 1
ATOM 3098 N N . PHE A 1 413 ? 16.682 0.956 -30.527 1.00 92.75 413 PHE A N 1
ATOM 3099 C CA . PHE A 1 413 ? 16.484 0.038 -29.412 1.00 92.75 413 PHE A CA 1
ATOM 3100 C C . PHE A 1 413 ? 15.168 -0.739 -29.578 1.00 92.75 413 PHE A C 1
ATOM 3102 O O . PHE A 1 413 ? 14.083 -0.162 -29.564 1.00 92.75 413 PHE A O 1
ATOM 3109 N N . GLY A 1 414 ? 15.273 -2.057 -29.750 1.00 86.06 414 GLY A N 1
ATOM 3110 C CA . GLY A 1 414 ? 14.146 -2.969 -29.956 1.00 86.06 414 GLY A CA 1
ATOM 3111 C C . GLY A 1 414 ? 13.666 -3.671 -28.683 1.00 86.06 414 GLY A C 1
ATOM 3112 O O . GLY A 1 414 ? 12.619 -4.320 -28.712 1.00 86.06 414 GLY A O 1
ATOM 3113 N N . GLY A 1 415 ? 14.412 -3.552 -27.580 1.00 90.06 415 GLY A N 1
ATOM 3114 C CA . GLY A 1 415 ? 14.109 -4.179 -26.296 1.00 90.06 415 GLY A CA 1
ATOM 3115 C C . GLY A 1 415 ? 15.331 -4.829 -25.650 1.00 90.06 415 GLY A C 1
ATOM 3116 O O . GLY A 1 415 ? 16.457 -4.695 -26.125 1.00 90.06 415 GLY A O 1
ATOM 3117 N N . TRP A 1 416 ? 15.093 -5.532 -24.550 1.00 91.50 416 TRP A N 1
ATOM 3118 C CA . TRP A 1 416 ? 16.095 -6.348 -23.868 1.00 91.50 416 TRP A CA 1
ATOM 3119 C C . TRP A 1 416 ? 15.949 -7.815 -24.285 1.00 91.50 416 TRP A C 1
ATOM 3121 O O . TRP A 1 416 ? 14.830 -8.279 -24.506 1.00 91.50 416 TRP A O 1
ATOM 3131 N N . ASP A 1 417 ? 17.067 -8.532 -24.374 1.00 90.44 417 ASP A N 1
ATOM 3132 C CA . ASP A 1 417 ? 17.127 -9.934 -24.812 1.00 90.44 417 ASP A CA 1
ATOM 3133 C C . ASP A 1 417 ? 16.533 -10.939 -23.808 1.00 90.44 417 ASP A C 1
ATOM 3135 O O . ASP A 1 417 ? 16.192 -12.064 -24.180 1.00 90.44 417 ASP A O 1
ATOM 3139 N N . GLN A 1 418 ? 16.414 -10.548 -22.539 1.00 87.56 418 GLN A N 1
ATOM 3140 C CA . GLN A 1 418 ? 15.997 -11.408 -21.434 1.00 87.56 418 GLN A CA 1
ATOM 3141 C C . GLN A 1 418 ? 14.966 -10.721 -20.540 1.00 87.56 418 GLN A C 1
ATOM 3143 O O . GLN A 1 418 ? 14.977 -9.500 -20.366 1.00 87.56 418 GLN A O 1
ATOM 3148 N N . ASP A 1 419 ? 14.081 -11.528 -19.947 1.00 83.81 419 ASP A N 1
ATOM 3149 C CA . ASP A 1 419 ? 13.185 -11.058 -18.896 1.00 83.81 419 ASP A CA 1
ATOM 3150 C C . ASP A 1 419 ? 13.960 -10.887 -17.586 1.00 83.81 419 ASP A C 1
ATOM 3152 O O . ASP A 1 419 ? 14.745 -11.740 -17.177 1.00 83.81 419 ASP A O 1
ATOM 3156 N N . PHE A 1 420 ? 13.713 -9.769 -16.922 1.00 90.06 420 PHE A N 1
ATOM 3157 C CA . PHE A 1 420 ? 14.308 -9.409 -15.641 1.00 90.06 420 PHE A CA 1
ATOM 3158 C C . PHE A 1 420 ? 13.231 -9.011 -14.624 1.00 90.06 420 PHE A C 1
ATOM 3160 O O . PHE A 1 420 ? 13.530 -8.368 -13.619 1.00 90.06 420 PHE A O 1
ATOM 3167 N N . SER A 1 421 ? 11.972 -9.391 -14.873 1.00 78.75 421 SER A N 1
ATOM 3168 C CA . SER A 1 421 ? 10.845 -9.168 -13.964 1.00 78.75 421 SER A CA 1
ATOM 3169 C C . SER A 1 421 ? 10.872 -10.070 -12.718 1.00 78.75 421 SER A C 1
ATOM 3171 O O . SER A 1 421 ? 10.247 -9.736 -11.711 1.00 78.75 421 SER A O 1
ATOM 3173 N N . PHE A 1 422 ? 11.633 -11.174 -12.753 1.00 80.81 422 PHE A N 1
ATOM 3174 C CA . PHE A 1 422 ? 11.786 -12.122 -11.646 1.00 80.81 422 PHE A CA 1
ATOM 3175 C C . PHE A 1 422 ? 13.185 -12.769 -11.639 1.00 80.81 422 PHE A C 1
ATOM 3177 O O . PHE A 1 422 ? 13.445 -13.727 -12.365 1.00 80.81 422 PHE A O 1
ATOM 3184 N N . VAL A 1 423 ? 14.110 -12.243 -10.829 1.00 84.19 423 VAL A N 1
ATOM 3185 C CA . VAL A 1 423 ? 15.530 -12.645 -10.851 1.00 84.19 423 VAL A CA 1
ATOM 3186 C C . VAL A 1 423 ? 15.823 -13.775 -9.858 1.00 84.19 423 VAL A C 1
ATOM 3188 O O . VAL A 1 423 ? 15.738 -13.571 -8.652 1.00 84.19 423 VAL A O 1
ATOM 3191 N N . THR A 1 424 ? 16.224 -14.955 -10.338 1.00 82.19 424 THR A N 1
ATOM 3192 C CA . THR A 1 424 ? 16.561 -16.126 -9.489 1.00 82.19 424 THR A CA 1
ATOM 3193 C C . THR A 1 424 ? 18.024 -16.571 -9.572 1.00 82.19 424 THR A C 1
ATOM 3195 O O . THR A 1 424 ? 18.400 -17.535 -8.909 1.00 82.19 424 THR A O 1
ATOM 3198 N N . SER A 1 425 ? 18.831 -15.915 -10.404 1.00 86.75 425 SER A N 1
ATOM 3199 C CA . SER A 1 425 ? 20.276 -16.121 -10.570 1.00 86.75 425 SER A CA 1
ATOM 3200 C C . SER A 1 425 ? 20.914 -14.837 -11.104 1.00 86.75 425 SER A C 1
ATOM 3202 O O . SER A 1 425 ? 20.187 -13.954 -11.562 1.00 86.75 425 SER A O 1
ATOM 3204 N N . ASP A 1 426 ? 22.246 -14.733 -11.104 1.00 88.75 426 ASP A N 1
ATOM 3205 C CA . ASP A 1 426 ? 22.955 -13.657 -11.815 1.00 88.75 426 ASP A CA 1
ATOM 3206 C C . ASP A 1 426 ? 22.504 -13.579 -13.289 1.00 88.75 426 ASP A C 1
ATOM 3208 O O . ASP A 1 426 ? 22.306 -14.613 -13.936 1.00 88.75 426 ASP A O 1
ATOM 3212 N N . LEU A 1 427 ? 22.340 -12.359 -13.817 1.00 91.75 427 LEU A N 1
ATOM 3213 C CA . LEU A 1 427 ? 21.844 -12.104 -15.176 1.00 91.75 427 LEU A CA 1
ATOM 3214 C C . LEU A 1 427 ? 22.695 -11.072 -15.916 1.00 91.75 427 LEU A C 1
ATOM 3216 O O . LEU A 1 427 ? 22.989 -9.996 -15.394 1.00 91.75 427 LEU A O 1
ATOM 3220 N N . ASP A 1 428 ? 22.974 -11.367 -17.184 1.00 95.00 428 ASP A N 1
ATOM 3221 C CA . ASP A 1 428 ? 23.579 -10.434 -18.134 1.00 95.00 428 ASP A CA 1
ATOM 3222 C C . ASP A 1 428 ? 22.560 -10.123 -19.225 1.00 95.00 428 ASP A C 1
ATOM 3224 O O . ASP A 1 428 ? 22.361 -10.921 -20.139 1.00 95.00 428 ASP A O 1
ATOM 3228 N N . VAL A 1 429 ? 21.903 -8.973 -19.103 1.00 94.25 429 VAL A N 1
ATOM 3229 C CA . VAL A 1 429 ? 20.824 -8.525 -19.986 1.00 94.25 429 VAL A CA 1
ATOM 3230 C C . VAL A 1 429 ? 21.403 -7.591 -21.046 1.00 94.25 429 VAL A C 1
ATOM 3232 O O . VAL A 1 429 ? 22.044 -6.589 -20.722 1.00 94.25 429 VAL A O 1
ATOM 3235 N N . HIS A 1 430 ? 21.173 -7.895 -22.318 1.00 93.06 430 HIS A N 1
ATOM 3236 C CA . HIS A 1 430 ? 21.718 -7.158 -23.453 1.00 93.06 430 HIS A CA 1
ATOM 3237 C C . HIS A 1 430 ? 20.620 -6.418 -24.211 1.00 93.06 430 HIS A C 1
ATOM 3239 O O . HIS A 1 430 ? 19.546 -6.951 -24.491 1.00 93.06 430 HIS A O 1
ATOM 3245 N N . ALA A 1 431 ? 20.899 -5.163 -24.550 1.00 91.81 431 ALA A N 1
ATOM 3246 C CA . ALA A 1 431 ? 20.048 -4.362 -25.407 1.00 91.81 431 ALA A CA 1
ATOM 3247 C C . ALA A 1 431 ? 20.095 -4.908 -26.838 1.00 91.81 431 ALA A C 1
ATOM 3249 O O . ALA A 1 431 ? 21.165 -5.029 -27.441 1.00 91.81 431 ALA A O 1
ATOM 3250 N N . GLU A 1 432 ? 18.928 -5.195 -27.402 1.00 9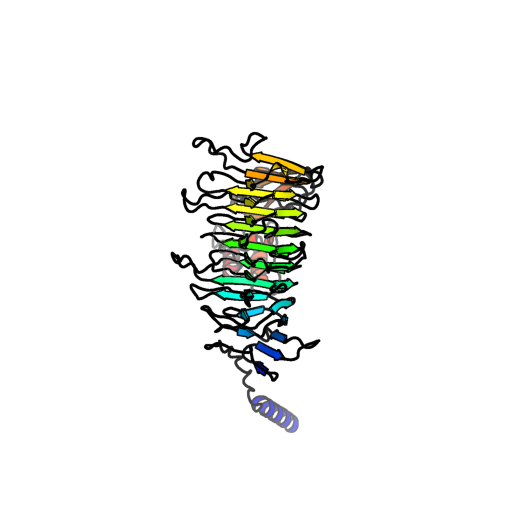2.12 432 GLU A N 1
ATOM 3251 C CA . GLU A 1 432 ? 18.786 -5.603 -28.791 1.00 92.12 432 GLU A CA 1
ATOM 3252 C C . GLU A 1 432 ? 18.448 -4.399 -29.660 1.00 92.12 432 GLU A C 1
ATOM 3254 O O . GLU A 1 432 ? 17.565 -3.597 -29.350 1.00 92.12 432 GLU A O 1
ATOM 3259 N N . TYR A 1 433 ? 19.148 -4.294 -30.784 1.00 92.50 433 TYR A N 1
ATOM 3260 C CA . TYR A 1 433 ? 19.012 -3.197 -31.727 1.00 92.50 433 TYR A CA 1
ATOM 3261 C C . TYR A 1 433 ? 18.540 -3.719 -33.080 1.00 92.50 433 TYR A C 1
ATOM 3263 O O . TYR A 1 433 ? 19.065 -4.713 -33.584 1.00 92.50 433 TYR A O 1
ATOM 3271 N N . VAL A 1 434 ? 17.565 -3.033 -33.673 1.00 93.31 434 VAL A N 1
ATOM 3272 C CA . VAL A 1 434 ? 16.979 -3.375 -34.977 1.00 93.31 434 VAL A CA 1
ATOM 3273 C C . VAL A 1 434 ? 17.254 -2.282 -35.998 1.00 93.31 434 VAL A C 1
ATOM 3275 O O . VAL A 1 434 ? 17.417 -1.117 -35.635 1.00 93.31 434 VAL A O 1
ATOM 3278 N N . LEU A 1 435 ? 17.341 -2.657 -37.273 1.00 94.50 435 LEU A N 1
ATOM 3279 C CA . LEU A 1 435 ? 17.584 -1.716 -38.362 1.00 94.50 435 LEU A CA 1
ATOM 3280 C C . LEU A 1 435 ? 16.349 -0.821 -38.562 1.00 94.50 435 LEU A C 1
ATOM 3282 O O . LEU A 1 435 ? 15.230 -1.306 -38.707 1.00 94.50 435 LEU A O 1
ATOM 3286 N N . LEU A 1 436 ? 16.542 0.498 -38.561 1.00 95.44 436 LEU A N 1
ATOM 3287 C CA . LEU A 1 436 ? 15.457 1.458 -38.749 1.00 95.44 436 LEU A CA 1
ATOM 3288 C C . LEU A 1 436 ? 14.846 1.307 -40.150 1.00 95.44 436 LEU A C 1
ATOM 3290 O O . LEU A 1 436 ? 15.560 1.369 -41.150 1.00 95.44 436 LEU A O 1
ATOM 3294 N N . GLY A 1 437 ? 13.525 1.155 -40.220 1.00 94.44 437 GLY A N 1
ATOM 3295 C CA . GLY A 1 437 ? 12.763 0.934 -41.449 1.00 94.44 437 GLY A CA 1
ATOM 3296 C C . GLY A 1 437 ? 12.632 -0.529 -41.881 1.00 94.44 437 GLY A C 1
ATOM 3297 O O . GLY A 1 437 ? 11.842 -0.796 -42.781 1.00 94.44 437 GLY A O 1
ATOM 3298 N N . ASP A 1 438 ? 13.348 -1.464 -41.253 1.00 96.50 438 ASP A N 1
ATOM 3299 C CA . ASP A 1 438 ? 13.273 -2.912 -41.511 1.00 96.50 438 ASP A CA 1
ATOM 3300 C C . ASP A 1 438 ? 12.150 -3.525 -40.660 1.00 96.50 438 ASP A C 1
ATOM 3302 O O . ASP A 1 438 ? 12.348 -3.997 -39.541 1.00 96.50 438 ASP A O 1
ATOM 3306 N N . THR A 1 439 ? 10.917 -3.413 -41.150 1.00 96.06 439 THR A N 1
ATOM 3307 C CA . THR A 1 439 ? 9.713 -3.782 -40.395 1.00 96.06 439 THR A CA 1
ATOM 3308 C C . THR A 1 439 ? 9.521 -5.296 -40.338 1.00 96.06 439 THR A C 1
ATOM 3310 O O . THR A 1 439 ? 8.901 -5.800 -39.399 1.00 96.06 439 THR A O 1
ATOM 3313 N N . ASP A 1 440 ? 10.013 -6.042 -41.329 1.00 94.50 440 ASP A N 1
ATOM 3314 C CA . ASP A 1 440 ? 9.932 -7.504 -41.333 1.00 94.50 440 ASP A CA 1
ATOM 3315 C C . ASP A 1 440 ? 11.144 -8.196 -40.671 1.00 94.50 440 ASP A C 1
ATOM 3317 O O . ASP A 1 440 ? 11.076 -9.399 -40.408 1.00 94.50 440 ASP A O 1
ATOM 3321 N N . LEU A 1 441 ? 12.169 -7.420 -40.286 1.00 95.12 441 LEU A N 1
ATOM 3322 C CA . LEU A 1 441 ? 13.403 -7.844 -39.612 1.00 95.12 441 LEU A CA 1
ATOM 3323 C C . LEU A 1 441 ? 14.262 -8.794 -40.459 1.00 95.12 441 LEU A C 1
ATOM 3325 O O . LEU A 1 441 ? 14.950 -9.668 -39.919 1.00 95.12 441 LEU A O 1
ATOM 3329 N N . ASN A 1 442 ? 14.222 -8.649 -41.784 1.00 94.94 442 ASN A N 1
ATOM 3330 C CA . ASN A 1 442 ? 15.010 -9.471 -42.702 1.00 94.94 442 ASN A CA 1
ATOM 3331 C C . ASN A 1 442 ? 16.449 -8.953 -42.913 1.00 94.94 442 ASN A C 1
ATOM 3333 O O . ASN A 1 442 ? 17.251 -9.615 -43.580 1.00 94.94 442 ASN A O 1
ATOM 3337 N N . GLY A 1 443 ? 16.790 -7.797 -42.335 1.00 93.00 443 GLY A N 1
ATOM 3338 C CA . GLY A 1 443 ? 18.092 -7.142 -42.433 1.00 93.00 443 GLY A CA 1
ATOM 3339 C C . GLY A 1 443 ? 18.215 -6.143 -43.585 1.00 93.00 443 GLY A C 1
ATOM 3340 O O . GLY A 1 443 ? 19.304 -5.607 -43.801 1.00 93.00 443 GLY A O 1
ATOM 3341 N N . THR A 1 444 ? 17.147 -5.885 -44.345 1.00 94.25 444 THR A N 1
ATOM 3342 C CA . THR A 1 444 ? 17.140 -4.952 -45.479 1.00 94.25 444 THR A CA 1
ATOM 3343 C C . THR A 1 444 ? 15.880 -4.096 -45.495 1.00 94.25 444 THR A C 1
ATOM 3345 O O . THR A 1 444 ? 14.784 -4.591 -45.293 1.00 94.25 444 THR A O 1
ATOM 3348 N N . VAL A 1 445 ? 16.026 -2.805 -45.804 1.00 95.75 445 VAL A N 1
ATOM 3349 C CA . VAL A 1 445 ? 14.883 -1.887 -45.915 1.00 95.75 445 VAL A CA 1
ATOM 3350 C C . VAL A 1 445 ? 14.372 -1.863 -47.354 1.00 95.75 445 VAL A C 1
ATOM 3352 O O . VAL A 1 445 ? 15.065 -1.414 -48.271 1.00 95.75 445 VAL A O 1
ATOM 3355 N N . THR A 1 446 ? 13.144 -2.324 -47.558 1.00 96.50 446 THR A N 1
ATOM 3356 C CA . THR A 1 446 ? 12.504 -2.493 -48.865 1.00 96.50 446 THR A CA 1
ATOM 3357 C C . THR A 1 446 ? 11.061 -1.973 -48.870 1.00 96.50 446 THR A C 1
ATOM 3359 O O . THR A 1 446 ? 10.519 -1.496 -47.875 1.00 96.50 446 THR A O 1
ATOM 3362 N N . SER A 1 447 ? 10.389 -2.046 -50.022 1.00 96.06 447 SER A N 1
ATOM 3363 C CA . SER A 1 447 ? 8.960 -1.719 -50.103 1.00 96.06 447 SER A CA 1
ATOM 3364 C C . SER A 1 447 ? 8.070 -2.728 -49.363 1.00 96.06 447 SER A C 1
ATOM 3366 O O . SER A 1 447 ? 6.923 -2.396 -49.052 1.00 96.06 447 SER A O 1
ATOM 3368 N N . ALA A 1 448 ? 8.576 -3.933 -49.065 1.00 96.19 448 ALA A N 1
ATOM 3369 C CA . ALA A 1 448 ? 7.858 -4.931 -48.277 1.00 96.19 448 ALA A CA 1
ATOM 3370 C C . ALA A 1 448 ? 7.668 -4.469 -46.823 1.00 96.19 448 ALA A C 1
ATOM 3372 O O . ALA A 1 448 ? 6.592 -4.671 -46.262 1.00 96.19 448 ALA A O 1
ATOM 3373 N N . ASP A 1 449 ? 8.648 -3.757 -46.266 1.00 97.69 449 ASP A N 1
ATOM 3374 C CA . ASP A 1 449 ? 8.596 -3.195 -44.916 1.00 97.69 449 ASP A CA 1
ATOM 3375 C C . ASP A 1 449 ? 7.506 -2.139 -44.779 1.00 97.69 449 ASP A C 1
ATOM 3377 O O . ASP A 1 449 ? 6.653 -2.208 -43.894 1.00 97.69 449 ASP A O 1
ATOM 3381 N N . ALA A 1 450 ? 7.454 -1.213 -45.738 1.00 96.69 450 ALA A N 1
ATOM 3382 C CA . ALA A 1 450 ? 6.395 -0.216 -45.794 1.00 96.69 450 ALA A CA 1
ATOM 3383 C C . ALA A 1 450 ? 5.005 -0.853 -45.940 1.00 96.69 450 ALA A C 1
ATOM 3385 O O . ALA A 1 450 ? 4.036 -0.392 -45.334 1.00 96.69 450 ALA A O 1
ATOM 3386 N N . LEU A 1 451 ? 4.889 -1.924 -46.733 1.00 96.50 451 LEU A N 1
ATOM 3387 C CA . LEU A 1 451 ? 3.635 -2.661 -46.861 1.00 96.50 451 LEU A CA 1
ATOM 3388 C C . LEU A 1 451 ? 3.245 -3.335 -45.539 1.00 96.50 451 LEU A C 1
ATOM 3390 O O . LEU A 1 451 ? 2.067 -3.327 -45.183 1.00 96.50 451 LEU A O 1
ATOM 3394 N N . LEU A 1 452 ? 4.202 -3.909 -44.809 1.00 97.12 452 LEU A N 1
ATOM 3395 C CA . LEU A 1 452 ? 3.952 -4.531 -43.512 1.00 97.12 452 LEU A CA 1
ATOM 3396 C C . LEU A 1 452 ? 3.512 -3.494 -42.465 1.00 97.12 452 LEU A C 1
ATOM 3398 O O . LEU A 1 452 ? 2.517 -3.727 -41.775 1.00 97.12 452 LEU A O 1
ATOM 3402 N N . ALA A 1 453 ? 4.153 -2.323 -42.428 1.00 96.56 453 ALA A N 1
ATOM 3403 C CA . ALA A 1 453 ? 3.729 -1.197 -41.598 1.00 96.56 453 ALA A CA 1
ATOM 3404 C C . ALA A 1 453 ? 2.291 -0.747 -41.933 1.00 96.56 453 ALA A C 1
ATOM 3406 O O . ALA A 1 453 ? 1.467 -0.588 -41.035 1.00 96.56 453 ALA A O 1
ATOM 3407 N N . LEU A 1 454 ? 1.922 -0.640 -43.217 1.00 96.44 454 LEU A N 1
ATOM 3408 C CA . LEU A 1 454 ? 0.542 -0.318 -43.618 1.00 96.44 454 LEU A CA 1
ATOM 3409 C C . LEU A 1 454 ? -0.466 -1.396 -43.207 1.00 96.44 454 LEU A C 1
ATOM 3411 O O . LEU A 1 454 ? -1.562 -1.071 -42.757 1.00 96.44 454 LEU A O 1
ATOM 3415 N N . ARG A 1 455 ? -0.116 -2.680 -43.344 1.00 96.94 455 ARG A N 1
ATOM 3416 C CA . ARG A 1 455 ? -0.991 -3.788 -42.923 1.00 96.94 455 ARG A CA 1
ATOM 3417 C C . ARG A 1 455 ? -1.254 -3.758 -41.419 1.00 96.94 455 ARG A C 1
ATOM 3419 O O . ARG A 1 455 ? -2.376 -4.061 -41.015 1.00 96.94 455 ARG A O 1
ATOM 3426 N N . TYR A 1 456 ? -0.260 -3.360 -40.625 1.00 97.12 456 TYR A N 1
ATOM 3427 C CA . TYR A 1 456 ? -0.429 -3.098 -39.198 1.00 97.12 456 TYR A CA 1
ATOM 3428 C C . TYR A 1 456 ? -1.369 -1.922 -38.931 1.00 97.12 456 TYR A C 1
ATOM 3430 O O . TYR A 1 456 ? -2.334 -2.072 -38.189 1.00 97.12 456 TYR A O 1
ATOM 3438 N N . VAL A 1 457 ? -1.164 -0.787 -39.604 1.00 95.94 457 VAL A N 1
ATOM 3439 C CA . VAL A 1 457 ? -2.036 0.398 -39.479 1.00 95.94 457 VAL A CA 1
ATOM 3440 C C . VAL A 1 457 ? -3.493 0.075 -39.843 1.00 95.94 457 VAL A C 1
ATOM 3442 O O . VAL A 1 457 ? -4.423 0.613 -39.250 1.00 95.94 457 VAL A O 1
ATOM 3445 N N . MET A 1 458 ? -3.711 -0.842 -40.788 1.00 93.75 458 MET A N 1
ATOM 3446 C CA . MET A 1 458 ? -5.040 -1.325 -41.177 1.00 93.75 458 MET A CA 1
ATOM 3447 C C . MET A 1 458 ? -5.644 -2.364 -40.212 1.00 93.75 458 MET A C 1
ATOM 3449 O O . MET A 1 458 ? -6.767 -2.812 -40.444 1.00 93.75 458 MET A O 1
ATOM 3453 N N . GLY A 1 459 ? -4.920 -2.785 -39.171 1.00 93.75 459 GLY A N 1
ATOM 3454 C CA . GLY A 1 459 ? -5.360 -3.809 -38.217 1.00 93.75 459 GLY A CA 1
ATOM 3455 C C . GLY A 1 459 ? -5.429 -5.223 -38.804 1.00 93.75 459 GLY A C 1
ATOM 3456 O O . GLY A 1 459 ? -6.177 -6.061 -38.309 1.00 93.75 459 GLY A O 1
ATOM 3457 N N . VAL A 1 460 ? -4.698 -5.490 -39.892 1.00 95.19 460 VAL A N 1
ATOM 3458 C CA . VAL A 1 460 ? -4.693 -6.797 -40.580 1.00 95.19 460 VAL A CA 1
ATOM 3459 C C . VAL A 1 460 ? -3.585 -7.713 -40.045 1.00 95.19 460 VAL A C 1
ATOM 3461 O O . VAL A 1 460 ? -3.647 -8.929 -40.227 1.00 95.19 460 VAL A O 1
ATOM 3464 N N . VAL A 1 461 ? -2.555 -7.142 -39.418 1.00 95.06 461 VAL A N 1
ATOM 3465 C CA . VAL A 1 461 ? -1.413 -7.849 -38.822 1.00 95.06 461 VAL A CA 1
ATOM 3466 C C . VAL A 1 461 ? -1.024 -7.146 -37.525 1.00 95.06 461 VAL A C 1
ATOM 3468 O O . VAL A 1 461 ? -1.055 -5.922 -37.475 1.00 95.06 461 VAL A O 1
ATOM 3471 N N . ASP A 1 462 ? -0.597 -7.902 -36.517 1.00 94.88 462 ASP A N 1
ATOM 3472 C CA . ASP A 1 462 ? 0.028 -7.360 -35.310 1.00 94.88 462 ASP A CA 1
ATOM 3473 C C . ASP A 1 462 ? 1.555 -7.439 -35.410 1.00 94.88 462 ASP A C 1
ATOM 3475 O O . ASP A 1 462 ? 2.112 -8.476 -35.773 1.00 94.88 462 ASP A O 1
ATOM 3479 N N . LEU A 1 463 ? 2.236 -6.340 -35.079 1.00 93.81 463 LEU A N 1
ATOM 3480 C CA . LEU A 1 463 ? 3.699 -6.276 -35.038 1.00 93.81 463 LEU A CA 1
ATOM 3481 C C . LEU A 1 463 ? 4.223 -6.563 -33.630 1.00 93.81 463 LEU A C 1
ATOM 3483 O O . LEU A 1 463 ? 3.654 -6.101 -32.638 1.00 93.81 463 LEU A O 1
ATOM 3487 N N . SER A 1 464 ? 5.350 -7.271 -33.549 1.00 92.19 464 SER A N 1
ATOM 3488 C CA . SER A 1 464 ? 6.117 -7.405 -32.305 1.00 92.19 464 SER A CA 1
ATOM 3489 C C . SER A 1 464 ? 6.725 -6.065 -31.867 1.00 92.19 464 SER A C 1
ATOM 3491 O O . SER A 1 464 ? 6.833 -5.130 -32.659 1.00 92.19 464 SER A O 1
ATOM 3493 N N . VAL A 1 465 ? 7.165 -5.966 -30.607 1.00 88.75 465 VAL A N 1
ATOM 3494 C CA . VAL A 1 465 ? 7.790 -4.745 -30.053 1.00 88.75 465 VAL A CA 1
ATOM 3495 C C . VAL A 1 465 ? 8.976 -4.281 -30.908 1.00 88.75 465 VAL A C 1
ATOM 3497 O O . VAL A 1 465 ? 9.042 -3.114 -31.286 1.00 88.75 465 VAL A O 1
ATOM 3500 N N . LYS A 1 466 ? 9.845 -5.218 -31.304 1.00 92.25 466 LYS A N 1
ATOM 3501 C CA . LYS A 1 466 ? 10.997 -4.970 -32.183 1.00 92.25 466 LYS A CA 1
ATOM 3502 C C . LYS A 1 466 ? 10.583 -4.425 -33.551 1.00 92.25 466 LYS A C 1
ATOM 3504 O O . LYS A 1 466 ? 11.156 -3.455 -34.028 1.00 92.25 466 LYS A O 1
ATOM 3509 N N . GLN A 1 467 ? 9.556 -5.015 -34.161 1.00 94.75 467 GLN A N 1
ATOM 3510 C CA . GLN A 1 467 ? 9.047 -4.570 -35.462 1.00 94.75 467 GLN A CA 1
ATOM 3511 C C . GLN A 1 467 ? 8.396 -3.188 -35.384 1.00 94.75 467 GLN A C 1
ATOM 3513 O O . GLN A 1 467 ? 8.542 -2.398 -36.308 1.00 94.75 467 GLN A O 1
ATOM 3518 N N . LYS A 1 468 ? 7.711 -2.865 -34.278 1.00 94.50 468 LYS A N 1
ATOM 3519 C CA . LYS A 1 468 ? 7.171 -1.516 -34.054 1.00 94.50 468 LYS A CA 1
ATOM 3520 C C . LYS A 1 468 ? 8.283 -0.481 -33.911 1.00 94.50 468 LYS A C 1
ATOM 3522 O O . LYS A 1 468 ? 8.168 0.587 -34.495 1.00 94.50 468 LYS A O 1
ATOM 3527 N N . ALA A 1 469 ? 9.357 -0.817 -33.193 1.00 92.75 469 ALA A N 1
ATOM 3528 C CA . ALA A 1 469 ? 10.524 0.053 -33.068 1.00 92.75 469 ALA A CA 1
ATOM 3529 C C . ALA A 1 469 ? 11.190 0.312 -34.429 1.00 92.75 469 ALA A C 1
ATOM 3531 O O . ALA A 1 469 ? 11.501 1.453 -34.747 1.00 92.75 469 ALA A O 1
ATOM 3532 N N . ALA A 1 470 ? 11.353 -0.722 -35.261 1.00 94.94 470 ALA A N 1
ATOM 3533 C CA . ALA A 1 470 ? 11.889 -0.563 -36.612 1.00 94.94 470 ALA A CA 1
ATOM 3534 C C . ALA A 1 470 ? 10.951 0.232 -37.540 1.00 94.94 470 ALA A C 1
ATOM 3536 O O . ALA A 1 470 ? 11.425 0.994 -38.383 1.00 94.94 470 ALA A O 1
ATOM 3537 N N . ALA A 1 471 ? 9.634 0.060 -37.398 1.00 96.12 471 ALA A N 1
ATOM 3538 C CA . ALA A 1 471 ? 8.640 0.709 -38.245 1.00 96.12 471 ALA A CA 1
ATOM 3539 C C . ALA A 1 471 ? 8.423 2.194 -37.923 1.00 96.12 471 ALA A C 1
ATOM 3541 O O . ALA A 1 471 ? 8.109 2.938 -38.844 1.00 96.12 471 ALA A O 1
ATOM 3542 N N . ASP A 1 472 ? 8.581 2.637 -36.670 1.00 94.81 472 ASP A N 1
ATOM 3543 C CA . ASP A 1 472 ? 8.450 4.050 -36.272 1.00 94.81 472 ASP A CA 1
ATOM 3544 C C . ASP A 1 472 ? 9.672 4.871 -36.724 1.00 94.81 472 ASP A C 1
ATOM 3546 O O . ASP A 1 472 ? 10.573 5.210 -35.957 1.00 94.81 472 ASP A O 1
ATOM 3550 N N . VAL A 1 473 ? 9.713 5.185 -38.019 1.00 93.81 473 VAL A N 1
ATOM 3551 C CA . VAL A 1 473 ? 10.787 5.973 -38.640 1.00 93.81 473 VAL A CA 1
ATOM 3552 C C . VAL A 1 473 ? 10.619 7.481 -38.434 1.00 93.81 473 VAL A C 1
ATOM 3554 O O . VAL A 1 473 ? 11.463 8.269 -38.880 1.00 93.81 473 VAL A O 1
ATOM 3557 N N . THR A 1 474 ? 9.517 7.918 -37.823 1.00 90.00 474 THR A N 1
ATOM 3558 C CA . THR A 1 474 ? 9.278 9.319 -37.454 1.00 90.00 474 THR A CA 1
ATOM 3559 C C . THR A 1 474 ? 9.569 9.618 -35.983 1.00 90.00 474 THR A C 1
ATOM 3561 O O . THR A 1 474 ? 9.675 10.796 -35.638 1.00 90.00 474 THR A O 1
ATOM 3564 N N . PHE A 1 475 ? 9.796 8.588 -35.160 1.00 89.25 475 PHE A N 1
ATOM 3565 C CA . PHE A 1 475 ? 10.082 8.661 -33.725 1.00 89.25 475 PHE A CA 1
ATOM 3566 C C . PHE A 1 475 ? 8.983 9.362 -32.920 1.00 89.25 475 PHE A C 1
ATOM 3568 O O . PHE A 1 475 ? 9.259 10.041 -31.927 1.00 89.25 475 PHE A O 1
ATOM 3575 N N . ASN A 1 476 ? 7.730 9.236 -33.358 1.00 88.75 476 ASN A N 1
ATOM 3576 C CA . ASN A 1 476 ? 6.586 9.846 -32.679 1.00 88.75 476 ASN A CA 1
ATOM 3577 C C . ASN A 1 476 ? 5.940 8.902 -31.641 1.00 88.75 476 ASN A C 1
ATOM 3579 O O . ASN A 1 476 ? 5.029 9.318 -30.924 1.00 88.75 476 ASN A O 1
ATOM 3583 N N . GLY A 1 477 ? 6.431 7.663 -31.530 1.00 88.50 477 GLY A N 1
ATOM 3584 C CA . GLY A 1 477 ? 5.953 6.640 -30.605 1.00 88.50 477 GLY A CA 1
ATOM 3585 C C . GLY A 1 477 ? 4.796 5.795 -31.145 1.00 88.50 477 GLY A C 1
ATOM 3586 O O . GLY A 1 477 ? 4.281 4.940 -30.420 1.00 88.50 477 GLY A O 1
ATOM 3587 N N . THR A 1 478 ? 4.365 6.007 -32.392 1.00 92.19 478 THR A N 1
ATOM 3588 C CA . THR A 1 478 ? 3.225 5.315 -33.007 1.00 92.19 478 THR A CA 1
ATOM 3589 C C . THR A 1 478 ? 3.512 4.956 -34.458 1.00 92.19 478 THR A C 1
ATOM 3591 O O . THR A 1 478 ? 3.847 5.819 -35.251 1.00 92.19 478 THR A O 1
ATOM 3594 N N . VAL A 1 479 ? 3.294 3.697 -34.845 1.00 94.69 479 VAL A N 1
ATOM 3595 C CA . VAL A 1 479 ? 3.415 3.299 -36.257 1.00 94.69 479 VAL A CA 1
ATOM 3596 C C . VAL A 1 479 ? 2.161 3.735 -37.017 1.00 94.69 479 VAL A C 1
ATOM 3598 O O . VAL A 1 479 ? 1.075 3.197 -36.788 1.00 94.69 479 VAL A O 1
ATOM 3601 N N . GLU A 1 480 ? 2.323 4.682 -37.935 1.00 95.88 480 GLU A N 1
ATOM 3602 C CA . GLU A 1 480 ? 1.271 5.285 -38.751 1.00 95.88 480 GLU A CA 1
ATOM 3603 C C . GLU A 1 480 ? 1.571 5.169 -40.258 1.00 95.88 480 GLU A C 1
ATOM 3605 O O . GLU A 1 480 ? 2.639 4.749 -40.708 1.00 95.88 480 GLU A O 1
ATOM 3610 N N . SER A 1 481 ? 0.623 5.584 -41.107 1.00 95.25 481 SER A N 1
ATOM 3611 C CA . SER A 1 481 ? 0.848 5.629 -42.561 1.00 95.25 481 SER A CA 1
ATOM 3612 C C . SER A 1 481 ? 1.975 6.588 -42.969 1.00 95.25 481 SER A C 1
ATOM 3614 O O . SER A 1 481 ? 2.537 6.448 -44.057 1.00 95.25 481 SER A O 1
ATOM 3616 N N . ALA A 1 482 ? 2.291 7.573 -42.119 1.00 95.00 482 ALA A N 1
ATOM 3617 C CA . ALA A 1 482 ? 3.395 8.505 -42.330 1.00 95.00 482 ALA A CA 1
ATOM 3618 C C . ALA A 1 482 ? 4.753 7.786 -42.321 1.00 95.00 482 ALA A C 1
ATOM 3620 O O . ALA A 1 482 ? 5.603 8.081 -43.165 1.00 95.00 482 ALA A O 1
ATOM 3621 N N . ASP A 1 483 ? 4.919 6.799 -41.441 1.00 96.62 483 ASP A N 1
ATOM 3622 C CA . ASP A 1 483 ? 6.128 5.988 -41.350 1.00 96.62 483 ASP A CA 1
ATOM 3623 C C . ASP A 1 483 ? 6.321 5.130 -42.596 1.00 96.62 483 ASP A C 1
ATOM 3625 O O . ASP A 1 483 ? 7.359 5.194 -43.257 1.00 96.62 483 ASP A O 1
ATOM 3629 N N . ALA A 1 484 ? 5.268 4.419 -43.006 1.00 96.06 484 ALA A N 1
ATOM 3630 C CA . ALA A 1 484 ? 5.287 3.624 -44.229 1.00 96.06 484 ALA A CA 1
ATOM 3631 C C . ALA A 1 484 ? 5.605 4.472 -45.473 1.00 96.06 484 ALA A C 1
ATOM 3633 O O . ALA A 1 484 ? 6.367 4.054 -46.349 1.00 96.06 484 ALA A O 1
ATOM 3634 N N . LEU A 1 485 ? 5.060 5.692 -45.551 1.00 95.50 485 LEU A N 1
ATOM 3635 C CA . LEU A 1 485 ? 5.373 6.625 -46.631 1.00 95.50 485 LEU A CA 1
ATOM 3636 C C . LEU A 1 485 ? 6.846 7.055 -46.601 1.00 95.50 485 LEU A C 1
ATOM 3638 O O . LEU A 1 485 ? 7.472 7.161 -47.658 1.00 95.50 485 LEU A O 1
ATOM 3642 N N . LYS A 1 486 ? 7.414 7.308 -45.418 1.00 95.88 486 LYS A N 1
ATOM 3643 C CA . LYS A 1 486 ? 8.824 7.691 -45.269 1.00 95.88 486 LYS A CA 1
ATOM 3644 C C . LYS A 1 486 ? 9.758 6.533 -45.654 1.00 95.88 486 LYS A C 1
ATOM 3646 O O . LYS A 1 486 ? 10.701 6.775 -46.407 1.00 95.88 486 LYS A O 1
ATOM 3651 N N . ILE A 1 487 ? 9.429 5.291 -45.283 1.00 95.88 487 ILE A N 1
ATOM 3652 C CA . ILE A 1 487 ? 10.131 4.077 -45.742 1.00 95.88 487 ILE A CA 1
ATOM 3653 C C . ILE A 1 487 ? 10.094 3.974 -47.276 1.00 95.88 487 ILE A C 1
ATOM 3655 O O . ILE A 1 487 ? 11.140 3.835 -47.907 1.00 95.88 487 ILE A O 1
ATOM 3659 N N . LEU A 1 488 ? 8.927 4.139 -47.914 1.00 95.25 488 LEU A N 1
ATOM 3660 C CA . LEU A 1 488 ? 8.822 4.109 -49.383 1.00 95.25 488 LEU A CA 1
ATOM 3661 C C . LEU A 1 488 ? 9.670 5.189 -50.057 1.00 95.25 488 LEU A C 1
ATOM 3663 O O . LEU A 1 488 ? 10.354 4.914 -51.042 1.00 95.25 488 LEU A O 1
ATOM 3667 N N . ARG A 1 489 ? 9.652 6.420 -49.533 1.00 96.19 489 ARG A N 1
ATOM 3668 C CA . ARG A 1 489 ? 10.460 7.521 -50.078 1.00 96.19 489 ARG A CA 1
ATOM 3669 C C . ARG A 1 489 ? 11.955 7.231 -49.977 1.00 96.19 489 ARG A C 1
ATOM 3671 O O . ARG A 1 489 ? 12.687 7.607 -50.892 1.00 96.19 489 ARG A O 1
ATOM 3678 N N . TYR A 1 490 ? 12.393 6.577 -48.903 1.00 94.81 490 TYR A N 1
ATOM 3679 C CA . TYR A 1 490 ? 13.779 6.146 -48.732 1.00 94.81 490 TYR A CA 1
ATOM 3680 C C . TYR A 1 490 ? 14.153 5.069 -49.754 1.00 94.81 490 TYR A C 1
ATOM 3682 O O . TYR A 1 490 ? 15.109 5.241 -50.505 1.00 94.81 490 TYR A O 1
ATOM 3690 N N . VAL A 1 491 ? 13.333 4.022 -49.882 1.00 94.31 491 VAL A N 1
ATOM 3691 C CA . VAL A 1 491 ? 13.549 2.924 -50.843 1.00 94.31 491 VAL A CA 1
ATOM 3692 C C . VAL A 1 491 ? 13.560 3.423 -52.295 1.00 94.31 491 VAL A C 1
ATOM 3694 O O . VAL A 1 491 ? 14.308 2.915 -53.126 1.00 94.31 491 VAL A O 1
ATOM 3697 N N . MET A 1 492 ? 12.768 4.451 -52.616 1.00 93.06 492 MET A N 1
ATOM 3698 C CA . MET A 1 492 ? 12.740 5.090 -53.939 1.00 93.06 492 MET A CA 1
ATOM 3699 C C . MET A 1 492 ? 13.907 6.063 -54.193 1.00 93.06 492 MET A C 1
ATOM 3701 O O . MET A 1 492 ? 13.980 6.646 -55.274 1.00 93.06 492 MET A O 1
ATOM 3705 N N . GLY A 1 493 ? 14.786 6.294 -53.212 1.00 92.06 493 GLY A N 1
ATOM 3706 C CA . GLY A 1 493 ? 15.889 7.254 -53.313 1.00 92.06 493 GLY A CA 1
ATOM 3707 C C . GLY A 1 493 ? 15.446 8.722 -53.335 1.00 92.06 493 GLY A C 1
ATOM 3708 O O . GLY A 1 493 ? 16.215 9.594 -53.732 1.00 92.06 493 GLY A O 1
ATOM 3709 N N . VAL A 1 494 ? 14.206 9.014 -52.926 1.00 95.00 494 VAL A N 1
ATOM 3710 C CA . VAL A 1 494 ? 13.675 10.387 -52.825 1.00 95.00 494 VAL A CA 1
ATOM 3711 C C . VAL A 1 494 ? 14.227 11.095 -51.584 1.00 95.00 494 VAL A C 1
ATOM 3713 O O . VAL A 1 494 ? 14.352 12.319 -51.578 1.00 95.00 494 VAL A O 1
ATOM 3716 N N . ILE A 1 495 ? 14.548 10.336 -50.533 1.00 91.44 495 ILE A N 1
ATOM 3717 C CA . ILE A 1 495 ? 15.252 10.814 -49.337 1.00 91.44 495 ILE A CA 1
ATOM 3718 C C . ILE A 1 495 ? 16.486 9.945 -49.087 1.00 91.44 495 ILE A C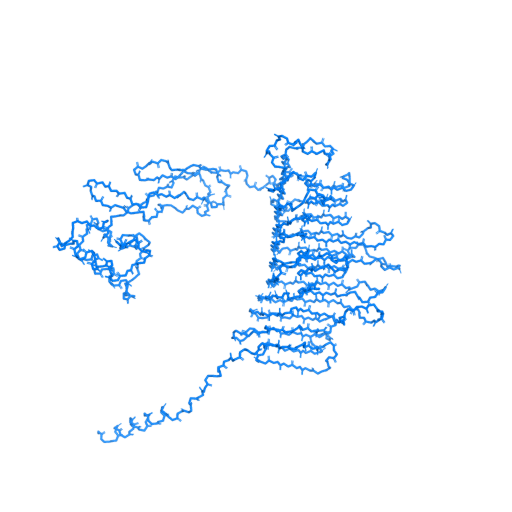 1
ATOM 3720 O O . ILE A 1 495 ? 16.477 8.755 -49.389 1.00 91.44 495 ILE A O 1
ATOM 3724 N N . ALA A 1 496 ? 17.543 10.549 -48.545 1.00 85.12 496 ALA A N 1
ATOM 3725 C CA . ALA A 1 496 ? 18.830 9.883 -48.347 1.00 85.12 496 ALA A CA 1
ATOM 3726 C C . ALA A 1 496 ? 18.929 9.112 -47.018 1.00 85.12 496 ALA A C 1
ATOM 3728 O O . ALA A 1 496 ? 19.739 8.195 -46.911 1.00 85.12 496 ALA A O 1
ATOM 3729 N N . THR A 1 497 ? 18.133 9.481 -46.009 1.00 86.06 497 THR A N 1
ATOM 3730 C CA . THR A 1 497 ? 18.179 8.906 -44.655 1.00 86.06 497 THR A CA 1
ATOM 3731 C C . THR A 1 497 ? 16.775 8.736 -44.082 1.00 86.06 497 THR A C 1
ATOM 3733 O O . THR A 1 497 ? 15.843 9.443 -44.477 1.00 86.06 497 THR A O 1
ATOM 3736 N N . LEU A 1 498 ? 16.630 7.787 -43.152 1.00 84.50 498 LEU A N 1
ATOM 3737 C CA . LEU A 1 498 ? 15.412 7.599 -42.357 1.00 84.50 498 LEU A CA 1
ATOM 3738 C C . LEU A 1 498 ? 15.454 8.357 -41.024 1.00 84.50 498 LEU A C 1
ATOM 3740 O O . LEU A 1 498 ? 14.401 8.806 -40.574 1.00 84.50 498 LEU A O 1
ATOM 3744 N N . ALA A 1 499 ? 16.644 8.533 -40.442 1.00 75.56 499 ALA A N 1
ATOM 3745 C CA . ALA A 1 499 ? 16.874 9.393 -39.282 1.00 75.56 499 ALA A CA 1
ATOM 3746 C C . ALA A 1 499 ? 16.692 10.875 -39.625 1.00 75.56 499 ALA A C 1
ATOM 3748 O O . ALA A 1 499 ? 17.144 11.278 -40.730 1.00 75.56 499 ALA A O 1
#

Secondary structure (DSSP, 8-state):
-HHHHHHHHHHHHHHSSS------------B-S-EE-TT--S-EEETTTTEEEETTTTTTS-EEEEE-SSS----BS-EEE-TT-EEEEESEEEES-EEES--SS--------EEEEEESSEEEEEE-STT-EEEEE----SS-S--EEEEES-EEEEEE-------TT---EEEEEESEEEEES-EEEE--SSEEEEEEEE--TT---SSSTTEEEEES-EEEEEETTSEEEEEEEESS-TT--EEEEETT-EEEEEESS-SEEESSEEEEESEEEEEEE----S-----SEEESEEEE-TTEEEEEEEESSS--S-SEEESSGGG-EE-TTEEEEEET--TT-S--PPPTT-----EEEEEETTS---EEEEEEE-GGG-EEEEEEEETTPPP------SEEEETTEEEEEEEESS--SS-SS-EEEEEEEEETT-SS-SSS--HHHHHHHHHHHTTSSPPPHHHHHHH-TT-SSS--HHHHHHHHHHHTTSSS---

Foldseek 3Di:
DVVVVVVVVVVVVVVVPPPPPVPPPLPQDAEADEAEAQPPPQWDDDPSLQKTWDCCPPPGHIEIEGACPDVNEPHYDEYEHHFAYEYEYHAEYEHAAYHYDDDDDDDDDDDAHEYEYDYQYEYEYEHEDPQDARYEQDDGDQAYDHWEYEYENYEYEYHYDDDDDPDPPGFHEPAETEQEYAHYNYEYHYQDTQEPYEYEYEDRDDDDDQPRGFEYHAENYEHHANHQEHEYAYTDYDDDDQRDFEYEYEAQYHAEHEGQAAHEATSEEYEYHHHEHHYEYEHPDPPRDDANHEYQEYEYHQRYAKYKFWYDYDFHQFNYDHNNHVPYYHDPQKDKDWFDDDPDDSGDGDDPPDPGTTMIMIHGNPQDPDWAKEWEAEPPRHTPDIDIHGAQAADDDDDHDQWDQDPLAIKGFLDWPDGRRGDHHHYYIYTDIAHACQLVRPSDQALVSLVVLVCVQVVNDDGHSNSQSNQPLVPPSGRHNVSSVLSVCCNVVVDVHSD

pLDDT: mean 72.3, std 18.2, range [22.78, 97.69]